Protein AF-A0A8J6IYE3-F1 (afdb_monomer_lite)

Foldseek 3Di:
DDDDDDDDDDPPPDPPCLQKWFFPQLLVLLVVLFFPQVVVDPQLQQLSQLQSQLCQAEVDRDHSVLQRACPPVPGHCPLVVSQKDPKDKDLDPLVVLLVLVVQLQLSGWKWWWWDDPVDTGIKIWGIFGLPDDSNGDDQQGTWIQGRHGRDIDRCVVTPFDADPVNIIIMIIGLHHGPGRIDNPPVVQPWAKEAEAAPQWAWPPRIDTDGAPDQQAQDTDTDHPQKDWPAWAFDDDPGDGHHSPDSRPDRDPHHTYIYTDIDGDPPPPPDPDDDDDDDDDDDDDDFDWDDKDDKDLDDDDADPFKDKDKDKDFPFAKAKKKKFKWKDAQHDTHNDQCLCVVVPSDGIDIDMDDIDRDFFDFPPDWAARPPCQQDDRNDFDADPVGGGTFTWTQDPVGDTTGDMDMDMDHTDMGMIMMMIGTDD

Sequence (423 aa):
MCSILLTSMATAFAVEQSDYVTLSVPWNYISQCGSQVSTGYKQACQAFAFTYSRIILDNTPYAWTRYRDGSSGQRACGPFVAGYNSCVNTTSQQTILRVVYDNINMGRPVMLRAKGSTSFHYIVAIGYRASCDPNRLSQSDILILDPWDGRQKSLTAVPLKTTAQGQYGYWTARSGGAAVIRPETEQVAEYTITFDARGGSVSPTSITWREGDTCGKLPTPTRPGYEFLGWKLYEGSGLLILPTDNCGADFTEDTNLFALWREIPTEVQPVEDQTQQPETIAPAEPIYEPWSGWSTTPVSASATRQVETRTVKVSEAYTQYRYGRYVANGHDCWCSLYLEGLGYGRASLDVTGWSSTKYGTSGRDWSCGYCRGSHAGYDHFSSDGRPWWKEYKSPSGQSYYWEESRTVPAVYETQYRYRDRIN

pLDDT: mean 70.91, std 17.04, range [23.83, 95.25]

Secondary structure (DSSP, 8-state):
-PPP----S-------GGGEEE----HHHHHHH--HHHH--TT-HHHHHHHHHHHHHH-----GGGGS-TTSSS----GGGGTBPPPEEES-HHHHHHHHHHHHHTT--EEEEEE-SSSEEEEEEEEEETT--TTS--GGGEEEEETTTTEEEEGGGS-B---TTS-EEEEEBSS--S-----S-S---EEEEEEE-TTSB-SSSEEEEETTS-B-PPP--BBTTEEEEEEEESSSS--EE-TTS-B-----S-EEEEEEEEEPP------------PPP-PPPPPPBPPPPPPBSS----BTTEEEEEEEEEEE--EEEEEEEEEEETTEEES-HHHHHHTTS-S-EEEEPPPBSSPPEEEEEEE--TTTTT--TT--EEPTTS-EEEEEEE-TT--EE-EEEEEEEPPEEEEEEEEEEBP-

Organism: NCBI:txid2763047

Radius of gyration: 33.25 Å; chains: 1; bounding box: 96×63×94 Å

InterPro domains:
  IPR013378 Internalin B-like, B-repeat [PF09479] (191-234)
  IPR039564 Peptidase C39-like [PF13529] (82-172)
  IPR042229 Listeria-Bacteroides repeat domain superfamily [G3DSA:2.60.40.4270] (188-263)

Structure (mmCIF, N/CA/C/O backbone):
data_AF-A0A8J6IYE3-F1
#
_entry.id   AF-A0A8J6IYE3-F1
#
loop_
_atom_site.group_PDB
_atom_site.id
_atom_site.type_symbol
_atom_site.label_atom_id
_atom_site.label_alt_id
_atom_site.label_comp_id
_atom_site.label_asym_id
_atom_site.label_entity_id
_atom_site.label_seq_id
_atom_site.pdbx_PDB_ins_code
_atom_site.Cartn_x
_atom_site.Cartn_y
_atom_site.Cartn_z
_atom_site.occupancy
_atom_site.B_iso_or_equiv
_atom_site.auth_seq_id
_atom_site.auth_comp_id
_atom_site.auth_asym_id
_atom_site.auth_atom_id
_atom_site.pdbx_PDB_model_num
ATOM 1 N N . MET A 1 1 ? -29.081 -30.189 -36.656 1.00 34.09 1 MET A N 1
ATOM 2 C CA . MET A 1 1 ? -29.062 -28.715 -36.755 1.00 34.09 1 MET A CA 1
ATOM 3 C C . MET A 1 1 ? -28.833 -28.191 -35.350 1.00 34.09 1 MET A C 1
ATOM 5 O O . MET A 1 1 ? -29.758 -28.187 -34.554 1.00 34.09 1 MET A O 1
ATOM 9 N N . CYS A 1 2 ? -27.570 -27.942 -35.005 1.00 23.83 2 CYS A N 1
ATOM 10 C CA . CYS A 1 2 ? -27.152 -27.549 -33.662 1.00 23.83 2 CYS A CA 1
ATOM 11 C C . CYS A 1 2 ? -26.928 -26.037 -33.679 1.00 23.83 2 CYS A C 1
ATOM 13 O O . CYS A 1 2 ? -26.090 -25.559 -34.444 1.00 23.83 2 CYS A O 1
ATOM 15 N N . SER A 1 3 ? -27.729 -25.304 -32.907 1.00 27.23 3 SER A N 1
ATOM 16 C CA . SER A 1 3 ? -27.632 -23.852 -32.804 1.00 27.23 3 SER A CA 1
ATOM 17 C C . SER A 1 3 ? -26.362 -23.445 -32.065 1.00 27.23 3 SER A C 1
ATOM 19 O O . SER A 1 3 ? -25.978 -24.022 -31.050 1.00 27.23 3 SER A O 1
ATOM 21 N N . ILE A 1 4 ? -25.719 -22.453 -32.663 1.00 35.12 4 ILE A N 1
ATOM 22 C CA . ILE A 1 4 ? -24.434 -21.845 -32.345 1.00 35.12 4 ILE A CA 1
ATOM 23 C C . ILE A 1 4 ? -24.678 -20.660 -31.389 1.00 35.12 4 ILE A C 1
ATOM 25 O O . ILE A 1 4 ? -25.733 -20.034 -31.458 1.00 35.12 4 ILE A O 1
ATOM 29 N N . LEU A 1 5 ? -23.648 -20.338 -30.593 1.00 31.61 5 LEU A N 1
ATOM 30 C CA . LEU A 1 5 ? -23.391 -19.103 -29.823 1.00 31.61 5 LEU A CA 1
ATOM 31 C C . LEU A 1 5 ? -23.826 -19.098 -28.357 1.00 31.61 5 LEU A C 1
ATOM 33 O O . LEU A 1 5 ? -24.895 -18.619 -28.007 1.00 31.61 5 LEU A O 1
ATOM 37 N N . LEU A 1 6 ? -22.899 -19.510 -27.490 1.00 29.11 6 LEU A N 1
ATOM 38 C CA . LEU A 1 6 ? -22.183 -18.604 -26.576 1.00 29.11 6 LEU A CA 1
ATOM 39 C C . LEU A 1 6 ? -21.307 -19.464 -25.668 1.00 29.11 6 LEU A C 1
ATOM 41 O O . LEU A 1 6 ? -21.760 -19.990 -24.656 1.00 29.11 6 LEU A O 1
ATOM 45 N N . THR A 1 7 ? -20.042 -19.656 -26.033 1.00 29.81 7 THR A N 1
ATOM 46 C CA . THR A 1 7 ? -19.068 -20.179 -25.073 1.00 29.81 7 THR A CA 1
ATOM 47 C C . THR A 1 7 ? -17.647 -19.789 -25.448 1.00 29.81 7 THR A C 1
ATOM 49 O O . THR A 1 7 ? -17.253 -19.817 -26.609 1.00 29.81 7 THR A O 1
ATOM 52 N N . SER A 1 8 ? -16.910 -19.456 -24.392 1.00 33.84 8 SER A N 1
ATOM 53 C CA . SER A 1 8 ? -15.458 -19.363 -24.262 1.00 33.84 8 SER A CA 1
ATOM 54 C C . SER A 1 8 ? -14.741 -18.159 -24.882 1.00 33.84 8 SER A C 1
ATOM 56 O O . SER A 1 8 ? -14.149 -18.248 -25.952 1.00 33.84 8 SER A O 1
ATOM 58 N N . MET A 1 9 ? -14.630 -17.090 -24.090 1.00 31.61 9 MET A N 1
ATOM 59 C CA . MET A 1 9 ? -13.336 -16.437 -23.850 1.00 31.61 9 MET A CA 1
ATOM 60 C C . MET A 1 9 ? -13.281 -15.925 -22.406 1.00 31.61 9 MET A C 1
ATOM 62 O O . MET A 1 9 ? -13.542 -14.757 -22.160 1.00 31.61 9 MET A O 1
ATOM 66 N N . ALA A 1 10 ? -12.969 -16.806 -21.453 1.00 30.86 10 ALA A N 1
ATOM 67 C CA . ALA A 1 10 ? -12.439 -16.435 -20.135 1.00 30.86 10 ALA A CA 1
ATOM 68 C C . ALA A 1 10 ? -11.995 -17.689 -19.365 1.00 30.86 10 ALA A C 1
ATOM 70 O O . ALA A 1 10 ? -12.559 -18.035 -18.338 1.00 30.86 10 ALA A O 1
ATOM 71 N N . THR A 1 11 ? -10.979 -18.394 -19.855 1.00 33.97 11 THR A N 1
ATOM 72 C CA . THR A 1 11 ? -10.182 -19.275 -18.986 1.00 33.97 11 THR A CA 1
ATOM 73 C C . THR A 1 11 ? -8.713 -19.040 -19.297 1.00 33.97 11 THR A C 1
ATOM 75 O O . THR A 1 11 ? -8.014 -19.885 -19.852 1.00 33.97 11 THR A O 1
ATOM 78 N N . ALA A 1 12 ? -8.246 -17.832 -18.981 1.00 33.22 12 ALA A N 1
ATOM 79 C CA . ALA A 1 12 ? -6.868 -17.699 -18.542 1.00 33.22 12 ALA A CA 1
ATOM 80 C C . ALA A 1 12 ? -6.829 -18.327 -17.146 1.00 33.22 12 ALA A C 1
ATOM 82 O O . ALA A 1 12 ? -7.642 -17.954 -16.305 1.00 33.22 12 ALA A O 1
ATOM 83 N N . PHE A 1 13 ? -5.953 -19.307 -16.932 1.00 31.88 13 PHE A N 1
ATOM 84 C CA . PHE A 1 13 ? -5.655 -19.835 -15.604 1.00 31.88 13 PHE A CA 1
ATOM 85 C C . PHE A 1 13 ? -5.287 -18.659 -14.691 1.00 31.88 13 PHE A C 1
ATOM 87 O O . PHE A 1 13 ? -4.163 -18.156 -14.734 1.00 31.88 13 PHE A O 1
ATOM 94 N N . ALA A 1 14 ? -6.252 -18.189 -13.906 1.00 36.22 14 ALA A N 1
ATOM 95 C CA . ALA A 1 14 ? -5.972 -17.398 -12.733 1.00 36.22 14 ALA A CA 1
ATOM 96 C C . ALA A 1 14 ? -5.283 -18.360 -11.766 1.00 36.22 14 ALA A C 1
ATOM 98 O O . ALA A 1 14 ? -5.863 -19.367 -11.368 1.00 36.22 14 ALA A O 1
ATOM 99 N N . VAL A 1 15 ? -4.019 -18.094 -11.440 1.00 42.84 15 VAL A N 1
ATOM 100 C CA . VAL A 1 15 ? -3.476 -18.553 -10.157 1.00 42.84 15 VAL A CA 1
ATOM 101 C C . VAL A 1 15 ? -4.507 -18.130 -9.110 1.00 42.84 15 VAL A C 1
ATOM 103 O O . VAL A 1 15 ? -4.925 -16.971 -9.169 1.00 42.84 15 VAL A O 1
ATOM 106 N N . GLU A 1 16 ? -4.965 -19.038 -8.242 1.00 43.59 16 GLU A N 1
ATOM 107 C CA . GLU A 1 16 ? -5.897 -18.691 -7.162 1.00 43.59 16 GLU A CA 1
ATOM 108 C C . GLU A 1 16 ? -5.327 -17.473 -6.420 1.00 43.59 16 GLU A C 1
ATOM 110 O O . GLU A 1 16 ? -4.284 -17.539 -5.771 1.00 43.59 16 GLU A O 1
ATOM 115 N N . GLN A 1 17 ? -5.946 -16.308 -6.636 1.00 49.09 17 GLN A N 1
ATOM 116 C CA . GLN A 1 17 ? -5.440 -15.017 -6.161 1.00 49.09 17 GLN A CA 1
ATOM 117 C C . GLN A 1 17 ? -5.471 -14.921 -4.629 1.00 49.09 17 GLN A C 1
ATOM 119 O O . GLN A 1 17 ? -4.832 -14.030 -4.082 1.00 49.09 17 GLN A O 1
ATOM 124 N N . SER A 1 18 ? -6.162 -15.845 -3.953 1.00 51.06 18 SER A N 1
ATOM 125 C CA . SER A 1 18 ? -6.297 -15.918 -2.495 1.00 51.06 18 SER A CA 1
ATOM 126 C C . SER A 1 18 ? -4.968 -16.090 -1.761 1.00 51.06 18 SER A C 1
ATOM 128 O O . SER A 1 18 ? -4.833 -15.607 -0.644 1.00 51.06 18 SER A O 1
ATOM 130 N N . ASP A 1 19 ? -3.964 -16.709 -2.388 1.00 67.00 19 ASP A N 1
ATOM 131 C CA . ASP A 1 19 ? -2.660 -16.948 -1.750 1.00 67.00 19 ASP A CA 1
ATOM 132 C C . ASP A 1 19 ? -1.671 -15.792 -1.948 1.00 67.00 19 ASP A C 1
ATOM 134 O O . ASP A 1 19 ? -0.520 -15.869 -1.507 1.00 67.00 19 ASP A O 1
ATOM 138 N N . TYR A 1 20 ? -2.065 -14.734 -2.661 1.00 74.56 20 TYR A N 1
ATOM 139 C CA . TYR A 1 20 ? -1.156 -13.689 -3.108 1.00 74.56 20 TYR A CA 1
ATOM 140 C C . TYR A 1 20 ? -1.621 -12.288 -2.723 1.00 74.56 20 TYR A C 1
ATOM 142 O O . TYR A 1 20 ? -2.759 -11.879 -2.906 1.00 74.56 20 TYR A O 1
ATOM 150 N N . VAL A 1 21 ? -0.651 -11.504 -2.282 1.00 76.62 21 VAL A N 1
ATOM 151 C CA . VAL A 1 21 ? -0.738 -10.069 -2.071 1.00 76.62 21 VAL A CA 1
ATOM 152 C C . VAL A 1 21 ? -0.432 -9.383 -3.391 1.00 76.62 21 VAL A C 1
ATOM 154 O O . VAL A 1 21 ? 0.704 -9.441 -3.864 1.00 76.62 21 VAL A O 1
ATOM 157 N N . THR A 1 22 ? -1.422 -8.737 -4.007 1.00 82.69 22 THR A N 1
ATOM 158 C CA . THR A 1 22 ? -1.263 -8.106 -5.327 1.00 82.69 22 THR A CA 1
ATOM 159 C C . THR A 1 22 ? -1.676 -6.642 -5.339 1.00 82.69 22 THR A C 1
ATOM 161 O O . THR A 1 22 ? -2.603 -6.236 -4.641 1.00 82.69 22 THR A O 1
ATOM 164 N N . LEU A 1 23 ? -1.026 -5.851 -6.193 1.00 82.25 23 LEU A N 1
ATOM 165 C CA . LEU A 1 23 ? -1.502 -4.520 -6.563 1.00 82.25 23 LEU A CA 1
ATOM 166 C C . LEU A 1 23 ? -2.884 -4.610 -7.218 1.00 82.25 23 LEU A C 1
ATOM 168 O O . LEU A 1 23 ? -3.183 -5.570 -7.929 1.00 82.25 23 LEU A O 1
ATOM 172 N N . SER A 1 24 ? -3.691 -3.560 -7.061 1.00 81.94 24 SER A N 1
ATOM 173 C CA . SER A 1 24 ? -4.902 -3.383 -7.867 1.00 81.94 24 SER A CA 1
ATOM 174 C C . SER A 1 24 ? -4.500 -3.046 -9.305 1.00 81.94 24 SER A C 1
ATOM 176 O O . SER A 1 24 ? -4.187 -1.900 -9.626 1.00 81.94 24 SER A O 1
ATOM 178 N N . VAL A 1 25 ? -4.413 -4.069 -10.158 1.00 83.56 25 VAL A N 1
ATOM 179 C CA . VAL A 1 25 ? -4.010 -3.927 -11.563 1.00 83.56 25 VAL A CA 1
ATOM 180 C C . VAL A 1 25 ? -5.223 -3.518 -12.415 1.00 83.56 25 VAL A C 1
ATOM 182 O O . VAL A 1 25 ? -6.195 -4.275 -12.477 1.00 83.56 25 VAL A O 1
ATOM 185 N N . PRO A 1 26 ? -5.178 -2.380 -13.137 1.00 80.56 26 PRO A N 1
ATOM 186 C CA . PRO A 1 26 ? -6.254 -1.952 -14.038 1.00 80.56 26 PRO A CA 1
ATOM 187 C C . PRO A 1 26 ? -6.317 -2.792 -15.323 1.00 80.56 26 PRO A C 1
ATOM 189 O O . PRO A 1 26 ? -5.880 -2.376 -16.400 1.00 80.56 26 PRO A O 1
ATOM 192 N N . TRP A 1 27 ? -6.835 -4.017 -15.225 1.00 81.62 27 TRP A N 1
ATOM 193 C CA . TRP A 1 27 ? -6.793 -5.004 -16.311 1.00 81.62 27 TRP A CA 1
ATOM 194 C C . TRP A 1 27 ? -7.459 -4.543 -17.609 1.00 81.62 27 TRP A C 1
ATOM 196 O O . TRP A 1 27 ? -7.009 -4.921 -18.691 1.00 81.62 27 TRP A O 1
ATOM 206 N N . ASN A 1 28 ? -8.484 -3.694 -17.530 1.00 79.81 28 ASN A N 1
ATOM 207 C CA . ASN A 1 28 ? -9.110 -3.068 -18.693 1.00 79.81 28 ASN A CA 1
ATOM 208 C C . ASN A 1 28 ? -8.107 -2.204 -19.479 1.00 79.81 28 ASN A C 1
ATOM 210 O O . ASN A 1 28 ? -8.008 -2.340 -20.697 1.00 79.81 28 ASN A O 1
ATOM 214 N N . TYR A 1 29 ? -7.320 -1.368 -18.799 1.00 83.31 29 TYR A N 1
ATOM 215 C CA . TYR A 1 29 ? -6.316 -0.513 -19.436 1.00 83.31 29 TYR A CA 1
ATOM 216 C C . TYR A 1 29 ? -5.073 -1.294 -19.867 1.00 83.31 29 TYR A C 1
ATOM 218 O O . TYR A 1 29 ? -4.535 -1.025 -20.940 1.00 83.31 29 TYR A O 1
ATOM 226 N N . ILE A 1 30 ? -4.655 -2.304 -19.096 1.00 85.19 30 ILE A N 1
ATOM 227 C CA . ILE A 1 30 ? -3.581 -3.224 -19.506 1.00 85.19 30 ILE A CA 1
ATOM 228 C C . ILE A 1 30 ? -3.963 -3.953 -20.801 1.00 85.19 30 ILE A C 1
ATOM 230 O O . ILE A 1 30 ? -3.171 -3.999 -21.741 1.00 85.19 30 ILE A O 1
ATOM 234 N N . SER A 1 31 ? -5.198 -4.453 -20.889 1.00 83.25 31 SER A N 1
ATOM 235 C CA . SER A 1 31 ? -5.696 -5.147 -22.083 1.00 83.25 31 SER A CA 1
ATOM 236 C C . SER A 1 31 ? -5.784 -4.215 -23.293 1.00 83.25 31 SER A C 1
ATOM 238 O O . SER A 1 31 ? -5.375 -4.598 -24.386 1.00 83.25 31 SER A O 1
ATOM 240 N N . GLN A 1 32 ? -6.259 -2.978 -23.104 1.00 80.81 32 GLN A N 1
ATOM 241 C CA . GLN A 1 32 ? -6.311 -1.961 -24.165 1.00 80.81 32 GLN A CA 1
ATOM 242 C C . GLN A 1 32 ? -4.920 -1.534 -24.649 1.00 80.81 32 GLN A C 1
ATOM 244 O O . GLN A 1 32 ? -4.738 -1.278 -25.838 1.00 80.81 32 GLN A O 1
ATOM 249 N N . CYS A 1 33 ? -3.932 -1.474 -23.751 1.00 83.94 33 CYS A N 1
ATOM 250 C CA . CYS A 1 33 ? -2.545 -1.182 -24.109 1.00 83.94 33 CYS A CA 1
ATOM 251 C C . CYS A 1 33 ? -1.958 -2.252 -25.049 1.00 83.94 33 CYS A C 1
ATOM 253 O O . CYS A 1 33 ? -1.089 -1.937 -25.867 1.00 83.94 33 CYS A O 1
ATOM 255 N N . GLY A 1 34 ? -2.423 -3.501 -24.943 1.00 86.88 34 GLY A N 1
ATOM 256 C CA . GLY A 1 34 ? -1.904 -4.644 -25.692 1.00 86.88 34 GLY A CA 1
ATOM 257 C C . GLY A 1 34 ? -0.594 -5.177 -25.114 1.00 86.88 34 GLY A C 1
ATOM 258 O O . GLY A 1 34 ? -0.211 -4.832 -23.999 1.00 86.88 34 GLY A O 1
ATOM 259 N N . SER A 1 35 ? 0.104 -6.021 -25.871 1.00 90.38 35 SER A N 1
ATOM 260 C CA . SER A 1 35 ? 1.357 -6.682 -25.463 1.00 90.38 35 SER A CA 1
ATOM 261 C C . SER A 1 35 ? 2.367 -6.763 -26.604 1.00 90.38 35 SER A C 1
ATOM 263 O O . SER A 1 35 ? 2.027 -6.522 -27.765 1.00 90.38 35 SER A O 1
ATOM 265 N N . GLN A 1 36 ? 3.614 -7.141 -26.318 1.00 87.88 36 GLN A N 1
ATOM 266 C CA . GLN A 1 36 ? 4.664 -7.205 -27.333 1.00 87.88 36 GLN A CA 1
ATOM 267 C C . GLN A 1 36 ? 4.262 -8.082 -28.528 1.00 87.88 36 GLN A C 1
ATOM 269 O O . GLN A 1 36 ? 4.397 -7.638 -29.672 1.00 87.88 36 GLN A O 1
ATOM 274 N N . VAL A 1 37 ? 3.725 -9.285 -28.285 1.00 85.62 37 VAL A N 1
ATOM 275 C CA . VAL A 1 37 ? 3.308 -10.205 -29.361 1.00 85.62 37 VAL A CA 1
ATOM 276 C C . VAL A 1 37 ? 2.239 -9.607 -30.273 1.00 85.62 37 VAL A C 1
ATOM 278 O O . VAL A 1 37 ? 2.268 -9.864 -31.472 1.00 85.62 37 VAL A O 1
ATOM 281 N N . SER A 1 38 ? 1.350 -8.760 -29.743 1.00 80.38 38 SER A N 1
ATOM 282 C CA . SER A 1 38 ? 0.284 -8.124 -30.531 1.00 80.38 38 SER A CA 1
ATOM 283 C C . SER A 1 38 ? 0.798 -7.089 -31.538 1.00 80.38 38 SER A C 1
ATOM 285 O O . SER A 1 38 ? 0.103 -6.754 -32.491 1.00 80.38 38 SER A O 1
ATOM 287 N N . THR A 1 39 ? 2.026 -6.595 -31.355 1.00 77.00 39 THR A N 1
ATOM 288 C CA . THR A 1 39 ? 2.587 -5.514 -32.179 1.00 77.00 39 THR A CA 1
ATOM 289 C C . THR A 1 39 ? 3.549 -5.985 -33.266 1.00 77.00 39 THR A C 1
ATOM 291 O O . THR A 1 39 ? 3.900 -5.205 -34.146 1.00 77.00 39 THR A O 1
ATOM 294 N N . GLY A 1 40 ? 4.043 -7.226 -33.184 1.00 70.88 40 GLY A N 1
ATOM 295 C CA . GLY A 1 40 ? 5.091 -7.747 -34.071 1.00 70.88 40 GLY A CA 1
ATOM 296 C C . GLY A 1 40 ? 6.505 -7.185 -33.827 1.00 70.88 40 GLY A C 1
ATOM 297 O O . GLY A 1 40 ? 7.459 -7.658 -34.449 1.00 70.88 40 GLY A O 1
ATOM 298 N N . TYR A 1 41 ? 6.692 -6.227 -32.908 1.00 72.25 41 TYR A N 1
ATOM 299 C CA . TYR A 1 41 ? 8.002 -5.637 -32.603 1.00 72.25 41 TYR A CA 1
ATOM 300 C C . TYR A 1 41 ? 8.772 -6.447 -31.549 1.00 72.25 41 TYR A C 1
ATOM 302 O O . TYR A 1 41 ? 8.363 -6.553 -30.397 1.00 72.25 41 TYR A O 1
ATOM 310 N N . LYS A 1 42 ? 9.953 -6.965 -31.911 1.00 66.81 42 LYS A N 1
ATOM 311 C CA . LYS A 1 42 ? 10.749 -7.869 -31.053 1.00 66.81 42 LYS A CA 1
ATOM 312 C C . LYS A 1 42 ? 11.445 -7.210 -29.844 1.00 66.81 42 LYS A C 1
ATOM 314 O O . LYS A 1 42 ? 11.959 -7.938 -29.002 1.00 66.81 42 LYS A O 1
ATOM 319 N N . GLN A 1 43 ? 11.492 -5.876 -29.756 1.00 69.88 43 GLN A N 1
ATOM 320 C CA . GLN A 1 43 ? 12.238 -5.132 -28.717 1.00 69.88 43 GLN A CA 1
ATOM 321 C C . GLN A 1 43 ? 11.362 -4.172 -27.889 1.00 69.88 43 GLN A C 1
ATOM 323 O O . GLN A 1 43 ? 11.874 -3.324 -27.167 1.00 69.88 43 GLN A O 1
ATOM 328 N N . ALA A 1 44 ? 10.035 -4.299 -27.965 1.00 78.25 44 ALA A N 1
ATOM 329 C CA . ALA A 1 44 ? 9.114 -3.371 -27.308 1.00 78.25 44 ALA A CA 1
ATOM 330 C C . ALA A 1 44 ? 8.876 -3.654 -25.808 1.00 78.25 44 ALA A C 1
ATOM 332 O O . ALA A 1 44 ? 8.217 -2.857 -25.143 1.00 78.25 44 ALA A O 1
ATOM 333 N N . CYS A 1 45 ? 9.386 -4.762 -25.256 1.00 83.94 45 CYS A N 1
ATOM 334 C CA . CYS A 1 45 ? 9.071 -5.222 -23.896 1.00 83.94 45 CYS A CA 1
ATOM 335 C C . CYS A 1 45 ? 9.346 -4.172 -22.820 1.00 83.94 45 CYS A C 1
ATOM 337 O O . CYS A 1 45 ? 8.534 -4.011 -21.916 1.00 83.94 45 CYS A O 1
ATOM 339 N N . GLN A 1 46 ? 10.440 -3.416 -22.940 1.00 85.88 46 GLN A N 1
ATOM 340 C CA . GLN A 1 46 ? 10.761 -2.326 -22.018 1.00 85.88 46 GLN A CA 1
ATOM 341 C C . GLN A 1 46 ? 9.691 -1.226 -22.044 1.00 85.88 46 GLN A C 1
ATOM 343 O O . GLN A 1 46 ? 9.267 -0.742 -20.997 1.00 85.88 46 GLN A O 1
ATOM 348 N N . ALA A 1 47 ? 9.232 -0.847 -23.234 1.00 84.81 47 ALA A N 1
ATOM 349 C CA . ALA A 1 47 ? 8.224 0.190 -23.405 1.00 84.81 47 ALA A CA 1
ATOM 350 C C . ALA A 1 47 ? 6.872 -0.242 -22.824 1.00 84.81 47 ALA A C 1
ATOM 352 O O . ALA A 1 47 ? 6.239 0.511 -22.084 1.00 84.81 47 ALA A O 1
ATOM 353 N N . PHE A 1 48 ? 6.465 -1.485 -23.086 1.00 90.12 48 PHE A N 1
ATOM 354 C CA . PHE A 1 48 ? 5.272 -2.068 -22.480 1.00 90.12 48 PHE A CA 1
ATOM 355 C C . PHE A 1 48 ? 5.385 -2.176 -20.959 1.00 90.12 48 PHE A C 1
ATOM 357 O O . PHE A 1 48 ? 4.452 -1.776 -20.272 1.00 90.12 48 PHE A O 1
ATOM 364 N N . ALA A 1 49 ? 6.526 -2.623 -20.425 1.00 91.38 49 ALA A N 1
ATOM 365 C CA . ALA A 1 49 ? 6.754 -2.695 -18.983 1.00 91.38 49 ALA A CA 1
ATOM 366 C C . ALA A 1 49 ? 6.561 -1.325 -18.316 1.00 91.38 49 ALA A C 1
ATOM 368 O O . ALA A 1 49 ? 5.799 -1.204 -17.362 1.00 91.38 49 ALA A O 1
ATOM 369 N N . PHE A 1 50 ? 7.169 -0.271 -18.870 1.00 87.38 50 PHE A N 1
ATOM 370 C CA . PHE A 1 50 ? 6.980 1.092 -18.368 1.00 87.38 50 PHE A CA 1
ATOM 371 C C . PHE A 1 50 ? 5.533 1.571 -18.456 1.00 87.38 50 PHE A C 1
ATOM 373 O O . PHE A 1 50 ? 5.050 2.243 -17.546 1.00 87.38 50 PHE A O 1
ATOM 380 N N . THR A 1 51 ? 4.837 1.212 -19.530 1.00 88.00 51 THR A N 1
ATOM 381 C CA . THR A 1 51 ? 3.441 1.609 -19.740 1.00 88.00 51 THR A CA 1
ATOM 382 C C . THR A 1 51 ? 2.518 0.924 -18.749 1.00 88.00 51 THR A C 1
ATOM 384 O O . THR A 1 51 ? 1.723 1.597 -18.102 1.00 88.00 51 THR A O 1
ATOM 387 N N . TYR A 1 52 ? 2.662 -0.390 -18.573 1.00 90.38 52 TYR A N 1
ATOM 388 C CA . TYR A 1 52 ? 1.907 -1.158 -17.588 1.00 90.38 52 TYR A CA 1
ATOM 389 C C . TYR A 1 52 ? 2.133 -0.619 -16.187 1.00 90.38 52 TYR A C 1
ATOM 391 O O . TYR A 1 52 ? 1.178 -0.351 -15.465 1.00 90.38 52 TYR A O 1
ATOM 399 N N . SER A 1 53 ? 3.394 -0.396 -15.823 1.00 88.62 53 SER A N 1
ATOM 400 C CA . SER A 1 53 ? 3.726 0.193 -14.540 1.00 88.62 53 SER A CA 1
ATOM 401 C C . SER A 1 53 ? 3.085 1.564 -14.349 1.00 88.62 53 SER A C 1
ATOM 403 O O . SER A 1 53 ? 2.584 1.847 -13.266 1.00 88.62 53 SER A O 1
ATOM 405 N N . ARG A 1 54 ? 3.064 2.416 -15.382 1.00 85.31 54 ARG A N 1
ATOM 406 C CA . ARG A 1 54 ? 2.434 3.735 -15.293 1.00 85.31 54 ARG A CA 1
ATOM 407 C C . ARG A 1 54 ? 0.918 3.632 -15.122 1.00 85.31 54 ARG A C 1
ATOM 409 O O . ARG A 1 54 ? 0.397 4.267 -14.217 1.00 85.31 54 ARG A O 1
ATOM 416 N N . ILE A 1 55 ? 0.259 2.779 -15.909 1.00 84.12 55 ILE A N 1
ATOM 417 C CA . ILE A 1 55 ? -1.173 2.468 -15.778 1.00 84.12 55 ILE A CA 1
ATOM 418 C C . ILE A 1 55 ? -1.495 2.009 -14.349 1.00 84.12 55 ILE A C 1
ATOM 420 O O . ILE A 1 55 ? -2.460 2.473 -13.758 1.00 84.12 55 ILE A O 1
ATOM 424 N N . ILE A 1 56 ? -0.680 1.125 -13.764 1.00 86.19 56 ILE A N 1
ATOM 425 C CA . ILE A 1 56 ? -0.866 0.661 -12.379 1.00 86.19 56 ILE A CA 1
ATOM 426 C C . ILE A 1 56 ? -0.660 1.811 -11.372 1.00 86.19 56 ILE A C 1
ATOM 428 O O . ILE A 1 56 ? -1.332 1.872 -10.345 1.00 86.19 56 ILE A O 1
ATOM 432 N N . LEU A 1 57 ? 0.255 2.743 -11.651 1.00 82.44 57 LEU A N 1
ATOM 433 C CA . LEU A 1 57 ? 0.562 3.860 -10.756 1.00 82.44 57 LEU A CA 1
ATOM 434 C C . LEU A 1 57 ? -0.500 4.970 -10.736 1.00 82.44 57 LEU A C 1
ATOM 436 O O . LEU A 1 57 ? -0.587 5.686 -9.749 1.00 82.44 57 LEU A O 1
ATOM 440 N N . ASP A 1 58 ? -1.289 5.176 -11.781 1.00 80.00 58 ASP A N 1
ATOM 441 C CA . ASP A 1 58 ? -2.255 6.289 -11.801 1.00 80.00 58 ASP A CA 1
ATOM 442 C C . ASP A 1 58 ? -3.630 5.918 -12.360 1.00 80.00 58 ASP A C 1
ATOM 444 O O . ASP A 1 58 ? -4.479 6.792 -12.530 1.00 80.00 58 ASP A O 1
ATOM 448 N N . ASN A 1 59 ? -3.859 4.630 -12.631 1.00 79.25 59 ASN A N 1
ATOM 449 C CA . ASN A 1 59 ? -5.097 4.102 -13.190 1.00 79.25 59 ASN A CA 1
ATOM 450 C C . ASN A 1 59 ? -5.552 4.873 -14.444 1.00 79.25 59 ASN A C 1
ATOM 452 O O . ASN A 1 59 ? -6.741 5.114 -14.646 1.00 79.25 59 ASN A O 1
ATOM 456 N N . THR A 1 60 ? -4.597 5.300 -15.275 1.00 79.62 60 THR A N 1
ATOM 457 C CA . THR A 1 60 ? -4.847 6.065 -16.502 1.00 79.62 60 THR A CA 1
ATOM 458 C C . THR A 1 60 ? -4.388 5.265 -17.723 1.00 79.62 60 THR A C 1
ATOM 460 O O . THR A 1 60 ? -3.302 4.684 -17.695 1.00 79.62 60 THR A O 1
ATOM 463 N N . PRO A 1 61 ? -5.163 5.218 -18.824 1.00 79.25 61 PRO A N 1
ATOM 464 C CA . PRO A 1 61 ? -4.749 4.522 -20.038 1.00 79.25 61 PRO A CA 1
ATOM 465 C C . PRO A 1 61 ? -3.582 5.239 -20.733 1.00 79.25 61 PRO A C 1
ATOM 467 O O . PRO A 1 61 ? -3.635 6.442 -20.997 1.00 79.25 61 PRO A O 1
ATOM 470 N N . TYR A 1 62 ? -2.548 4.480 -21.104 1.00 81.62 62 TYR A N 1
ATOM 471 C CA . TYR A 1 62 ? -1.389 4.979 -21.847 1.00 81.62 62 TYR A CA 1
ATOM 472 C C . TYR A 1 62 ? -1.043 4.085 -23.036 1.00 81.62 62 TYR A C 1
ATOM 474 O O . TYR A 1 62 ? -1.189 2.867 -22.984 1.00 81.62 62 TYR A O 1
ATOM 482 N N . ALA A 1 63 ? -0.526 4.701 -24.102 1.00 83.19 63 ALA A N 1
ATOM 483 C CA . ALA A 1 63 ? 0.000 3.991 -25.260 1.00 83.19 63 ALA A CA 1
ATOM 484 C C . ALA A 1 63 ? 1.484 3.651 -25.071 1.00 83.19 63 ALA A C 1
ATOM 486 O O . ALA A 1 63 ? 2.298 4.524 -24.756 1.00 83.19 63 ALA A O 1
ATOM 487 N N . TRP A 1 64 ? 1.854 2.401 -25.356 1.00 82.31 64 TRP A N 1
ATOM 488 C CA . TRP A 1 64 ? 3.229 1.923 -25.185 1.00 82.31 64 TRP A CA 1
ATOM 489 C C . TRP A 1 64 ? 4.254 2.615 -26.083 1.00 82.31 64 TRP A C 1
ATOM 491 O O . TRP A 1 64 ? 5.423 2.747 -25.722 1.00 82.31 64 TRP A O 1
ATOM 501 N N . THR A 1 65 ? 3.814 3.120 -27.237 1.00 79.75 65 THR A N 1
ATOM 502 C CA . THR A 1 65 ? 4.654 3.852 -28.192 1.00 79.75 65 THR A CA 1
ATOM 503 C C . THR A 1 65 ? 5.278 5.107 -27.589 1.00 79.75 65 THR A C 1
ATOM 505 O O . THR A 1 65 ? 6.347 5.517 -28.038 1.00 79.75 65 THR A O 1
ATOM 508 N N . ARG A 1 66 ? 4.680 5.663 -26.526 1.00 76.19 66 ARG A N 1
ATOM 509 C CA . ARG A 1 66 ? 5.248 6.770 -25.746 1.00 76.19 66 ARG A CA 1
ATOM 510 C C . ARG A 1 66 ? 6.619 6.431 -25.158 1.00 76.19 66 ARG A C 1
ATOM 512 O O . ARG A 1 66 ? 7.427 7.330 -24.978 1.00 76.19 66 ARG A O 1
ATOM 519 N N . TYR A 1 67 ? 6.894 5.157 -24.883 1.00 76.12 67 TYR A N 1
ATOM 520 C CA . TYR A 1 67 ? 8.107 4.693 -24.201 1.00 76.12 67 TYR A CA 1
ATOM 521 C C . TYR A 1 67 ? 9.034 3.875 -25.109 1.00 76.12 67 TYR A C 1
ATOM 523 O O . TYR A 1 67 ? 9.969 3.247 -24.616 1.00 76.12 67 TYR A O 1
ATOM 531 N N . ARG A 1 68 ? 8.756 3.845 -26.421 1.00 69.25 68 ARG A N 1
ATOM 532 C CA . ARG A 1 68 ? 9.398 2.935 -27.374 1.00 69.25 68 ARG A CA 1
ATOM 533 C C . ARG A 1 68 ? 10.850 3.292 -27.641 1.00 69.25 68 ARG A C 1
ATOM 535 O O . ARG A 1 68 ? 11.715 2.484 -27.364 1.00 69.25 68 ARG A O 1
ATOM 542 N N . ASP A 1 69 ? 11.102 4.500 -28.120 1.00 57.00 69 ASP A N 1
ATOM 543 C CA . ASP A 1 69 ? 12.422 4.967 -28.527 1.00 57.00 69 ASP A CA 1
ATOM 544 C C . ASP A 1 69 ? 12.399 6.494 -28.419 1.00 57.00 69 ASP A C 1
ATOM 546 O O . ASP A 1 69 ? 11.400 7.114 -28.782 1.00 57.00 69 ASP A O 1
ATOM 550 N N . GLY A 1 70 ? 13.475 7.143 -27.975 1.00 48.84 70 GLY A N 1
ATOM 551 C CA . GLY A 1 70 ? 13.596 8.611 -28.007 1.00 48.84 70 GLY A CA 1
ATOM 552 C C . GLY A 1 70 ? 13.626 9.228 -29.419 1.00 48.84 70 GLY A C 1
ATOM 553 O O . GLY A 1 70 ? 14.284 10.242 -29.620 1.00 48.84 70 GLY A O 1
ATOM 554 N N . SER A 1 71 ? 12.973 8.615 -30.408 1.00 38.00 71 SER A N 1
ATOM 555 C CA . SER A 1 71 ? 13.038 8.929 -31.835 1.00 38.00 71 SER A CA 1
ATOM 556 C C . SER A 1 71 ? 11.898 9.822 -32.345 1.00 38.00 71 SER A C 1
ATOM 558 O O . SER A 1 71 ? 11.825 10.065 -33.544 1.00 38.00 71 SER A O 1
ATOM 560 N N . SER A 1 72 ? 11.007 10.332 -31.486 1.00 41.28 72 SER A N 1
ATOM 561 C CA . SER A 1 72 ? 9.947 11.283 -31.883 1.00 41.28 72 SER A CA 1
ATOM 562 C C . SER A 1 72 ? 10.362 12.759 -31.785 1.00 41.28 72 SER A C 1
ATOM 564 O O . SER A 1 72 ? 9.512 13.644 -31.819 1.00 41.28 72 SER A O 1
ATOM 566 N N . GLY A 1 73 ? 11.654 13.062 -31.608 1.00 43.31 73 GLY A N 1
ATOM 567 C CA . GLY A 1 73 ? 12.118 14.436 -31.368 1.00 43.31 73 GLY A CA 1
ATOM 568 C C . GLY A 1 73 ? 11.687 15.012 -30.010 1.00 43.31 73 GLY A C 1
ATOM 569 O O . GLY A 1 73 ? 12.077 16.123 -29.659 1.00 43.31 73 GLY A O 1
ATOM 570 N N . GLN A 1 74 ? 10.945 14.249 -29.204 1.00 40.81 74 GLN A N 1
ATOM 571 C CA . GLN A 1 74 ? 10.708 14.524 -27.794 1.00 40.81 74 GLN A CA 1
ATOM 572 C C . GLN A 1 74 ? 11.629 13.639 -26.951 1.00 40.81 74 GLN A C 1
ATOM 574 O O . GLN A 1 74 ? 11.801 12.451 -27.219 1.00 40.81 74 GLN A O 1
ATOM 579 N N . ARG A 1 75 ? 12.273 14.270 -25.962 1.00 42.41 75 ARG A N 1
ATOM 580 C CA . ARG A 1 75 ? 13.284 13.701 -25.058 1.00 42.41 75 ARG A CA 1
ATOM 581 C C . ARG A 1 75 ? 12.932 12.264 -24.665 1.00 42.41 75 ARG A C 1
ATOM 583 O O . ARG A 1 75 ? 11.823 12.014 -24.204 1.00 42.41 75 ARG A O 1
ATOM 590 N N . ALA A 1 76 ? 13.888 11.353 -24.850 1.00 42.75 76 ALA A N 1
ATOM 591 C CA . ALA A 1 76 ? 13.776 9.931 -24.544 1.00 42.75 76 ALA A CA 1
ATOM 592 C C . ALA A 1 76 ? 12.923 9.666 -23.294 1.00 42.75 76 ALA A C 1
ATOM 594 O O . ALA A 1 76 ? 13.275 10.077 -22.186 1.00 42.75 76 ALA A O 1
ATOM 595 N N . CYS A 1 77 ? 11.801 8.972 -23.477 1.00 48.34 77 CYS A N 1
ATOM 596 C CA . CYS A 1 77 ? 10.920 8.579 -22.387 1.00 48.34 77 CYS A CA 1
ATOM 597 C C . CYS A 1 77 ? 11.523 7.377 -21.650 1.00 48.34 77 CYS A C 1
ATOM 599 O O . CYS A 1 77 ? 11.055 6.250 -21.763 1.00 48.34 77 CYS A O 1
ATOM 601 N N . GLY A 1 78 ? 12.632 7.622 -20.950 1.00 61.50 78 GLY A N 1
ATOM 602 C CA . GLY A 1 78 ? 13.281 6.660 -20.067 1.00 61.50 78 GLY A CA 1
ATOM 603 C C . GLY A 1 78 ? 12.475 6.423 -18.783 1.00 61.50 78 GLY A C 1
ATOM 604 O O . GLY A 1 78 ? 11.380 6.972 -18.632 1.00 61.50 78 GLY A O 1
ATOM 605 N N . PRO A 1 79 ? 13.027 5.672 -17.811 1.00 61.06 79 PRO A N 1
ATOM 606 C CA . PRO A 1 79 ? 12.344 5.364 -16.552 1.00 61.06 79 PRO A CA 1
ATOM 607 C C . PRO A 1 79 ? 11.759 6.607 -15.872 1.00 61.06 79 PRO A C 1
ATOM 609 O O . PRO A 1 79 ? 10.631 6.573 -15.400 1.00 61.06 79 PRO A O 1
ATOM 612 N N . PHE A 1 80 ? 12.461 7.740 -15.942 1.00 64.31 80 PHE A N 1
ATOM 613 C CA . PHE A 1 80 ? 12.018 9.040 -15.432 1.00 64.31 80 PHE A CA 1
ATOM 614 C C . PHE A 1 80 ? 10.620 9.451 -15.927 1.00 64.31 80 PHE A C 1
ATOM 616 O O . PHE A 1 80 ? 9.784 9.847 -15.121 1.00 64.31 80 PHE A O 1
ATOM 623 N N . VAL A 1 81 ? 10.340 9.311 -17.228 1.00 64.31 81 VAL A N 1
ATOM 624 C CA . VAL A 1 81 ? 9.055 9.717 -17.835 1.00 64.31 81 VAL A CA 1
ATOM 625 C C . VAL A 1 81 ? 7.928 8.742 -17.489 1.00 64.31 81 VAL A C 1
ATOM 627 O O . VAL A 1 81 ? 6.759 9.118 -17.471 1.00 64.31 81 VAL A O 1
ATOM 630 N N . ALA A 1 82 ? 8.269 7.495 -17.169 1.00 64.31 82 ALA A N 1
ATOM 631 C CA . ALA A 1 82 ? 7.328 6.511 -16.642 1.00 64.31 82 ALA A CA 1
ATOM 632 C C . ALA A 1 82 ? 7.103 6.648 -15.122 1.00 64.31 82 ALA A C 1
ATOM 634 O O . ALA A 1 82 ? 6.339 5.879 -14.544 1.00 64.31 82 ALA A O 1
ATOM 635 N N . GLY A 1 83 ? 7.755 7.613 -14.461 1.00 70.69 83 GLY A N 1
ATOM 636 C CA . GLY A 1 83 ? 7.679 7.790 -13.011 1.00 70.69 83 GLY A CA 1
ATOM 637 C C . GLY A 1 83 ? 8.607 6.865 -12.217 1.00 70.69 83 GLY A C 1
ATOM 638 O O . GLY A 1 83 ? 8.360 6.637 -11.040 1.00 70.69 83 GLY A O 1
ATOM 639 N N . TYR A 1 84 ? 9.677 6.346 -12.823 1.00 77.81 84 TYR A N 1
ATOM 640 C CA . TYR A 1 84 ? 10.667 5.450 -12.213 1.00 77.81 84 TYR A CA 1
ATOM 641 C C . TYR A 1 84 ? 12.022 6.119 -11.958 1.00 77.81 84 TYR A C 1
ATOM 643 O O . TYR A 1 84 ? 12.438 7.057 -12.646 1.00 77.81 84 TYR A O 1
ATOM 651 N N . ASN A 1 85 ? 12.726 5.617 -10.946 1.00 78.50 85 ASN A N 1
ATOM 652 C CA . ASN A 1 85 ? 14.125 5.947 -10.685 1.00 78.50 85 ASN A CA 1
ATOM 653 C C . ASN A 1 85 ? 15.054 5.312 -11.732 1.00 78.50 85 ASN A C 1
ATOM 655 O O . ASN A 1 85 ? 14.642 4.460 -12.521 1.00 78.50 85 ASN A O 1
ATOM 659 N N . SER A 1 86 ? 16.327 5.713 -11.737 1.00 80.00 86 SER A N 1
ATOM 660 C CA . SER A 1 86 ? 17.366 5.013 -12.503 1.00 80.00 86 SER A CA 1
ATOM 661 C C . SER A 1 86 ? 17.457 3.534 -12.108 1.00 80.00 86 SER A C 1
ATOM 663 O O . SER A 1 86 ? 17.121 3.165 -10.984 1.00 80.00 86 SER A O 1
ATOM 665 N N . CYS A 1 87 ? 17.943 2.695 -13.030 1.00 83.75 87 CYS A N 1
ATOM 666 C CA . CYS A 1 87 ? 18.194 1.279 -12.750 1.00 83.75 87 CYS A CA 1
ATOM 667 C C . CYS A 1 87 ? 19.139 1.144 -11.556 1.00 83.75 87 CYS A C 1
ATOM 669 O O . CYS A 1 87 ? 20.216 1.744 -11.557 1.00 83.75 87 CYS A O 1
ATOM 671 N N . VAL A 1 88 ? 18.776 0.298 -10.600 1.00 86.62 88 VAL A N 1
ATOM 672 C CA . VAL A 1 88 ? 19.670 -0.134 -9.527 1.00 86.62 88 VAL A CA 1
ATOM 673 C C . VAL A 1 88 ? 20.161 -1.540 -9.850 1.00 86.62 88 VAL A C 1
ATOM 675 O O . VAL A 1 88 ? 19.398 -2.364 -10.358 1.00 86.62 88 VAL A O 1
ATOM 678 N N . ASN A 1 89 ? 21.446 -1.797 -9.595 1.00 89.44 89 ASN A N 1
ATOM 679 C CA . ASN A 1 89 ? 22.069 -3.102 -9.794 1.00 89.44 89 ASN A CA 1
ATOM 680 C C . ASN A 1 89 ? 22.484 -3.698 -8.446 1.00 89.44 89 ASN A C 1
ATOM 682 O O . ASN A 1 89 ? 23.024 -2.994 -7.597 1.00 89.44 89 ASN A O 1
ATOM 686 N N . THR A 1 90 ? 22.276 -4.999 -8.269 1.00 86.88 90 THR A N 1
ATOM 687 C CA . THR A 1 90 ? 22.706 -5.751 -7.082 1.00 86.88 90 THR A CA 1
ATOM 688 C C . THR A 1 90 ? 23.189 -7.140 -7.482 1.00 86.88 90 THR A C 1
ATOM 690 O O . THR A 1 90 ? 22.724 -7.699 -8.470 1.00 86.88 90 THR A O 1
ATOM 693 N N . THR A 1 91 ? 24.119 -7.718 -6.730 1.00 90.88 91 THR A N 1
ATOM 694 C CA . THR A 1 91 ? 24.561 -9.112 -6.911 1.00 90.88 91 THR A CA 1
ATOM 695 C C . THR A 1 91 ? 23.688 -10.107 -6.141 1.00 90.88 91 THR A C 1
ATOM 697 O O . THR A 1 91 ? 23.795 -11.312 -6.350 1.00 90.88 91 THR A O 1
ATOM 700 N N . SER A 1 92 ? 22.795 -9.623 -5.270 1.00 85.31 92 SER A N 1
ATOM 701 C CA . SER A 1 92 ? 21.924 -10.457 -4.443 1.00 85.31 92 SER A CA 1
ATOM 702 C C . SER A 1 92 ? 20.525 -10.561 -5.039 1.00 85.31 92 SER A C 1
ATOM 704 O O . SER A 1 92 ? 19.792 -9.573 -5.129 1.00 85.31 92 SER A O 1
ATOM 706 N N . GLN A 1 93 ? 20.123 -11.786 -5.385 1.00 85.56 93 GLN A N 1
ATOM 707 C CA . GLN A 1 93 ? 18.746 -12.074 -5.786 1.00 85.56 93 GLN A CA 1
ATOM 708 C C . GLN A 1 93 ? 17.765 -11.738 -4.653 1.00 85.56 93 GLN A C 1
ATOM 710 O O . GLN A 1 93 ? 16.710 -11.160 -4.905 1.00 85.56 93 GLN A O 1
ATOM 715 N N . GLN A 1 94 ? 18.140 -12.034 -3.405 1.00 81.50 94 GLN A N 1
ATOM 716 C CA . GLN A 1 94 ? 17.280 -11.815 -2.243 1.00 81.50 94 GLN A CA 1
ATOM 717 C C . GLN A 1 94 ? 16.968 -10.337 -2.020 1.00 81.50 94 GLN A C 1
ATOM 719 O O . GLN A 1 94 ? 15.846 -9.988 -1.667 1.00 81.50 94 GLN A O 1
ATOM 724 N N . THR A 1 95 ? 17.928 -9.453 -2.306 1.00 83.94 95 THR A N 1
ATOM 725 C CA . THR A 1 95 ? 17.701 -8.004 -2.255 1.00 83.94 95 THR A CA 1
ATOM 726 C C . THR A 1 95 ? 16.605 -7.577 -3.225 1.00 83.94 95 THR A C 1
ATOM 728 O O . THR A 1 95 ? 15.767 -6.763 -2.860 1.00 83.94 95 THR A O 1
ATOM 731 N N . ILE A 1 96 ? 16.560 -8.137 -4.437 1.00 87.94 96 ILE A N 1
ATOM 732 C CA . ILE A 1 96 ? 15.494 -7.811 -5.394 1.00 87.94 96 ILE A CA 1
ATOM 733 C C . ILE A 1 96 ? 14.141 -8.305 -4.915 1.00 87.94 96 ILE A C 1
ATOM 735 O O . ILE A 1 96 ? 13.173 -7.556 -4.989 1.00 87.94 96 ILE A O 1
ATOM 739 N N . LEU A 1 97 ? 14.065 -9.540 -4.423 1.00 86.19 97 LEU A N 1
ATOM 740 C CA . LEU A 1 97 ? 12.805 -10.093 -3.931 1.00 86.19 97 LEU A CA 1
ATOM 741 C C . LEU A 1 97 ? 12.275 -9.273 -2.747 1.00 86.19 97 LEU A C 1
ATOM 743 O O . LEU A 1 97 ? 11.084 -8.970 -2.697 1.00 86.19 97 LEU A O 1
ATOM 747 N N . ARG A 1 98 ? 13.168 -8.810 -1.862 1.00 81.88 98 ARG A N 1
ATOM 748 C CA . ARG A 1 98 ? 12.803 -7.902 -0.772 1.00 81.88 98 ARG A CA 1
ATOM 749 C C . ARG A 1 98 ? 12.348 -6.530 -1.271 1.00 81.88 98 ARG A C 1
ATOM 751 O O . ARG A 1 98 ? 11.334 -6.025 -0.809 1.00 81.88 98 ARG A O 1
ATOM 758 N N . VAL A 1 99 ? 13.038 -5.960 -2.260 1.00 84.25 99 VAL A N 1
ATOM 759 C CA . VAL A 1 99 ? 12.609 -4.709 -2.905 1.00 84.25 99 VAL A CA 1
ATOM 760 C C . VAL A 1 99 ? 11.213 -4.855 -3.502 1.00 84.25 99 VAL A C 1
ATOM 762 O O . VAL A 1 99 ? 10.412 -3.934 -3.363 1.00 84.25 99 VAL A O 1
ATOM 765 N N . VAL A 1 100 ? 10.912 -5.986 -4.147 1.00 88.50 100 VAL A N 1
ATOM 766 C CA . VAL A 1 100 ? 9.564 -6.278 -4.645 1.00 88.50 100 VAL A CA 1
ATOM 767 C C . VAL A 1 100 ? 8.576 -6.254 -3.486 1.00 88.50 100 VAL A C 1
ATOM 769 O O . VAL A 1 100 ? 7.666 -5.438 -3.522 1.00 88.50 100 VAL A O 1
ATOM 772 N N . TYR A 1 101 ? 8.785 -7.051 -2.439 1.00 81.75 101 TYR A N 1
ATOM 773 C CA . TYR A 1 101 ? 7.906 -7.083 -1.265 1.00 81.75 101 TYR A CA 1
ATOM 774 C C . TYR A 1 101 ? 7.630 -5.687 -0.681 1.00 81.75 101 TYR A C 1
ATOM 776 O O . TYR A 1 101 ? 6.473 -5.286 -0.549 1.00 81.75 101 TYR A O 1
ATOM 784 N N . ASP A 1 102 ? 8.683 -4.916 -0.391 1.00 78.56 102 ASP A N 1
ATOM 785 C CA . ASP A 1 102 ? 8.553 -3.601 0.242 1.00 78.56 102 ASP A CA 1
ATOM 786 C C . ASP A 1 102 ? 7.808 -2.607 -0.670 1.00 78.56 102 ASP A C 1
ATOM 788 O O . ASP A 1 102 ? 6.964 -1.845 -0.204 1.00 78.56 102 ASP A O 1
ATOM 792 N N . ASN A 1 103 ? 8.079 -2.616 -1.982 1.00 83.81 103 ASN A N 1
ATOM 793 C CA . ASN A 1 103 ? 7.438 -1.689 -2.925 1.00 83.81 103 ASN A CA 1
ATOM 794 C C . ASN A 1 103 ? 5.990 -2.067 -3.216 1.00 83.81 103 ASN A C 1
ATOM 796 O O . ASN A 1 103 ? 5.144 -1.178 -3.301 1.00 83.81 103 ASN A O 1
ATOM 800 N N . ILE A 1 104 ? 5.702 -3.363 -3.329 1.00 84.12 104 ILE A N 1
ATOM 801 C CA . ILE A 1 104 ? 4.341 -3.875 -3.457 1.00 84.12 104 ILE A CA 1
ATOM 802 C C . ILE A 1 104 ? 3.531 -3.355 -2.260 1.00 84.12 104 ILE A C 1
ATOM 804 O O . ILE A 1 104 ? 2.578 -2.614 -2.481 1.00 84.12 104 ILE A O 1
ATOM 808 N N . ASN A 1 105 ? 3.991 -3.526 -1.017 1.00 75.06 105 ASN A N 1
ATOM 809 C CA . ASN A 1 105 ? 3.315 -2.978 0.175 1.00 75.06 105 ASN A CA 1
ATOM 810 C C . ASN A 1 105 ? 3.146 -1.444 0.194 1.00 75.06 105 ASN A C 1
ATOM 812 O O . ASN A 1 105 ? 2.263 -0.927 0.872 1.00 75.06 105 ASN A O 1
ATOM 816 N N . MET A 1 106 ? 3.937 -0.701 -0.582 1.00 71.69 106 MET A N 1
ATOM 817 C CA . MET A 1 106 ? 3.783 0.750 -0.773 1.00 71.69 106 MET A CA 1
ATOM 818 C C . MET A 1 106 ? 2.860 1.124 -1.948 1.00 71.69 106 MET A C 1
ATOM 820 O O . MET A 1 106 ? 2.820 2.293 -2.346 1.00 71.69 106 MET A O 1
ATOM 824 N N . GLY A 1 107 ? 2.168 0.155 -2.550 1.00 78.44 107 GLY A N 1
ATOM 825 C CA . GLY A 1 107 ? 1.320 0.363 -3.723 1.00 78.44 107 GLY A CA 1
ATOM 826 C C . GLY A 1 107 ? 2.113 0.617 -5.007 1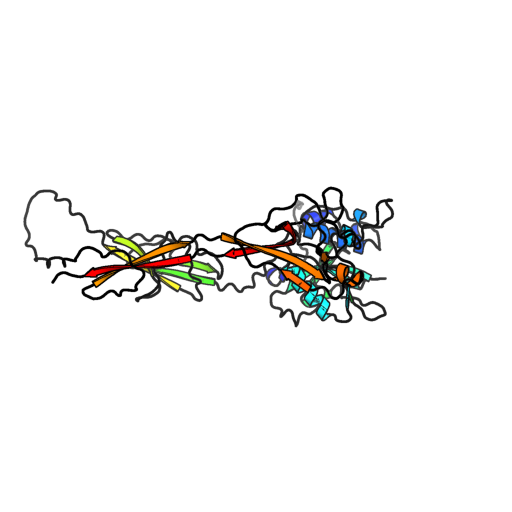.00 78.44 107 GLY A C 1
ATOM 827 O O . GLY A 1 107 ? 1.654 1.356 -5.880 1.00 78.44 107 GLY A O 1
ATOM 828 N N . ARG A 1 108 ? 3.340 0.083 -5.120 1.00 85.06 108 ARG A N 1
ATOM 829 C CA . ARG A 1 108 ? 4.268 0.384 -6.223 1.00 85.06 108 ARG A CA 1
ATOM 830 C C . ARG A 1 108 ? 4.690 -0.876 -6.985 1.00 85.06 108 ARG A C 1
ATOM 832 O O . ARG A 1 108 ? 5.325 -1.754 -6.401 1.00 85.06 108 ARG A O 1
ATOM 839 N N . PRO A 1 109 ? 4.446 -0.948 -8.305 1.00 91.50 109 PRO A N 1
ATOM 840 C CA . PRO A 1 109 ? 5.002 -2.013 -9.130 1.00 91.50 109 PRO A CA 1
ATOM 841 C C . PRO A 1 109 ? 6.522 -1.872 -9.257 1.00 91.50 109 PRO A C 1
ATOM 843 O O . PRO A 1 109 ? 7.062 -0.761 -9.319 1.00 91.50 109 PRO A O 1
ATOM 846 N N . VAL A 1 110 ? 7.227 -2.997 -9.373 1.00 92.81 110 VAL A N 1
ATOM 847 C CA . VAL A 1 110 ? 8.689 -3.014 -9.554 1.00 92.81 110 VAL A CA 1
ATOM 848 C C . VAL A 1 110 ? 9.024 -3.593 -10.913 1.00 92.81 110 VAL A C 1
ATOM 850 O O . VAL A 1 110 ? 8.627 -4.707 -11.231 1.00 92.81 110 VAL A O 1
ATOM 853 N N . MET A 1 111 ? 9.786 -2.861 -11.721 1.00 93.75 111 MET A N 1
ATOM 854 C CA . MET A 1 111 ? 10.239 -3.388 -13.003 1.00 93.75 111 MET A CA 1
ATOM 855 C C . MET A 1 111 ? 11.526 -4.184 -12.799 1.00 93.75 111 MET A C 1
ATOM 857 O O . MET A 1 111 ? 12.447 -3.718 -12.125 1.00 93.75 111 MET A O 1
ATOM 861 N N . LEU A 1 112 ? 11.603 -5.371 -13.392 1.00 95.00 112 LEU A N 1
ATOM 862 C CA . LEU A 1 112 ? 12.704 -6.311 -13.208 1.00 95.00 112 LEU A CA 1
ATOM 863 C C . LEU A 1 112 ? 13.321 -6.697 -14.547 1.00 95.00 112 LEU A C 1
ATOM 865 O O . LEU A 1 112 ? 12.639 -6.805 -15.569 1.00 95.00 112 LEU A O 1
ATOM 869 N N . ARG A 1 113 ? 14.629 -6.953 -14.516 1.00 93.44 113 ARG A N 1
ATOM 870 C CA . ARG A 1 113 ? 15.365 -7.524 -15.638 1.00 93.44 113 ARG A CA 1
ATOM 871 C C . ARG A 1 113 ? 15.338 -9.051 -15.572 1.00 93.44 113 ARG A C 1
ATOM 873 O O . ARG A 1 113 ? 15.843 -9.655 -14.626 1.00 93.44 113 ARG A O 1
ATOM 880 N N . ALA A 1 114 ? 14.801 -9.668 -16.613 1.00 93.81 114 ALA A N 1
ATOM 881 C CA . ALA A 1 114 ? 14.577 -11.102 -16.694 1.00 93.81 114 ALA A CA 1
ATOM 882 C C . ALA A 1 114 ? 15.175 -11.727 -17.959 1.00 93.81 114 ALA A C 1
ATOM 884 O O . ALA A 1 114 ? 15.735 -11.050 -18.834 1.00 93.81 114 ALA A O 1
ATOM 885 N N . LYS A 1 115 ? 15.109 -13.055 -18.038 1.00 92.00 115 LYS A N 1
ATOM 886 C CA . LYS A 1 115 ? 15.639 -13.829 -19.158 1.00 92.00 115 LYS A CA 1
ATOM 887 C C . LYS A 1 115 ? 14.737 -13.692 -20.384 1.00 92.00 115 LYS A C 1
ATOM 889 O O . LYS A 1 115 ? 13.622 -14.194 -20.396 1.00 92.00 115 LYS A O 1
ATOM 894 N N . GLY A 1 116 ? 15.250 -13.041 -21.429 1.00 85.75 116 GLY A N 1
ATOM 895 C CA . GLY A 1 116 ? 14.646 -13.029 -22.761 1.00 85.75 116 GLY A CA 1
ATOM 896 C C . GLY A 1 116 ? 15.227 -14.110 -23.674 1.00 85.75 116 GLY A C 1
ATOM 897 O O . GLY A 1 116 ? 16.297 -14.660 -23.401 1.00 85.75 116 GLY A O 1
ATOM 898 N N . SER A 1 117 ? 14.534 -14.381 -24.782 1.00 78.81 117 SER A N 1
ATOM 899 C CA . SER A 1 117 ? 14.923 -15.389 -25.782 1.00 78.81 117 SER A CA 1
ATOM 900 C C . SER A 1 117 ? 16.268 -15.090 -26.450 1.00 78.81 117 SER A C 1
ATOM 902 O O . SER A 1 117 ? 17.056 -16.002 -26.676 1.00 78.81 117 SER A O 1
ATOM 904 N N . THR A 1 118 ? 16.556 -13.816 -26.725 1.00 72.88 118 THR A N 1
ATOM 905 C CA . THR A 1 118 ? 17.800 -13.373 -27.382 1.00 72.88 118 THR A CA 1
ATOM 906 C C . THR A 1 118 ? 18.535 -12.258 -26.630 1.00 72.88 118 THR A C 1
ATOM 908 O O . THR A 1 118 ? 19.662 -11.925 -26.979 1.00 72.88 118 THR A O 1
ATOM 911 N N . SER A 1 119 ? 17.931 -11.680 -25.583 1.00 83.62 119 SER A N 1
ATOM 912 C CA . SER A 1 119 ? 18.490 -10.562 -24.806 1.00 83.62 119 SER A CA 1
ATOM 913 C C . SER A 1 119 ? 17.945 -10.555 -23.367 1.00 83.62 119 SER A C 1
ATOM 915 O O . SER A 1 119 ? 17.572 -11.602 -22.827 1.00 83.62 119 SER A O 1
ATOM 917 N N . PHE A 1 120 ? 17.975 -9.409 -22.694 1.00 86.00 120 PHE A N 1
ATOM 918 C CA . PHE A 1 120 ? 17.155 -9.154 -21.519 1.00 86.00 120 PHE A CA 1
ATOM 919 C C . PHE A 1 120 ? 15.697 -8.960 -21.913 1.00 86.00 120 PHE A C 1
ATOM 921 O O . PHE A 1 120 ? 15.392 -8.408 -22.968 1.00 86.00 120 PHE A O 1
ATOM 928 N N . HIS A 1 121 ? 14.819 -9.415 -21.034 1.00 91.69 121 HIS A N 1
ATOM 929 C CA . HIS A 1 121 ? 13.398 -9.120 -21.062 1.00 91.69 121 HIS A CA 1
ATOM 930 C C . HIS A 1 121 ? 13.048 -8.255 -19.853 1.00 91.69 121 HIS A C 1
ATOM 932 O O . HIS A 1 121 ? 13.730 -8.320 -18.828 1.00 91.69 121 HIS A O 1
ATOM 938 N N . TYR A 1 122 ? 12.013 -7.437 -19.980 1.00 92.06 122 TYR A N 1
ATOM 939 C CA . TYR A 1 122 ? 11.572 -6.525 -18.929 1.00 92.06 122 TYR A CA 1
ATOM 940 C C . TYR A 1 122 ? 10.184 -6.955 -18.493 1.00 92.06 122 TYR A C 1
ATOM 942 O O . TYR A 1 122 ? 9.301 -7.111 -19.330 1.00 92.06 122 TYR A O 1
ATOM 950 N N . ILE A 1 123 ? 10.014 -7.163 -17.194 1.00 95.06 123 ILE A N 1
ATOM 951 C CA . ILE A 1 123 ? 8.767 -7.624 -16.579 1.00 95.06 123 ILE A CA 1
ATOM 952 C C . ILE A 1 123 ? 8.409 -6.717 -15.409 1.00 95.06 123 ILE A C 1
ATOM 954 O O . ILE A 1 123 ? 9.272 -6.011 -14.883 1.00 95.06 123 ILE A O 1
ATOM 958 N N . VAL A 1 124 ? 7.149 -6.746 -14.990 1.00 95.25 124 VAL A N 1
ATOM 959 C CA . VAL A 1 124 ? 6.662 -5.925 -13.880 1.00 95.25 124 VAL A CA 1
ATOM 960 C C . VAL A 1 124 ? 6.220 -6.844 -12.753 1.00 95.25 124 VAL A C 1
ATOM 962 O O . VAL A 1 124 ? 5.275 -7.599 -12.923 1.00 95.25 124 VAL A O 1
ATOM 965 N N . ALA A 1 125 ? 6.886 -6.805 -11.605 1.00 95.00 125 ALA A N 1
ATOM 966 C CA . ALA A 1 125 ? 6.387 -7.453 -10.402 1.00 95.00 125 ALA A CA 1
ATOM 967 C C . ALA A 1 125 ? 5.182 -6.680 -9.863 1.00 95.00 125 ALA A C 1
ATOM 969 O O . ALA A 1 125 ? 5.232 -5.453 -9.722 1.00 95.00 125 ALA A O 1
ATOM 970 N N . ILE A 1 126 ? 4.112 -7.421 -9.586 1.00 92.38 126 ILE A N 1
ATOM 971 C CA . ILE A 1 126 ? 2.803 -6.889 -9.191 1.00 92.38 126 ILE A CA 1
ATOM 972 C C . ILE A 1 126 ? 2.258 -7.529 -7.913 1.00 92.38 126 ILE A C 1
ATOM 974 O O . ILE A 1 126 ? 1.204 -7.117 -7.439 1.00 92.38 126 ILE A O 1
ATOM 978 N N . GLY A 1 127 ? 2.959 -8.510 -7.346 1.00 88.81 127 GLY A N 1
ATOM 979 C CA . GLY A 1 127 ? 2.547 -9.145 -6.103 1.00 88.81 127 GLY A CA 1
ATOM 980 C C . GLY A 1 127 ? 3.537 -10.173 -5.572 1.00 88.81 127 GLY A C 1
ATOM 981 O O . GLY A 1 127 ? 4.525 -10.500 -6.235 1.00 88.81 127 GLY A O 1
ATOM 982 N N . TYR A 1 128 ? 3.248 -10.695 -4.384 1.00 86.62 128 TYR A N 1
ATOM 983 C CA . TYR A 1 128 ? 3.993 -11.777 -3.742 1.00 86.62 128 TYR A CA 1
ATOM 984 C C . TYR A 1 128 ? 3.056 -12.727 -2.973 1.00 86.62 128 TYR A C 1
ATOM 986 O O . TYR A 1 128 ? 1.913 -12.375 -2.709 1.00 86.62 128 TYR A O 1
ATOM 994 N N . ARG A 1 129 ? 3.499 -13.941 -2.635 1.00 81.31 129 ARG A N 1
ATOM 995 C CA . ARG A 1 129 ? 2.701 -14.948 -1.915 1.00 81.31 129 ARG A CA 1
ATOM 996 C C . ARG A 1 129 ? 2.531 -14.562 -0.443 1.00 81.31 129 ARG A C 1
ATOM 998 O O . ARG A 1 129 ? 3.520 -14.380 0.247 1.00 81.31 129 ARG A O 1
ATOM 1005 N N . ALA A 1 130 ? 1.307 -14.478 0.059 1.00 67.62 130 ALA A N 1
ATOM 1006 C CA . ALA A 1 130 ? 0.984 -13.884 1.357 1.00 67.62 130 ALA A CA 1
ATOM 1007 C C . ALA A 1 130 ? 1.654 -14.566 2.566 1.00 67.62 130 ALA A C 1
ATOM 1009 O O . ALA A 1 130 ? 2.096 -13.892 3.491 1.00 67.62 130 ALA A O 1
ATOM 1010 N N . SER A 1 131 ? 1.821 -15.889 2.532 1.00 61.88 131 SER A N 1
ATOM 1011 C CA . SER A 1 131 ? 2.367 -16.680 3.644 1.00 61.88 131 SER A CA 1
ATOM 1012 C C . SER A 1 131 ? 3.897 -16.631 3.794 1.00 61.88 131 SER A C 1
ATOM 1014 O O . SER A 1 131 ? 4.462 -17.414 4.561 1.00 61.88 131 SER A O 1
ATOM 1016 N N . CYS A 1 132 ? 4.609 -15.814 3.012 1.00 60.81 132 CYS A N 1
ATOM 1017 C CA . CYS A 1 132 ? 6.070 -15.834 2.992 1.00 60.81 132 CYS A CA 1
ATOM 1018 C C . CYS A 1 132 ? 6.697 -14.875 4.018 1.00 60.81 132 CYS A C 1
ATOM 1020 O O . CYS A 1 132 ? 6.321 -13.709 4.124 1.00 60.81 132 CYS A O 1
ATOM 1022 N N . ASP A 1 133 ? 7.747 -15.333 4.701 1.00 63.75 133 ASP A N 1
ATOM 1023 C CA . ASP A 1 133 ? 8.668 -14.438 5.406 1.00 63.75 133 ASP A CA 1
ATOM 1024 C C . ASP A 1 133 ? 9.420 -13.580 4.364 1.00 63.75 133 ASP A C 1
ATOM 1026 O O . ASP A 1 133 ? 10.074 -14.145 3.474 1.00 63.75 133 ASP A O 1
ATOM 1030 N N . PRO A 1 134 ? 9.390 -12.235 4.454 1.00 65.25 134 PRO A N 1
ATOM 1031 C CA . PRO A 1 134 ? 10.053 -11.353 3.493 1.00 65.25 134 PRO A CA 1
ATOM 1032 C C . PRO A 1 134 ? 11.575 -11.542 3.426 1.00 65.25 134 PRO A C 1
ATOM 1034 O O . PRO A 1 134 ? 12.212 -11.109 2.464 1.00 65.25 134 PRO A O 1
ATOM 1037 N N . ASN A 1 135 ? 12.189 -12.190 4.418 1.00 68.12 135 ASN A N 1
ATOM 1038 C CA . ASN A 1 135 ? 13.605 -12.553 4.393 1.00 68.12 135 ASN A CA 1
ATOM 1039 C C . ASN A 1 135 ? 13.872 -13.890 3.688 1.00 68.12 135 ASN A C 1
ATOM 1041 O O . ASN A 1 135 ? 15.015 -14.163 3.321 1.00 68.12 135 ASN A O 1
ATOM 1045 N N . ARG A 1 136 ? 12.842 -14.709 3.449 1.00 70.31 136 ARG A N 1
ATOM 1046 C CA . ARG A 1 136 ? 12.938 -16.060 2.864 1.00 70.31 136 ARG A CA 1
ATOM 1047 C C . ARG A 1 136 ? 12.201 -16.217 1.533 1.00 70.31 136 ARG A C 1
ATOM 1049 O O . ARG A 1 136 ? 12.052 -17.337 1.054 1.00 70.31 136 ARG A O 1
ATOM 1056 N N . LEU A 1 137 ? 11.791 -15.106 0.927 1.00 78.06 137 LEU A N 1
ATOM 1057 C CA . LEU A 1 137 ? 11.210 -15.057 -0.411 1.00 78.06 137 LEU A CA 1
ATOM 1058 C C . LEU A 1 137 ? 12.059 -15.791 -1.451 1.00 78.06 137 LEU A C 1
ATOM 1060 O O . LEU A 1 137 ? 13.286 -15.700 -1.452 1.00 78.06 137 LEU A O 1
ATOM 1064 N N . SER A 1 138 ? 11.384 -16.438 -2.391 1.00 86.06 138 SER A N 1
ATOM 1065 C CA . SER A 1 138 ? 11.962 -17.070 -3.571 1.00 86.06 138 SER A CA 1
ATOM 1066 C C . SER A 1 138 ? 11.279 -16.566 -4.849 1.00 86.06 138 SER A C 1
ATOM 1068 O O . SER A 1 138 ? 10.280 -15.849 -4.806 1.00 86.06 138 SER A O 1
ATOM 1070 N N . GLN A 1 139 ? 11.793 -16.936 -6.027 1.00 90.00 139 GLN A N 1
ATOM 1071 C CA . GLN A 1 139 ? 11.156 -16.532 -7.289 1.00 90.00 139 GLN A CA 1
ATOM 1072 C C . GLN A 1 139 ? 9.751 -17.142 -7.469 1.00 90.00 139 GLN A C 1
ATOM 1074 O O . GLN A 1 139 ? 8.931 -16.555 -8.165 1.00 90.00 139 GLN A O 1
ATOM 1079 N N . SER A 1 140 ? 9.426 -18.288 -6.856 1.00 87.88 140 SER A N 1
ATOM 1080 C CA . SER A 1 140 ? 8.065 -18.852 -6.945 1.00 87.88 140 SER A CA 1
ATOM 1081 C C . SER A 1 140 ? 7.029 -18.028 -6.189 1.00 87.88 140 SER A C 1
ATOM 1083 O O . SER A 1 140 ? 5.842 -18.085 -6.516 1.00 87.88 140 SER A O 1
ATOM 1085 N N . ASP A 1 141 ? 7.487 -17.225 -5.233 1.00 87.75 141 ASP A N 1
ATOM 1086 C CA . ASP A 1 141 ? 6.624 -16.404 -4.396 1.00 87.75 141 ASP A CA 1
ATOM 1087 C C . ASP A 1 141 ? 6.262 -15.082 -5.066 1.00 87.75 141 ASP A C 1
ATOM 1089 O O . ASP A 1 141 ? 5.380 -14.401 -4.573 1.00 87.75 141 ASP A O 1
ATOM 1093 N N . ILE A 1 142 ? 6.888 -14.704 -6.186 1.00 92.19 142 ILE A N 1
ATOM 1094 C CA . ILE A 1 142 ? 6.625 -13.422 -6.853 1.00 92.19 142 ILE A CA 1
ATOM 1095 C C . ILE A 1 142 ? 5.672 -13.596 -8.035 1.00 92.19 142 ILE A C 1
ATOM 1097 O O . ILE A 1 142 ? 5.896 -14.434 -8.917 1.00 92.19 142 ILE A O 1
ATOM 1101 N N . LEU A 1 143 ? 4.647 -12.742 -8.084 1.00 91.75 143 LEU A N 1
ATOM 1102 C CA . LEU A 1 143 ? 3.776 -12.568 -9.243 1.00 91.75 143 LEU A CA 1
ATOM 1103 C C . LEU A 1 143 ? 4.242 -11.406 -10.107 1.00 91.75 143 LEU A C 1
ATOM 1105 O O . LEU A 1 143 ? 4.564 -10.314 -9.630 1.00 91.75 143 LEU A O 1
ATOM 1109 N N . ILE A 1 144 ? 4.224 -11.651 -11.410 1.00 95.25 144 ILE A N 1
ATOM 1110 C CA . ILE A 1 144 ? 4.630 -10.701 -12.432 1.00 95.25 144 ILE A CA 1
ATOM 1111 C C . ILE A 1 144 ? 3.519 -10.509 -13.456 1.00 95.25 144 ILE A C 1
ATOM 1113 O O . ILE A 1 144 ? 2.721 -11.409 -13.700 1.00 95.25 144 ILE A O 1
ATOM 1117 N N . LEU A 1 145 ? 3.524 -9.353 -14.101 1.00 94.44 145 LEU A N 1
ATOM 1118 C CA . LEU A 1 145 ? 2.876 -9.085 -15.368 1.00 94.44 145 LEU A CA 1
ATOM 1119 C C . LEU A 1 145 ? 3.955 -9.099 -16.452 1.00 94.44 145 LEU A C 1
ATOM 1121 O O . LEU A 1 145 ? 4.937 -8.354 -16.369 1.00 94.44 145 LEU A O 1
ATOM 1125 N N . ASP A 1 146 ? 3.786 -9.970 -17.442 1.00 94.69 146 ASP A N 1
ATOM 1126 C CA . ASP A 1 146 ? 4.750 -10.190 -18.513 1.00 94.69 146 ASP A CA 1
ATOM 1127 C C . ASP A 1 146 ? 4.352 -9.422 -19.789 1.00 94.69 146 ASP A C 1
ATOM 1129 O O . ASP A 1 146 ? 3.376 -9.785 -20.445 1.00 94.69 146 ASP A O 1
ATOM 1133 N N . PRO A 1 147 ? 5.119 -8.399 -20.208 1.00 92.50 147 PRO A N 1
ATOM 1134 C CA . PRO A 1 147 ? 4.906 -7.670 -21.458 1.00 92.50 147 PRO A CA 1
ATOM 1135 C C . PRO A 1 147 ? 4.956 -8.492 -22.737 1.00 92.50 147 PRO A C 1
ATOM 1137 O O . PRO A 1 147 ? 4.518 -7.993 -23.774 1.00 92.50 147 PRO A O 1
ATOM 1140 N N . TRP A 1 148 ? 5.504 -9.711 -22.711 1.00 91.25 148 TRP A N 1
ATOM 1141 C CA . TRP A 1 148 ? 5.520 -10.575 -23.886 1.00 91.25 148 TRP A CA 1
ATOM 1142 C C . TRP A 1 148 ? 4.098 -10.821 -24.391 1.00 91.25 148 TRP A C 1
ATOM 1144 O O . TRP A 1 148 ? 3.807 -10.523 -25.545 1.00 91.25 148 TRP A O 1
ATOM 1154 N N . ASP A 1 149 ? 3.209 -11.289 -23.517 1.00 89.06 149 ASP A N 1
ATOM 1155 C CA . ASP A 1 149 ? 1.820 -11.635 -23.835 1.00 89.06 149 ASP A CA 1
ATOM 1156 C C . ASP A 1 149 ? 0.776 -10.824 -23.055 1.00 89.06 149 ASP A C 1
ATOM 1158 O O . ASP A 1 149 ? -0.416 -10.963 -23.323 1.00 89.06 149 ASP A O 1
ATOM 1162 N N . GLY A 1 150 ? 1.205 -9.941 -22.151 1.00 86.81 150 GLY A N 1
ATOM 1163 C CA . GLY A 1 150 ? 0.334 -9.113 -21.319 1.00 86.81 150 GLY A CA 1
ATOM 1164 C C . GLY A 1 150 ? -0.345 -9.897 -20.198 1.00 86.81 150 GLY A C 1
ATOM 1165 O O . GLY A 1 150 ? -1.400 -9.483 -19.725 1.00 86.81 150 GLY A O 1
ATOM 1166 N N . ARG A 1 151 ? 0.208 -11.052 -19.799 1.00 88.12 151 ARG A N 1
ATOM 1167 C CA . ARG A 1 151 ? -0.424 -11.958 -18.829 1.00 88.12 151 ARG A CA 1
ATOM 1168 C C . ARG A 1 151 ? 0.302 -11.987 -17.493 1.00 88.12 151 ARG A C 1
ATOM 1170 O O . ARG A 1 151 ? 1.520 -11.817 -17.419 1.00 88.12 151 ARG A O 1
ATOM 1177 N N . GLN A 1 152 ? -0.463 -12.263 -16.440 1.00 90.75 152 GLN A N 1
ATOM 1178 C CA . GLN A 1 152 ? 0.079 -12.561 -15.119 1.00 90.75 152 GLN A CA 1
ATOM 1179 C C . GLN A 1 152 ? 0.755 -13.939 -15.105 1.00 90.75 152 GLN A C 1
ATOM 1181 O O . GLN A 1 152 ? 0.220 -14.896 -15.665 1.00 90.75 152 GLN A O 1
ATOM 1186 N N . LYS A 1 153 ? 1.921 -14.048 -14.456 1.00 89.81 153 LYS A N 1
ATOM 1187 C CA . LYS A 1 153 ? 2.699 -15.292 -14.313 1.00 89.81 153 LYS A CA 1
ATOM 1188 C C . LYS A 1 153 ? 3.432 -15.328 -12.970 1.00 89.81 153 LYS A C 1
ATOM 1190 O O . LYS A 1 153 ? 3.642 -14.292 -12.345 1.00 89.81 153 LYS A O 1
ATOM 1195 N N . SER A 1 154 ? 3.883 -16.512 -12.554 1.00 90.12 154 SER A N 1
ATOM 1196 C CA . SER A 1 154 ? 4.939 -16.620 -11.537 1.00 90.12 154 SER A CA 1
ATOM 1197 C C . SER A 1 154 ? 6.271 -16.163 -12.134 1.00 90.12 154 SER A C 1
ATOM 1199 O O . SER A 1 154 ? 6.562 -16.455 -13.297 1.00 90.12 154 SER A O 1
ATOM 1201 N N . LEU A 1 155 ? 7.115 -15.507 -11.335 1.00 92.94 155 LEU A N 1
ATOM 1202 C CA . LEU A 1 155 ? 8.459 -15.108 -11.759 1.00 92.94 155 LEU A CA 1
ATOM 1203 C C . LEU A 1 155 ? 9.328 -16.314 -12.172 1.00 92.94 155 LEU A C 1
ATOM 1205 O O . LEU A 1 155 ? 10.207 -16.167 -13.013 1.00 92.94 155 LEU A O 1
ATOM 1209 N N . THR A 1 156 ? 9.037 -17.527 -11.691 1.00 92.50 156 THR A N 1
ATOM 1210 C CA . THR A 1 156 ? 9.714 -18.759 -12.154 1.00 92.50 156 THR A CA 1
ATOM 1211 C C . THR A 1 156 ? 9.544 -19.041 -13.648 1.00 92.50 156 THR A C 1
ATOM 1213 O O . THR A 1 156 ? 10.439 -19.622 -14.259 1.00 92.50 156 THR A O 1
ATOM 1216 N N . ALA A 1 157 ? 8.436 -18.606 -14.257 1.00 91.50 157 ALA A N 1
ATOM 1217 C CA . ALA A 1 157 ? 8.198 -18.771 -15.690 1.00 91.50 157 ALA A CA 1
ATOM 1218 C C . ALA A 1 157 ? 9.091 -17.851 -16.539 1.00 91.50 157 ALA A C 1
ATOM 1220 O O . ALA A 1 157 ? 9.358 -18.144 -17.705 1.00 91.50 157 ALA A O 1
ATOM 1221 N N . VAL A 1 158 ? 9.552 -16.739 -15.960 1.00 91.81 158 VAL A N 1
ATOM 1222 C CA . VAL A 1 158 ? 10.385 -15.731 -16.623 1.00 91.81 158 VAL A CA 1
ATOM 1223 C C . VAL A 1 158 ? 11.491 -15.295 -15.654 1.00 91.81 158 VAL A C 1
ATOM 1225 O O . VAL A 1 158 ? 11.468 -14.174 -15.142 1.00 91.81 158 VAL A O 1
ATOM 1228 N N . PRO A 1 159 ? 12.451 -16.190 -15.351 1.00 89.25 159 PRO A N 1
ATOM 1229 C CA . PRO A 1 159 ? 13.363 -16.000 -14.235 1.00 89.25 159 PRO A CA 1
ATOM 1230 C C . PRO A 1 159 ? 14.289 -14.805 -14.448 1.00 89.25 159 PRO A C 1
ATOM 1232 O O . PRO A 1 159 ? 14.594 -14.402 -15.579 1.00 89.25 159 PRO A O 1
ATOM 1235 N N . LEU A 1 160 ? 14.780 -14.260 -13.337 1.00 93.81 160 LEU A N 1
ATOM 1236 C CA . LEU A 1 160 ? 15.730 -13.151 -13.343 1.00 93.81 160 LEU A CA 1
ATOM 1237 C C . LEU A 1 160 ? 17.001 -13.502 -14.132 1.00 93.81 160 LEU A C 1
ATOM 1239 O O . LEU A 1 160 ? 17.482 -14.635 -14.106 1.00 93.81 160 LEU A O 1
ATOM 1243 N N . LYS A 1 161 ? 17.565 -12.511 -14.831 1.00 92.81 161 LYS A N 1
ATOM 1244 C CA . LYS A 1 161 ? 18.807 -12.667 -15.604 1.00 92.81 161 LYS A CA 1
ATOM 1245 C C . LYS A 1 161 ? 19.837 -11.647 -15.148 1.00 92.81 161 LYS A C 1
ATOM 1247 O O . LYS A 1 161 ? 19.541 -10.454 -15.077 1.00 92.81 161 LYS A O 1
ATOM 1252 N N . THR A 1 162 ? 21.055 -12.110 -14.897 1.00 93.62 162 THR A N 1
ATOM 1253 C CA . THR A 1 162 ? 22.180 -11.250 -14.533 1.00 93.62 162 THR A CA 1
ATOM 1254 C C . THR A 1 162 ? 22.857 -10.634 -15.757 1.00 93.62 162 THR A C 1
ATOM 1256 O O . THR A 1 162 ? 22.778 -11.148 -16.876 1.00 93.62 162 THR A O 1
ATOM 1259 N N . THR A 1 163 ? 23.564 -9.527 -15.545 1.00 91.44 163 THR A N 1
ATOM 1260 C CA . THR A 1 163 ? 24.602 -9.034 -16.457 1.00 91.44 163 THR A CA 1
ATOM 1261 C C . THR A 1 163 ? 25.781 -10.004 -16.530 1.00 91.44 163 THR A C 1
ATOM 1263 O O . THR A 1 163 ? 25.872 -10.955 -15.750 1.00 91.44 163 THR A O 1
ATOM 1266 N N . ALA A 1 164 ? 26.712 -9.746 -17.452 1.00 90.69 164 ALA A N 1
ATOM 1267 C CA . ALA A 1 164 ? 27.974 -10.482 -17.530 1.00 90.69 164 ALA A CA 1
ATOM 1268 C C . ALA A 1 164 ? 28.779 -10.399 -16.216 1.00 90.69 164 ALA A C 1
ATOM 1270 O O . ALA A 1 164 ? 29.515 -11.318 -15.883 1.00 90.69 164 ALA A O 1
ATOM 1271 N N . GLN A 1 165 ? 28.588 -9.325 -15.446 1.00 91.44 165 GLN A N 1
ATOM 1272 C CA . GLN A 1 165 ? 29.189 -9.090 -14.133 1.00 91.44 165 GLN A CA 1
ATOM 1273 C C . GLN A 1 165 ? 28.403 -9.737 -12.976 1.00 91.44 165 GLN A C 1
ATOM 1275 O O . GLN A 1 165 ? 28.674 -9.442 -11.816 1.00 91.44 165 GLN A O 1
ATOM 1280 N N . GLY A 1 166 ? 27.396 -10.571 -13.259 1.00 92.75 166 GLY A N 1
ATOM 1281 C CA . GLY A 1 166 ? 26.609 -11.247 -12.224 1.00 92.75 166 GLY A CA 1
ATOM 1282 C C . GLY A 1 166 ? 25.616 -10.340 -11.488 1.00 92.75 166 GLY A C 1
ATOM 1283 O O . GLY A 1 166 ? 25.188 -10.675 -10.388 1.00 92.75 166 GLY A O 1
ATOM 1284 N N . GLN A 1 167 ? 25.243 -9.192 -12.063 1.00 92.81 167 GLN A N 1
ATOM 1285 C CA . GLN A 1 167 ? 24.342 -8.237 -11.413 1.00 92.81 167 GLN A CA 1
ATOM 1286 C C . GLN A 1 167 ? 22.914 -8.359 -11.935 1.00 92.81 167 GLN A C 1
ATOM 1288 O O . GLN A 1 167 ? 22.676 -8.379 -13.142 1.00 92.81 167 GLN A O 1
ATOM 1293 N N . TYR A 1 168 ? 21.953 -8.366 -11.027 1.00 91.88 168 TYR A N 1
ATOM 1294 C CA . TYR A 1 168 ? 20.545 -8.207 -11.331 1.00 91.88 168 TYR A CA 1
ATOM 1295 C C . TYR A 1 168 ? 20.162 -6.726 -11.366 1.00 91.88 168 TYR A C 1
ATOM 1297 O O . TYR A 1 168 ? 20.672 -5.938 -10.571 1.00 91.88 168 TYR A O 1
ATOM 1305 N N . GLY A 1 169 ? 19.242 -6.362 -12.263 1.00 89.75 169 GLY A N 1
ATOM 1306 C CA . GLY A 1 169 ? 18.772 -4.986 -12.431 1.00 89.75 169 GLY A CA 1
ATOM 1307 C C . GLY A 1 169 ? 17.285 -4.837 -12.128 1.00 89.75 169 GLY A C 1
ATOM 1308 O O . GLY A 1 169 ? 16.480 -5.661 -12.572 1.00 89.75 169 GLY A O 1
ATOM 1309 N N . TYR A 1 170 ? 16.925 -3.769 -11.421 1.00 91.75 170 TYR A N 1
ATOM 1310 C CA . TYR A 1 170 ? 15.538 -3.412 -11.128 1.00 91.75 170 TYR A CA 1
ATOM 1311 C C . TYR A 1 170 ? 15.320 -1.894 -11.156 1.00 91.75 170 TYR A C 1
ATOM 1313 O O . TYR A 1 170 ? 16.265 -1.107 -11.057 1.00 91.75 170 TYR A O 1
ATOM 1321 N N . TRP A 1 171 ? 14.058 -1.487 -11.275 1.00 90.06 171 TRP A N 1
ATOM 1322 C CA . TRP A 1 171 ? 13.625 -0.095 -11.202 1.00 90.06 171 TRP A CA 1
ATOM 1323 C C . TRP A 1 171 ? 12.436 0.020 -10.249 1.00 90.06 171 TRP A C 1
ATOM 1325 O O . TRP A 1 171 ? 11.500 -0.777 -10.325 1.00 90.06 171 TRP A O 1
ATOM 1335 N N . THR A 1 172 ? 12.448 1.043 -9.395 1.00 87.19 172 THR A N 1
ATOM 1336 C CA . THR A 1 172 ? 11.350 1.367 -8.470 1.00 87.19 172 THR A CA 1
ATOM 1337 C C . THR A 1 172 ? 10.652 2.662 -8.866 1.00 87.19 172 THR A C 1
ATOM 1339 O O . THR A 1 172 ? 11.276 3.574 -9.426 1.00 87.19 172 THR A O 1
ATOM 1342 N N . ALA A 1 173 ? 9.355 2.745 -8.574 1.00 78.81 173 ALA A N 1
ATOM 1343 C CA . ALA A 1 173 ? 8.581 3.957 -8.799 1.00 78.81 173 ALA A CA 1
ATOM 1344 C C . ALA A 1 173 ? 9.017 5.088 -7.847 1.00 78.81 173 ALA A C 1
ATOM 1346 O O . ALA A 1 173 ? 9.361 4.855 -6.684 1.00 78.81 173 ALA A O 1
ATOM 1347 N N . ARG A 1 174 ? 8.986 6.327 -8.345 1.00 73.56 174 ARG A N 1
ATOM 1348 C CA . ARG A 1 174 ? 9.382 7.553 -7.625 1.00 73.56 174 ARG A CA 1
ATOM 1349 C C . ARG A 1 174 ? 8.346 7.970 -6.584 1.00 73.56 174 ARG A C 1
ATOM 1351 O O . ARG A 1 174 ? 8.707 8.538 -5.563 1.00 73.56 174 ARG A O 1
ATOM 1358 N N . SER A 1 175 ? 7.078 7.661 -6.832 1.00 65.94 175 SER A N 1
ATOM 1359 C CA . SER A 1 175 ? 5.936 7.998 -5.983 1.00 65.94 175 SER A CA 1
ATOM 1360 C C . SER A 1 175 ? 4.940 6.836 -5.952 1.00 65.94 175 SER A C 1
ATOM 1362 O O . SER A 1 175 ? 5.031 5.921 -6.771 1.00 65.94 175 SER A O 1
ATOM 1364 N N . GLY A 1 176 ? 4.016 6.865 -4.986 1.00 60.62 176 GLY A N 1
ATOM 1365 C CA . GLY A 1 176 ? 2.956 5.861 -4.838 1.00 60.62 176 GLY A CA 1
ATOM 1366 C C . GLY A 1 176 ? 2.028 5.766 -6.053 1.00 60.62 176 GLY A C 1
ATOM 1367 O O . GLY A 1 176 ? 1.984 6.688 -6.871 1.00 60.62 176 GLY A O 1
ATOM 1368 N N . GLY A 1 177 ? 1.347 4.621 -6.160 1.00 58.75 177 GLY A N 1
ATOM 1369 C CA . GLY A 1 177 ? 0.470 4.255 -7.268 1.00 58.75 177 GLY A CA 1
ATOM 1370 C C . GLY A 1 177 ? -1.033 4.357 -6.977 1.00 58.75 177 GLY A C 1
ATOM 1371 O O . GLY A 1 177 ? -1.429 4.722 -5.873 1.00 58.75 177 GLY A O 1
ATOM 1372 N N . ALA A 1 178 ? -1.878 3.956 -7.933 1.00 57.09 178 ALA A N 1
ATOM 1373 C CA . ALA A 1 178 ? -3.338 3.990 -7.833 1.00 57.09 178 ALA A CA 1
ATOM 1374 C C . ALA A 1 178 ? -3.930 2.826 -7.016 1.00 57.09 178 ALA A C 1
ATOM 1376 O O . ALA A 1 178 ? -5.126 2.557 -7.106 1.00 57.09 178 ALA A O 1
ATOM 1377 N N . ALA A 1 179 ? -3.122 2.129 -6.214 1.00 56.34 179 ALA A N 1
ATOM 1378 C CA . ALA A 1 179 ? -3.569 0.961 -5.472 1.00 56.34 179 ALA A CA 1
ATOM 1379 C C . ALA A 1 179 ? -3.072 0.934 -4.026 1.00 56.34 179 ALA A C 1
ATOM 1381 O O . ALA A 1 179 ? -1.872 0.983 -3.756 1.00 56.34 179 ALA A O 1
ATOM 1382 N N . VAL A 1 180 ? -4.037 0.743 -3.127 1.00 52.56 180 VAL A N 1
ATOM 1383 C CA . VAL A 1 180 ? -3.870 0.100 -1.822 1.00 52.56 180 VAL A CA 1
ATOM 1384 C C . VAL A 1 180 ? -3.713 -1.403 -2.063 1.00 52.56 180 VAL A C 1
ATOM 1386 O O . VAL A 1 180 ? -4.479 -1.989 -2.826 1.00 52.56 180 VAL A O 1
ATOM 1389 N N . ILE A 1 181 ? -2.726 -2.016 -1.416 1.00 50.16 181 ILE A N 1
ATOM 1390 C CA . ILE A 1 181 ? -2.599 -3.467 -1.297 1.00 50.16 181 ILE A CA 1
ATOM 1391 C C . ILE A 1 181 ? -3.253 -3.901 0.006 1.00 50.16 181 ILE A C 1
ATOM 1393 O O . ILE A 1 181 ? -3.012 -3.289 1.043 1.00 50.16 181 ILE A O 1
ATOM 1397 N N . ARG A 1 182 ? -4.010 -4.996 -0.033 1.00 42.09 182 ARG A N 1
ATOM 1398 C CA . ARG A 1 182 ? -4.249 -5.822 1.149 1.00 42.09 182 ARG A CA 1
ATOM 1399 C C . ARG A 1 182 ? -3.767 -7.241 0.839 1.00 42.09 182 ARG A C 1
ATOM 1401 O O . ARG A 1 182 ? -4.248 -7.818 -0.133 1.00 42.09 182 ARG A O 1
ATOM 1408 N N . PRO A 1 183 ? -2.852 -7.827 1.624 1.00 39.31 183 PRO A N 1
ATOM 1409 C CA . PRO A 1 183 ? -3.038 -9.212 2.017 1.00 39.31 183 PRO A CA 1
ATOM 1410 C C . PRO A 1 183 ? -4.340 -9.267 2.825 1.00 39.31 183 PRO A C 1
ATOM 1412 O O . PRO A 1 183 ? -4.445 -8.564 3.828 1.00 39.31 183 PRO A O 1
ATOM 1415 N N . GLU A 1 184 ? -5.300 -10.122 2.481 1.00 39.25 184 GLU A N 1
ATOM 1416 C CA . GLU A 1 184 ? -6.150 -10.716 3.528 1.00 39.25 184 GLU A CA 1
ATOM 1417 C C . GLU A 1 184 ? -5.302 -11.780 4.249 1.00 39.25 184 GLU A C 1
ATOM 1419 O O . GLU A 1 184 ? -5.551 -12.972 4.168 1.00 39.25 184 GLU A O 1
ATOM 1424 N N . THR A 1 185 ? -4.189 -11.332 4.842 1.00 37.78 185 THR A N 1
ATOM 1425 C CA . THR A 1 185 ? -3.349 -12.064 5.798 1.00 37.78 185 THR A CA 1
ATOM 1426 C C . THR A 1 185 ? -2.666 -11.078 6.764 1.00 37.78 185 THR A C 1
ATOM 1428 O O . THR A 1 185 ? -1.491 -11.218 7.092 1.00 37.78 185 THR A O 1
ATOM 1431 N N . GLU A 1 186 ? -3.389 -10.093 7.288 1.00 39.09 186 GLU A N 1
ATOM 1432 C CA . GLU A 1 186 ? -3.696 -10.347 8.690 1.00 39.09 186 GLU A CA 1
ATOM 1433 C C . GLU A 1 186 ? -4.692 -11.492 8.601 1.00 39.09 186 GLU A C 1
ATOM 1435 O O . GLU A 1 186 ? -5.712 -11.373 7.919 1.00 39.09 186 GLU A O 1
ATOM 1440 N N . GLN A 1 187 ? -4.366 -12.643 9.182 1.00 39.66 187 GLN A N 1
ATOM 1441 C CA . GLN A 1 187 ? -5.443 -13.490 9.652 1.00 39.66 187 GLN A CA 1
ATOM 1442 C C . GLN A 1 187 ? -6.091 -12.638 10.740 1.00 39.66 187 GLN A C 1
ATOM 1444 O O . GLN A 1 187 ? -5.701 -12.700 11.897 1.00 39.66 187 GLN A O 1
ATOM 1449 N N . VAL A 1 188 ? -6.939 -11.713 10.297 1.00 43.44 188 VAL A N 1
ATOM 1450 C CA . VAL A 1 188 ? -7.766 -10.885 11.135 1.00 43.44 188 VAL A CA 1
ATOM 1451 C C . VAL A 1 188 ? -8.626 -11.916 11.810 1.00 43.44 188 VAL A C 1
ATOM 1453 O O . VAL A 1 188 ? -9.444 -12.558 11.148 1.00 43.44 188 VAL A O 1
ATOM 1456 N N . ALA A 1 189 ? -8.310 -12.213 13.061 1.00 47.38 189 ALA A N 1
ATOM 1457 C CA . ALA A 1 189 ? -9.001 -13.276 13.735 1.00 47.38 189 ALA A CA 1
ATOM 1458 C C . ALA A 1 189 ? -10.488 -12.895 13.754 1.00 47.38 189 ALA A C 1
ATOM 1460 O O . ALA A 1 189 ? -10.869 -11.802 14.184 1.00 47.38 189 ALA A O 1
ATOM 1461 N N . GLU A 1 190 ? -11.303 -13.749 13.132 1.00 51.56 190 GLU A N 1
ATOM 1462 C CA . GLU A 1 190 ? -12.745 -13.586 13.136 1.00 51.56 190 GLU A CA 1
ATOM 1463 C C . GLU A 1 190 ? -13.254 -14.164 14.442 1.00 51.56 190 GLU A C 1
ATOM 1465 O O . GLU A 1 190 ? -13.071 -15.349 14.724 1.00 51.56 190 GLU A O 1
ATOM 1470 N N . TYR A 1 191 ? -13.894 -13.313 15.225 1.00 65.06 191 TYR A N 1
ATOM 1471 C CA . TYR A 1 191 ? -14.512 -13.697 16.473 1.00 65.06 191 TYR A CA 1
ATOM 1472 C C . TYR A 1 191 ? -16.019 -13.592 16.328 1.00 65.06 191 TYR A C 1
ATOM 1474 O O . TYR A 1 191 ? -16.569 -12.604 15.829 1.00 65.06 191 TYR A O 1
ATOM 1482 N N . THR A 1 192 ? -16.707 -14.632 16.767 1.00 74.69 192 THR A N 1
ATOM 1483 C CA . THR A 1 192 ? -18.157 -14.632 16.858 1.00 74.69 192 THR A CA 1
ATOM 1484 C C . THR A 1 192 ? -18.553 -13.908 18.132 1.00 74.69 192 THR A C 1
ATOM 1486 O O . THR A 1 192 ? -18.280 -14.370 19.241 1.00 74.69 192 THR A O 1
ATOM 1489 N N . ILE A 1 193 ? -19.232 -12.775 17.975 1.00 77.81 193 ILE A N 1
ATOM 1490 C CA . ILE A 1 193 ? -19.848 -12.060 19.088 1.00 77.81 193 ILE A CA 1
ATOM 1491 C C . ILE A 1 193 ? -21.290 -12.534 19.192 1.00 77.81 193 ILE A C 1
ATOM 1493 O O . ILE A 1 193 ? -22.103 -12.266 18.306 1.00 77.81 193 ILE A O 1
ATOM 1497 N N . THR A 1 194 ? -21.608 -13.253 20.261 1.00 78.81 194 THR A N 1
ATOM 1498 C CA . THR A 1 194 ? -22.953 -13.782 20.507 1.00 78.81 194 THR A CA 1
ATOM 1499 C C . THR A 1 194 ? -23.689 -12.895 21.502 1.00 78.81 194 THR A C 1
ATOM 1501 O O . THR A 1 194 ? -23.148 -12.527 22.544 1.00 78.81 194 THR A O 1
ATOM 1504 N N . PHE A 1 195 ? -24.940 -12.565 21.188 1.00 80.44 195 PHE A N 1
ATOM 1505 C CA . PHE A 1 195 ? -25.801 -11.711 21.999 1.00 80.44 195 PHE A CA 1
ATOM 1506 C C . PHE A 1 195 ? -26.799 -12.550 22.796 1.00 80.44 195 PHE A C 1
ATOM 1508 O O . PHE A 1 195 ? -27.777 -13.065 22.251 1.00 80.44 195 PHE A O 1
ATOM 1515 N N . ASP A 1 196 ? -26.592 -12.639 24.106 1.00 83.06 196 ASP A N 1
ATOM 1516 C CA . ASP A 1 196 ? -27.552 -13.223 25.039 1.00 83.06 196 ASP A CA 1
ATOM 1517 C C . ASP A 1 196 ? -28.443 -12.120 25.626 1.00 83.06 196 ASP A C 1
ATOM 1519 O O . ASP A 1 196 ? -28.046 -11.347 26.505 1.00 83.06 196 ASP A O 1
ATOM 1523 N N . ALA A 1 197 ? -29.685 -12.057 25.143 1.00 78.50 197 ALA A N 1
ATOM 1524 C CA . ALA A 1 197 ? -30.668 -11.063 25.560 1.00 78.50 197 ALA A CA 1
ATOM 1525 C C . ALA A 1 197 ? -31.224 -11.271 26.986 1.00 78.50 197 ALA A C 1
ATOM 1527 O O . ALA A 1 197 ? -32.056 -10.471 27.413 1.00 78.50 197 ALA A O 1
ATOM 1528 N N . ARG A 1 198 ? -30.814 -12.313 27.732 1.00 81.25 198 ARG A N 1
ATOM 1529 C CA . ARG A 1 198 ? -31.193 -12.573 29.140 1.00 81.25 198 ARG A CA 1
ATOM 1530 C C . ARG A 1 198 ? -32.689 -12.368 29.427 1.00 81.25 198 ARG A C 1
ATOM 1532 O O . ARG A 1 198 ? -33.087 -11.538 30.247 1.00 81.25 198 ARG A O 1
ATOM 1539 N N . GLY A 1 199 ? -33.524 -13.128 28.717 1.00 73.31 199 GLY A N 1
ATOM 1540 C CA . GLY A 1 199 ? -34.989 -13.091 28.833 1.00 73.31 199 GLY A CA 1
ATOM 1541 C C . GLY A 1 199 ? -35.690 -12.075 27.921 1.00 73.31 199 GLY A C 1
ATOM 1542 O O . GLY A 1 199 ? -36.915 -12.001 27.940 1.00 73.31 199 GLY A O 1
ATOM 1543 N N . GLY A 1 200 ? -34.939 -11.302 27.131 1.00 76.69 200 GLY A N 1
ATOM 1544 C CA . GLY A 1 200 ? -35.452 -10.515 26.005 1.00 76.69 200 GLY A CA 1
ATOM 1545 C C . GLY A 1 200 ? -35.316 -11.224 24.650 1.00 76.69 200 GLY A C 1
ATOM 1546 O O . GLY A 1 200 ? -34.911 -12.382 24.570 1.00 76.69 200 GLY A O 1
ATOM 1547 N N . SER A 1 201 ? -35.610 -10.498 23.573 1.00 70.50 201 SER A N 1
ATOM 1548 C CA . SER A 1 201 ? -35.397 -10.891 22.175 1.00 70.50 201 SER A CA 1
ATOM 1549 C C . SER A 1 201 ? -34.387 -9.971 21.487 1.00 70.50 201 SER A C 1
ATOM 1551 O O . SER A 1 201 ? -34.410 -8.762 21.703 1.00 70.50 201 SER A O 1
ATOM 1553 N N . VAL A 1 202 ? -33.519 -10.524 20.634 1.00 84.19 202 VAL A N 1
ATOM 1554 C CA . VAL A 1 202 ? -32.493 -9.778 19.885 1.00 84.19 202 VAL A CA 1
ATOM 1555 C C . VAL A 1 202 ? -32.349 -10.336 18.468 1.00 84.19 202 VAL A C 1
ATOM 1557 O O . VAL A 1 202 ? -32.461 -11.543 18.266 1.00 84.19 202 VAL A O 1
ATOM 1560 N N . SER A 1 203 ? -32.120 -9.462 17.486 1.00 72.81 203 SER A N 1
ATOM 1561 C CA . SER A 1 203 ? -31.824 -9.846 16.103 1.00 72.81 203 SER A CA 1
ATOM 1562 C C . SER A 1 203 ? -30.830 -8.853 15.482 1.00 72.81 203 SER A C 1
ATOM 1564 O O . SER A 1 203 ? -31.118 -7.654 15.487 1.00 72.81 203 SER A O 1
ATOM 1566 N N . PRO A 1 204 ? -29.703 -9.315 14.910 1.00 71.38 204 PRO A N 1
ATOM 1567 C CA . PRO A 1 204 ? -29.245 -10.709 14.882 1.00 71.38 204 PRO A CA 1
ATOM 1568 C C . PRO A 1 204 ? -28.794 -11.210 16.271 1.00 71.38 204 PRO A C 1
ATOM 1570 O O . PRO A 1 204 ? -28.466 -10.414 17.147 1.00 71.38 204 PRO A O 1
ATOM 1573 N N . THR A 1 205 ? -28.786 -12.530 16.482 1.00 74.25 205 THR A N 1
ATOM 1574 C CA . THR A 1 205 ? -28.322 -13.166 17.737 1.00 74.25 205 THR A CA 1
ATOM 1575 C C . THR A 1 205 ? -26.804 -13.306 17.818 1.00 74.25 205 THR A C 1
ATOM 1577 O O . THR A 1 205 ? -26.268 -13.583 18.886 1.00 74.25 205 THR A O 1
ATOM 1580 N N . SER A 1 206 ? -26.101 -13.100 16.708 1.00 78.31 206 SER A N 1
ATOM 1581 C CA . SER A 1 206 ? -24.648 -13.005 16.661 1.00 78.31 206 SER A CA 1
ATOM 1582 C C . SER A 1 206 ? -24.200 -12.113 15.507 1.00 78.31 206 SER A C 1
ATOM 1584 O O . SER A 1 206 ? -24.942 -11.894 14.546 1.00 78.31 206 SER A O 1
ATOM 1586 N N . ILE A 1 207 ? -22.982 -11.591 15.610 1.00 74.69 207 ILE A N 1
ATOM 1587 C CA . ILE A 1 207 ? -22.265 -10.949 14.507 1.00 74.69 207 ILE A CA 1
ATOM 1588 C C . ILE A 1 207 ? -20.858 -11.529 14.417 1.00 74.69 207 ILE A C 1
ATOM 1590 O O . ILE A 1 207 ? -20.271 -11.926 15.424 1.00 74.69 207 ILE A O 1
ATOM 1594 N N . THR A 1 208 ? -20.313 -11.545 13.209 1.00 68.88 208 THR A N 1
ATOM 1595 C CA . THR A 1 208 ? -18.889 -11.792 12.993 1.00 68.88 208 THR A CA 1
ATOM 1596 C C . THR A 1 208 ? -18.148 -10.473 13.171 1.00 68.88 208 THR A C 1
ATOM 1598 O O . THR A 1 208 ? -18.495 -9.482 12.525 1.00 68.88 208 THR A O 1
ATOM 1601 N N . TRP A 1 209 ? -17.152 -10.453 14.052 1.00 62.16 209 TRP A N 1
ATOM 1602 C CA . TRP A 1 209 ? -16.246 -9.327 14.239 1.00 62.16 209 TRP A CA 1
ATOM 1603 C C . TRP A 1 209 ? -14.846 -9.703 13.764 1.00 62.16 209 TRP A C 1
ATOM 1605 O O . TRP A 1 209 ? -14.416 -10.842 13.917 1.00 62.16 209 TRP A O 1
ATOM 1615 N N . ARG A 1 210 ? -14.152 -8.736 13.175 1.00 56.88 210 ARG A N 1
ATOM 1616 C CA . ARG A 1 210 ? -12.837 -8.876 12.556 1.00 56.88 210 ARG A CA 1
ATOM 1617 C C . ARG A 1 210 ? -11.867 -7.942 13.289 1.00 56.88 210 ARG A C 1
ATOM 1619 O O . ARG A 1 210 ? -12.148 -6.756 13.404 1.00 56.88 210 ARG A O 1
ATOM 1626 N N . GLU A 1 211 ? -10.751 -8.461 13.792 1.00 48.34 211 GLU A N 1
ATOM 1627 C CA . GLU A 1 211 ? -9.649 -7.665 14.366 1.00 48.34 211 GLU A CA 1
ATOM 1628 C C . GLU A 1 211 ? -9.270 -6.434 13.512 1.00 48.34 211 GLU A C 1
ATOM 1630 O O . GLU A 1 211 ? -9.025 -6.523 12.312 1.00 48.34 211 GLU A O 1
ATOM 1635 N N . GLY A 1 212 ? -9.284 -5.245 14.122 1.00 48.53 212 GLY A N 1
ATOM 1636 C CA . GLY A 1 212 ? -9.052 -3.976 13.421 1.00 48.53 212 GLY A CA 1
ATOM 1637 C C . GLY A 1 212 ? -10.277 -3.373 12.714 1.00 48.53 212 GLY A C 1
ATOM 1638 O O . GLY A 1 212 ? -10.204 -2.217 12.281 1.00 48.53 212 GLY A O 1
ATOM 1639 N N . ASP A 1 213 ? -11.413 -4.078 12.639 1.00 49.72 213 ASP A N 1
ATOM 1640 C CA . ASP A 1 213 ? -12.680 -3.470 12.234 1.00 49.72 213 ASP A CA 1
ATOM 1641 C C . ASP A 1 213 ? -13.248 -2.626 13.377 1.00 49.72 213 ASP A C 1
ATOM 1643 O O . ASP A 1 213 ? -13.315 -3.029 14.542 1.00 49.72 213 ASP A O 1
ATOM 1647 N N . THR A 1 214 ? -13.771 -1.450 13.030 1.00 50.78 214 THR A N 1
ATOM 1648 C CA . THR A 1 214 ? -14.646 -0.732 13.951 1.00 50.78 214 THR A CA 1
ATOM 1649 C C . THR A 1 214 ? -15.922 -1.542 14.106 1.00 50.78 214 THR A C 1
ATOM 1651 O O . THR A 1 214 ? -16.728 -1.626 13.178 1.00 50.78 214 THR A O 1
ATOM 1654 N N . CYS A 1 215 ? -16.110 -2.114 15.288 1.00 50.12 215 CYS A N 1
ATOM 1655 C CA . CYS A 1 215 ? -17.369 -2.689 15.714 1.00 50.12 215 CYS A CA 1
ATOM 1656 C C . CYS A 1 215 ? -18.474 -1.640 15.530 1.00 50.12 215 CYS A C 1
ATOM 1658 O O . CYS A 1 215 ? -18.505 -0.616 16.221 1.00 50.12 215 CYS A O 1
ATOM 1660 N N . GLY A 1 216 ? -19.321 -1.851 14.520 1.00 53.47 216 GLY A N 1
ATOM 1661 C CA . GLY A 1 216 ? -20.470 -0.994 14.247 1.00 53.47 216 GLY A CA 1
ATOM 1662 C C . GLY A 1 216 ? -21.475 -1.016 15.403 1.00 53.47 216 GLY A C 1
ATOM 1663 O O . GLY A 1 216 ? -21.229 -1.581 16.466 1.00 53.47 216 GLY A O 1
ATOM 1664 N N . LYS A 1 217 ? -22.653 -0.421 15.201 1.00 62.03 217 LYS A N 1
ATOM 1665 C CA . LYS A 1 217 ? -23.695 -0.423 16.238 1.00 62.03 217 LYS A CA 1
ATOM 1666 C C . LYS A 1 217 ? -24.121 -1.854 16.572 1.00 62.03 217 LYS A C 1
ATOM 1668 O O . LYS A 1 217 ? -24.596 -2.575 15.695 1.00 62.03 217 LYS A O 1
ATOM 1673 N N . LEU A 1 218 ? -23.986 -2.234 17.841 1.00 73.69 218 LEU A N 1
ATOM 1674 C CA . LEU A 1 218 ? -24.501 -3.501 18.357 1.00 73.69 218 LEU A CA 1
ATOM 1675 C C . LEU A 1 218 ? -26.041 -3.518 18.298 1.00 73.69 218 LEU A C 1
ATOM 1677 O O . LEU A 1 218 ? -26.665 -2.458 18.413 1.00 73.69 218 LEU A O 1
ATOM 1681 N N . PRO A 1 219 ? -26.679 -4.693 18.140 1.00 74.00 219 PRO A N 1
ATOM 1682 C CA . PRO A 1 219 ? -28.130 -4.785 18.150 1.00 74.00 219 PRO A CA 1
ATOM 1683 C C . PRO A 1 219 ? -28.694 -4.343 19.503 1.00 74.00 219 PRO A C 1
ATOM 1685 O O . PRO A 1 219 ? -28.124 -4.619 20.561 1.00 74.00 219 PRO A O 1
ATOM 1688 N N . THR A 1 220 ? -29.846 -3.680 19.461 1.00 79.31 220 THR A N 1
ATOM 1689 C CA . THR A 1 220 ? -30.611 -3.315 20.655 1.00 79.31 220 THR A CA 1
ATOM 1690 C C . THR A 1 220 ? -31.658 -4.401 20.909 1.00 79.31 220 THR A C 1
ATOM 1692 O O . THR A 1 220 ? -32.575 -4.546 20.095 1.00 79.31 220 THR A O 1
ATOM 1695 N N . PRO A 1 221 ? -31.549 -5.187 21.992 1.00 79.06 221 PRO A N 1
ATOM 1696 C CA . PRO A 1 221 ? -32.550 -6.182 22.338 1.00 79.06 221 PRO A CA 1
ATOM 1697 C C . PRO A 1 221 ? -33.808 -5.509 22.905 1.00 79.06 221 PRO A C 1
ATOM 1699 O O . PRO A 1 221 ? -33.771 -4.377 23.388 1.00 79.06 221 PRO A O 1
ATOM 1702 N N . THR A 1 222 ? -34.922 -6.234 22.915 1.00 70.06 222 THR A N 1
ATOM 1703 C CA . THR A 1 222 ? -36.181 -5.810 23.543 1.00 70.06 222 THR A CA 1
ATOM 1704 C C . THR A 1 222 ? -36.625 -6.811 24.603 1.00 70.06 222 THR A C 1
ATOM 1706 O O . THR A 1 222 ? -36.555 -8.020 24.401 1.00 70.06 222 THR A O 1
ATOM 1709 N N . ARG A 1 223 ? -37.104 -6.317 25.747 1.00 72.19 223 ARG A N 1
ATOM 1710 C CA . ARG A 1 223 ? -37.703 -7.133 26.809 1.00 72.19 223 ARG A CA 1
ATOM 1711 C C . ARG A 1 223 ? -38.894 -6.370 27.403 1.00 72.19 223 ARG A C 1
ATOM 1713 O O . ARG A 1 223 ? -38.681 -5.297 27.962 1.00 72.19 223 ARG A O 1
ATOM 1720 N N . PRO A 1 224 ? -40.141 -6.862 27.273 1.00 71.81 224 PRO A N 1
ATOM 1721 C CA . PRO A 1 224 ? -41.315 -6.169 27.807 1.00 71.81 224 PRO A CA 1
ATOM 1722 C C . PRO A 1 224 ? -41.180 -5.880 29.307 1.00 71.81 224 PRO A C 1
ATOM 1724 O O . PRO A 1 224 ? -40.855 -6.788 30.067 1.00 71.81 224 PRO A O 1
ATOM 1727 N N . GLY A 1 225 ? -41.423 -4.632 29.720 1.00 65.94 225 GLY A N 1
ATOM 1728 C CA . GLY A 1 225 ? -41.295 -4.186 31.116 1.00 65.94 225 GLY A CA 1
ATOM 1729 C C . GLY A 1 225 ? -39.868 -3.844 31.564 1.00 65.94 225 GLY A C 1
ATOM 1730 O O . GLY A 1 225 ? -39.657 -3.541 32.733 1.00 65.94 225 GLY A O 1
ATOM 1731 N N . TYR A 1 226 ? -38.882 -3.881 30.664 1.00 68.12 226 TYR A N 1
ATOM 1732 C CA . TYR A 1 226 ? -37.481 -3.606 30.982 1.00 68.12 226 TYR A CA 1
ATOM 1733 C C . TYR A 1 226 ? -36.854 -2.656 29.953 1.00 68.12 226 TYR A C 1
ATOM 1735 O O . TYR A 1 226 ? -37.144 -2.703 28.759 1.00 68.12 226 TYR A O 1
ATOM 1743 N N . GLU A 1 227 ? -35.954 -1.806 30.424 1.00 75.06 227 GLU A N 1
ATOM 1744 C CA . GLU A 1 227 ? -35.132 -0.898 29.641 1.00 75.06 227 GLU A CA 1
ATOM 1745 C C . GLU A 1 227 ? -33.741 -1.503 29.467 1.00 75.06 227 GLU A C 1
ATOM 1747 O O . GLU A 1 227 ? -33.102 -1.940 30.430 1.00 75.06 227 GLU A O 1
ATOM 1752 N N . PHE A 1 228 ? -33.272 -1.543 28.224 1.00 74.62 228 PHE A N 1
ATOM 1753 C CA . PHE A 1 228 ? -31.943 -2.038 27.900 1.00 74.62 228 PHE A CA 1
ATOM 1754 C C . PHE A 1 228 ? -30.878 -1.005 28.283 1.00 74.62 228 PHE A C 1
ATOM 1756 O O . PHE A 1 228 ? -30.890 0.115 27.778 1.00 74.62 228 PHE A O 1
ATOM 1763 N N . LEU A 1 229 ? -29.940 -1.387 29.151 1.00 71.25 229 LEU A N 1
ATOM 1764 C CA . LEU A 1 229 ? -28.871 -0.510 29.638 1.00 71.25 229 LEU A CA 1
ATOM 1765 C C . LEU A 1 229 ? -27.539 -0.681 28.891 1.00 71.25 229 LEU A C 1
ATOM 1767 O O . LEU A 1 229 ? -26.670 0.176 29.018 1.00 71.25 229 LEU A O 1
ATOM 1771 N N . GLY A 1 230 ? -27.349 -1.775 28.147 1.00 73.44 230 GLY A N 1
ATOM 1772 C CA . GLY A 1 230 ? -26.114 -2.063 27.408 1.00 73.44 230 GLY A CA 1
ATOM 1773 C C . GLY A 1 230 ? -25.679 -3.528 27.480 1.00 73.44 230 GLY A C 1
ATOM 1774 O O . GLY A 1 230 ? -26.300 -4.351 28.154 1.00 73.44 230 GLY A O 1
ATOM 1775 N N . TRP A 1 231 ? -24.596 -3.849 26.779 1.00 74.62 231 TRP A N 1
ATOM 1776 C CA . TRP A 1 231 ? -24.000 -5.185 26.712 1.00 74.62 231 TRP A CA 1
ATOM 1777 C C . TRP A 1 231 ? -22.818 -5.319 27.688 1.00 74.62 231 TRP A C 1
ATOM 1779 O O . TRP A 1 231 ? -22.026 -4.386 27.823 1.00 74.62 231 TRP A O 1
ATOM 1789 N N . LYS A 1 232 ? -22.677 -6.470 28.362 1.00 70.44 232 LYS A N 1
ATOM 1790 C CA . LYS A 1 232 ? -21.577 -6.771 29.302 1.00 70.44 232 LYS A CA 1
ATOM 1791 C C . LYS A 1 232 ? -20.757 -8.001 28.900 1.00 70.44 232 LYS A C 1
ATOM 1793 O O . LYS A 1 232 ? -21.326 -9.008 28.486 1.00 70.44 232 LYS A O 1
ATOM 1798 N N . LEU A 1 233 ? -19.442 -7.923 29.128 1.00 59.81 233 LEU A N 1
ATOM 1799 C CA . LEU A 1 233 ? -18.473 -9.027 29.074 1.00 59.81 233 LEU A CA 1
ATOM 1800 C C . LEU A 1 233 ? -18.421 -9.735 30.446 1.00 59.81 233 LEU A C 1
ATOM 1802 O O . LEU A 1 233 ? -17.867 -9.183 31.394 1.00 59.81 233 LEU A O 1
ATOM 1806 N N . TYR A 1 234 ? -18.994 -10.941 30.544 1.00 57.31 234 TYR A N 1
ATOM 1807 C CA . TYR A 1 234 ? -19.073 -11.796 31.750 1.00 57.31 234 TYR A CA 1
ATOM 1808 C C . TYR A 1 234 ? -19.879 -11.265 32.960 1.00 57.31 234 TYR A C 1
ATOM 1810 O O . TYR A 1 234 ? -20.127 -10.072 33.135 1.00 57.31 234 TYR A O 1
ATOM 1818 N N . GLU A 1 235 ? -20.312 -12.196 33.823 1.00 45.09 235 GLU A N 1
ATOM 1819 C CA . GLU A 1 235 ? -21.001 -11.915 35.093 1.00 45.09 235 GLU A CA 1
ATOM 1820 C C . GLU A 1 235 ? -20.010 -11.356 36.133 1.00 45.09 235 GLU A C 1
ATOM 1822 O O . GLU A 1 235 ? -19.500 -12.067 36.994 1.00 45.09 235 GLU A O 1
ATOM 1827 N N . GLY A 1 236 ? -19.680 -10.068 36.024 1.00 47.25 236 GLY A N 1
ATOM 1828 C CA . GLY A 1 236 ? -18.744 -9.384 36.919 1.00 47.25 236 GLY A CA 1
ATOM 1829 C C . GLY A 1 236 ? -18.483 -7.928 36.523 1.00 47.25 236 GLY A C 1
ATOM 1830 O O . GLY A 1 236 ? -19.215 -7.353 35.716 1.00 47.25 236 GLY A O 1
ATOM 1831 N N . SER A 1 237 ? -17.449 -7.309 37.107 1.00 43.47 237 SER A N 1
ATOM 1832 C CA . SER A 1 237 ? -17.016 -5.919 36.862 1.00 43.47 237 SER A CA 1
ATOM 1833 C C . SER A 1 237 ? -16.348 -5.733 35.487 1.00 43.47 237 SER A C 1
ATOM 1835 O O . SER A 1 237 ? -15.192 -5.320 35.400 1.00 43.47 237 SER A O 1
ATOM 1837 N N . GLY A 1 238 ? -17.061 -6.088 34.419 1.00 43.28 238 GLY A N 1
ATOM 1838 C CA . GLY A 1 238 ? -16.648 -5.929 33.028 1.00 43.28 238 GLY A CA 1
ATOM 1839 C C . GLY A 1 238 ? -17.196 -4.650 32.388 1.00 43.28 238 GLY A C 1
ATOM 1840 O O . GLY A 1 238 ? -18.234 -4.122 32.793 1.00 43.28 238 GLY A O 1
ATOM 1841 N N . LEU A 1 239 ? -16.465 -4.168 31.382 1.00 47.62 239 LEU A N 1
ATOM 1842 C CA . LEU A 1 239 ? -16.771 -3.035 30.503 1.00 47.62 239 LEU A CA 1
ATOM 1843 C C . LEU A 1 239 ? -18.237 -3.071 30.007 1.00 47.62 239 LEU A C 1
ATOM 1845 O O . LEU A 1 239 ? -18.701 -4.107 29.528 1.00 47.62 239 LEU A O 1
ATOM 1849 N N . LEU A 1 240 ? -18.959 -1.948 30.125 1.00 55.50 240 LEU A N 1
ATOM 1850 C CA . LEU A 1 240 ? -20.305 -1.765 29.564 1.00 55.50 240 LEU A CA 1
ATOM 1851 C C . LEU A 1 240 ? -20.173 -1.210 28.140 1.00 55.50 240 LEU A C 1
ATOM 1853 O O . LEU A 1 240 ? -19.586 -0.146 27.961 1.00 55.50 240 LEU A O 1
ATOM 1857 N N . ILE A 1 241 ? -20.727 -1.907 27.148 1.00 57.75 241 ILE A N 1
ATOM 1858 C CA . ILE A 1 241 ? -20.748 -1.460 25.751 1.00 57.75 241 ILE A CA 1
ATOM 1859 C C . ILE A 1 241 ? -22.158 -0.950 25.428 1.00 57.75 241 ILE A C 1
ATOM 1861 O O . ILE A 1 241 ? -23.122 -1.723 25.455 1.00 57.75 241 ILE A O 1
ATOM 1865 N N . LEU A 1 242 ? -22.298 0.349 25.143 1.00 55.59 242 LEU A N 1
ATOM 1866 C CA . LEU A 1 242 ? -23.587 0.948 24.789 1.00 55.59 242 LEU A CA 1
ATOM 1867 C C . LEU A 1 242 ? -23.873 0.785 23.283 1.00 55.59 242 LEU A C 1
ATOM 1869 O O . LEU A 1 242 ? -22.957 0.879 22.470 1.00 55.59 242 LEU A O 1
ATOM 1873 N N . PRO A 1 243 ? -25.142 0.614 22.869 1.00 46.41 243 PRO A N 1
ATOM 1874 C CA . PRO A 1 243 ? -25.518 0.464 21.454 1.00 46.41 243 PRO A CA 1
ATOM 1875 C C . PRO A 1 243 ? -25.261 1.718 20.587 1.00 46.41 243 PRO A C 1
ATOM 1877 O O . PRO A 1 243 ? -25.351 1.658 19.360 1.00 46.41 243 PRO A O 1
ATOM 1880 N N . THR A 1 244 ? -24.951 2.864 21.203 1.00 45.53 244 THR A N 1
ATOM 1881 C CA . THR A 1 244 ? -24.563 4.112 20.523 1.00 45.53 244 THR A CA 1
ATOM 1882 C C . THR A 1 244 ? -23.058 4.289 20.343 1.00 45.53 244 THR A C 1
ATOM 1884 O O . THR A 1 244 ? -22.661 5.179 19.590 1.00 45.53 244 THR A O 1
ATOM 1887 N N . ASP A 1 245 ? -22.238 3.464 20.988 1.00 48.06 245 ASP A N 1
ATOM 1888 C CA . ASP A 1 245 ? -20.786 3.530 20.874 1.00 48.06 245 ASP A CA 1
ATOM 1889 C C . ASP A 1 245 ? -20.332 2.693 19.671 1.00 48.06 245 ASP A C 1
ATOM 1891 O O . ASP A 1 245 ? -20.793 1.567 19.476 1.00 48.06 245 ASP A O 1
ATOM 1895 N N . ASN A 1 246 ? -19.398 3.215 18.866 1.00 49.25 246 ASN A N 1
ATOM 1896 C CA . ASN A 1 246 ? -18.525 2.321 18.103 1.00 49.25 246 ASN A CA 1
ATOM 1897 C C . ASN A 1 246 ? -17.772 1.533 19.165 1.00 49.25 246 ASN A C 1
ATOM 1899 O O . ASN A 1 246 ? -17.046 2.154 19.947 1.00 49.25 246 ASN A O 1
ATOM 1903 N N . CYS A 1 247 ? -17.996 0.224 19.274 1.00 51.62 247 CYS A N 1
ATOM 1904 C CA . CYS A 1 247 ? -17.397 -0.499 20.379 1.00 51.62 247 CYS A CA 1
ATOM 1905 C C . CYS A 1 247 ? -15.873 -0.482 20.184 1.00 51.62 247 CYS A C 1
ATOM 1907 O O . CYS A 1 247 ? -15.341 -1.105 19.275 1.00 51.62 247 CYS A O 1
ATOM 1909 N N . GLY A 1 248 ? -15.165 0.328 20.980 1.00 45.31 248 GLY A N 1
ATOM 1910 C CA . GLY A 1 248 ? -13.702 0.463 20.936 1.00 45.31 248 GLY A CA 1
ATOM 1911 C C . GLY A 1 248 ? -12.993 -0.729 21.575 1.00 45.31 248 GLY A C 1
ATOM 1912 O O . GLY A 1 248 ? -11.894 -0.577 22.097 1.00 45.31 248 GLY A O 1
ATOM 1913 N N . ALA A 1 249 ? -13.682 -1.868 21.633 1.00 46.78 249 ALA A N 1
ATOM 1914 C CA . ALA A 1 249 ? -13.169 -3.113 22.149 1.00 46.78 249 ALA A CA 1
ATOM 1915 C C . ALA A 1 249 ? -12.546 -3.870 20.980 1.00 46.78 249 ALA A C 1
ATOM 1917 O O . ALA A 1 249 ? -13.246 -4.257 20.044 1.00 46.78 249 ALA A O 1
ATOM 1918 N N . ASP A 1 250 ? -11.240 -4.080 21.065 1.00 51.16 250 ASP A N 1
ATOM 1919 C CA . ASP A 1 250 ? -10.568 -5.087 20.263 1.00 51.16 250 ASP A CA 1
ATOM 1920 C C . ASP A 1 250 ? -10.916 -6.442 20.888 1.00 51.16 250 ASP A C 1
ATOM 1922 O O . ASP A 1 250 ? -10.425 -6.784 21.968 1.00 51.16 250 ASP A O 1
ATOM 1926 N N . PHE A 1 251 ? -11.840 -7.186 20.275 1.00 60.22 251 PHE A N 1
ATOM 1927 C CA . PHE A 1 251 ? -12.065 -8.573 20.670 1.00 60.22 251 PHE A CA 1
ATOM 1928 C C . PHE A 1 251 ? -10.845 -9.395 20.243 1.00 60.22 251 PHE A C 1
ATOM 1930 O O . PHE A 1 251 ? -10.284 -9.187 19.175 1.00 60.22 251 PHE A O 1
ATOM 1937 N N . THR A 1 252 ? -10.402 -10.319 21.087 1.00 57.00 252 THR A N 1
ATOM 1938 C CA . THR A 1 252 ? -9.262 -11.204 20.786 1.00 57.00 252 THR A CA 1
ATOM 1939 C C . THR A 1 252 ? -9.642 -12.683 20.899 1.00 57.00 252 THR A C 1
ATOM 1941 O O . THR A 1 252 ? -8.765 -13.541 20.900 1.00 57.00 252 THR A O 1
ATOM 1944 N N . GLU A 1 253 ? -10.941 -12.977 21.047 1.00 59.78 253 GLU A N 1
ATOM 1945 C CA . GLU A 1 253 ? -11.548 -14.314 21.074 1.00 59.78 253 GLU A CA 1
ATOM 1946 C C . GLU A 1 253 ? -13.076 -14.244 20.858 1.00 59.78 253 GLU A C 1
ATOM 1948 O O . GLU A 1 253 ? -13.689 -13.179 21.014 1.00 59.78 253 GLU A O 1
ATOM 1953 N N . ASP A 1 254 ? -13.703 -15.384 20.535 1.00 68.38 254 ASP A N 1
ATOM 1954 C CA . ASP A 1 254 ? -15.166 -15.533 20.528 1.00 68.38 254 ASP A CA 1
ATOM 1955 C C . ASP A 1 254 ? -15.751 -15.051 21.858 1.00 68.38 254 ASP A C 1
ATOM 1957 O O . ASP A 1 254 ? -15.313 -15.450 22.938 1.00 68.38 254 ASP A O 1
ATOM 1961 N N . THR A 1 255 ? -16.760 -14.187 21.790 1.00 70.25 255 THR A N 1
ATOM 1962 C CA . THR A 1 255 ? -17.215 -13.430 22.955 1.00 70.25 255 THR A CA 1
ATOM 1963 C C . THR A 1 255 ? -18.726 -13.506 23.114 1.00 70.25 255 THR A C 1
ATOM 1965 O O . THR A 1 255 ? -19.487 -13.229 22.189 1.00 70.25 255 THR A O 1
ATOM 1968 N N . ASN A 1 256 ? -19.174 -13.794 24.335 1.00 73.06 256 ASN A N 1
ATOM 1969 C CA . ASN A 1 256 ? -20.578 -13.687 24.716 1.00 73.06 256 ASN A CA 1
ATOM 1970 C C . ASN A 1 256 ? -20.837 -12.345 25.402 1.00 73.06 256 ASN A C 1
ATOM 1972 O O . ASN A 1 256 ? -20.245 -12.037 26.440 1.00 73.06 256 ASN A O 1
ATOM 1976 N N . LEU A 1 257 ? -21.758 -11.572 24.836 1.00 77.44 257 LEU A N 1
ATOM 1977 C CA . LEU A 1 257 ? -22.262 -10.340 25.417 1.00 77.44 257 LEU A CA 1
ATOM 1978 C C . LEU A 1 257 ? -23.628 -10.582 26.051 1.00 77.44 257 LEU A C 1
ATOM 1980 O O . LEU A 1 257 ? -24.547 -11.094 25.412 1.00 77.44 257 LEU A O 1
ATOM 1984 N N . PHE A 1 258 ? -23.772 -10.161 27.304 1.00 75.06 258 PHE A N 1
ATOM 1985 C CA . PHE A 1 258 ? -24.998 -10.334 28.080 1.00 75.06 258 PHE A CA 1
ATOM 1986 C C . PHE A 1 258 ? -25.738 -9.008 28.224 1.00 75.06 258 PHE A C 1
ATOM 1988 O O . PHE A 1 258 ? -25.140 -7.999 28.612 1.00 75.06 258 PHE A O 1
ATOM 1995 N N . ALA A 1 259 ? -27.035 -9.002 27.920 1.00 75.25 259 ALA A N 1
ATOM 1996 C CA . ALA A 1 259 ? -27.855 -7.806 28.039 1.00 75.25 259 ALA A CA 1
ATOM 1997 C C . ALA A 1 259 ? -28.053 -7.416 29.511 1.00 75.25 259 ALA A C 1
ATOM 1999 O O . ALA A 1 259 ? -28.556 -8.205 30.316 1.00 75.25 259 ALA A O 1
ATOM 2000 N N . LEU A 1 260 ? -27.688 -6.179 29.855 1.00 77.94 260 LEU A N 1
ATOM 2001 C CA . LEU A 1 260 ? -28.035 -5.571 31.131 1.00 77.94 260 LEU A CA 1
ATOM 2002 C C . LEU A 1 260 ? -29.386 -4.871 31.005 1.00 77.94 260 LEU A C 1
ATOM 2004 O O . LEU A 1 260 ? -29.583 -4.021 30.137 1.00 77.94 260 LEU A O 1
ATOM 2008 N N . TRP A 1 261 ? -30.290 -5.197 31.919 1.00 71.38 261 TRP A N 1
ATOM 2009 C CA . TRP A 1 261 ? -31.639 -4.655 31.958 1.00 71.38 261 TRP A CA 1
ATOM 2010 C C . TRP A 1 261 ? -31.876 -3.868 33.242 1.00 71.38 261 TRP A C 1
ATOM 2012 O O . TRP A 1 261 ? -31.387 -4.243 34.308 1.00 71.38 261 TRP A O 1
ATOM 2022 N N . ARG A 1 262 ? -32.681 -2.814 33.140 1.00 78.69 262 ARG A N 1
ATOM 2023 C CA . ARG A 1 262 ? -33.352 -2.157 34.263 1.00 78.69 262 ARG A CA 1
ATOM 2024 C C . ARG A 1 262 ? -34.841 -2.420 34.136 1.00 78.69 262 ARG A C 1
ATOM 2026 O O . ARG A 1 262 ? -35.382 -2.255 33.053 1.00 78.69 262 ARG A O 1
ATOM 2033 N N . GLU A 1 263 ? -35.508 -2.826 35.207 1.00 68.19 263 GLU A N 1
ATOM 2034 C CA . GLU A 1 263 ? -36.975 -2.864 35.212 1.00 68.19 263 GLU A CA 1
ATOM 2035 C C . GLU A 1 263 ? -37.501 -1.454 34.981 1.00 68.19 263 GLU A C 1
ATOM 2037 O O . GLU A 1 263 ? -37.097 -0.521 35.676 1.00 68.19 263 GLU A O 1
ATOM 2042 N N . ILE A 1 264 ? -38.362 -1.295 33.976 1.00 65.62 264 ILE A N 1
ATOM 2043 C CA . ILE A 1 264 ? -39.142 -0.073 33.834 1.00 65.62 264 ILE A CA 1
ATOM 2044 C C . ILE A 1 264 ? -40.186 -0.178 34.936 1.00 65.62 264 ILE A C 1
ATOM 2046 O O . ILE A 1 264 ? -40.984 -1.119 34.899 1.00 65.62 264 ILE A O 1
ATOM 2050 N N . PRO A 1 265 ? -40.181 0.730 35.925 1.00 57.31 265 PRO A N 1
ATOM 2051 C CA . PRO A 1 265 ? -41.211 0.730 36.944 1.00 57.31 265 PRO A CA 1
ATOM 2052 C C . PRO A 1 265 ? -42.551 0.801 36.224 1.00 57.31 265 PRO A C 1
ATOM 2054 O O . PRO A 1 265 ? -42.794 1.732 35.454 1.00 57.31 265 PRO A O 1
ATOM 2057 N N . THR A 1 266 ? -43.385 -0.221 36.404 1.00 45.72 266 THR A N 1
ATOM 2058 C CA . THR A 1 266 ? -44.736 -0.197 35.857 1.00 45.72 266 THR A CA 1
ATOM 2059 C C . THR A 1 266 ? -45.430 0.967 36.542 1.00 45.72 266 THR A C 1
ATOM 2061 O O . THR A 1 266 ? -45.718 0.893 37.736 1.00 45.72 266 THR A O 1
ATOM 2064 N N . GLU A 1 267 ? -45.641 2.068 35.827 1.00 49.53 267 GLU A N 1
ATOM 2065 C CA . GLU A 1 267 ? -46.506 3.128 36.316 1.00 49.53 267 GLU A CA 1
ATOM 2066 C C . GLU A 1 267 ? -47.918 2.545 36.311 1.00 49.53 267 GLU A C 1
ATOM 2068 O O . GLU A 1 267 ? -48.605 2.509 35.289 1.00 49.53 267 GLU A O 1
ATOM 2073 N N . VAL A 1 268 ? -48.312 1.980 37.452 1.00 39.22 268 VAL A N 1
ATOM 2074 C CA . VAL A 1 268 ? -49.692 1.601 37.717 1.00 39.22 268 VAL A CA 1
ATOM 2075 C C . VAL A 1 268 ? -50.462 2.913 37.797 1.00 39.22 268 VAL A C 1
ATOM 2077 O O . VAL A 1 268 ? -50.588 3.517 38.857 1.00 39.22 268 VAL A O 1
ATOM 2080 N N . GLN A 1 269 ? -50.926 3.395 36.646 1.00 36.59 269 GLN A N 1
ATOM 2081 C CA . GLN A 1 269 ? -51.978 4.398 36.592 1.00 36.59 269 GLN A CA 1
ATOM 2082 C C . GLN A 1 269 ? -53.190 3.783 37.311 1.00 36.59 269 GLN A C 1
ATOM 2084 O O . GLN A 1 269 ? -53.651 2.716 36.885 1.00 36.59 269 GLN A O 1
ATOM 2089 N N . PRO A 1 270 ? -53.691 4.376 38.410 1.00 40.03 270 PRO A N 1
ATOM 2090 C CA . PRO A 1 270 ? -54.850 3.833 39.094 1.00 40.03 270 PRO A CA 1
ATOM 2091 C C . PRO A 1 270 ? -56.055 3.979 38.163 1.00 40.03 270 PRO A C 1
ATOM 2093 O O . PRO A 1 270 ? -56.485 5.091 37.865 1.00 40.03 270 PRO A O 1
ATOM 2096 N N . VAL A 1 271 ? -56.606 2.859 37.697 1.00 40.19 271 VAL A N 1
ATOM 2097 C CA . VAL A 1 271 ? -58.019 2.823 37.319 1.00 40.19 271 VAL A CA 1
ATOM 2098 C C . VAL A 1 271 ? -58.770 2.625 38.628 1.00 40.19 271 VAL A C 1
ATOM 2100 O O . VAL A 1 271 ? -58.608 1.598 39.286 1.00 40.19 271 VAL A O 1
ATOM 2103 N N . GLU A 1 272 ? -59.523 3.638 39.047 1.00 41.50 272 GLU A N 1
ATOM 2104 C CA . GLU A 1 272 ? -60.377 3.553 40.229 1.00 41.50 272 GLU A CA 1
ATOM 2105 C C . GLU A 1 272 ? -61.428 2.433 40.066 1.00 41.50 272 GLU A C 1
ATOM 2107 O O . GLU A 1 272 ? -62.266 2.496 39.170 1.00 41.50 272 GLU A O 1
ATOM 2112 N N . ASP A 1 273 ? -61.350 1.457 40.986 1.00 37.44 273 ASP A N 1
ATOM 2113 C CA . ASP A 1 273 ? -62.442 0.771 41.714 1.00 37.44 273 ASP A CA 1
ATOM 2114 C C . ASP A 1 273 ? -63.390 -0.185 40.915 1.00 37.44 273 ASP A C 1
ATOM 2116 O O . ASP A 1 273 ? -63.891 0.148 39.850 1.00 37.44 273 ASP A O 1
ATOM 2120 N N . GLN A 1 274 ? -63.757 -1.409 41.340 1.00 38.69 274 GLN A N 1
ATOM 2121 C CA . GLN A 1 274 ? -63.746 -2.027 42.673 1.00 38.69 274 GLN A CA 1
ATOM 2122 C C . GLN A 1 274 ? -63.598 -3.572 42.652 1.00 38.69 274 GLN A C 1
ATOM 2124 O O . GLN A 1 274 ? -63.954 -4.235 41.678 1.00 38.69 274 GLN A O 1
ATOM 2129 N N . THR A 1 275 ? -63.237 -4.109 43.832 1.00 38.47 275 THR A N 1
ATOM 2130 C CA . THR A 1 275 ? -63.462 -5.464 44.421 1.00 38.47 275 THR A CA 1
ATOM 2131 C C . THR A 1 275 ? -62.243 -6.371 44.735 1.00 38.47 275 THR A C 1
ATOM 2133 O O . THR A 1 275 ? -61.877 -7.264 43.988 1.00 38.47 275 THR A O 1
ATOM 2136 N N . GLN A 1 276 ? -61.691 -6.139 45.941 1.00 45.09 276 GLN A N 1
ATOM 2137 C CA . GLN A 1 276 ? -61.167 -7.052 46.993 1.00 45.09 276 GLN A CA 1
ATOM 2138 C C . GLN A 1 276 ? -60.267 -8.279 46.667 1.00 45.09 276 GLN A C 1
ATOM 2140 O O . GLN A 1 276 ? -60.766 -9.340 46.300 1.00 45.09 276 GLN A O 1
ATOM 2145 N N . GLN A 1 277 ? -58.983 -8.213 47.076 1.00 34.41 277 GLN A N 1
ATOM 2146 C CA . GLN A 1 277 ? -58.184 -9.332 47.645 1.00 34.41 277 GLN A CA 1
ATOM 2147 C C . GLN A 1 277 ? -56.985 -8.792 48.480 1.00 34.41 277 GLN A C 1
ATOM 2149 O O . GLN A 1 277 ? -56.550 -7.677 48.211 1.00 34.41 277 GLN A O 1
ATOM 2154 N N . PRO A 1 278 ? -56.462 -9.502 49.510 1.00 44.66 278 PRO A N 1
ATOM 2155 C CA . PRO A 1 278 ? -55.613 -8.901 50.547 1.00 44.66 278 PRO A CA 1
ATOM 2156 C C . PRO A 1 278 ? -54.123 -8.820 50.161 1.00 44.66 278 PRO A C 1
ATOM 2158 O O . PRO A 1 278 ? -53.551 -9.779 49.645 1.00 44.66 278 PRO A O 1
ATOM 2161 N N . GLU A 1 279 ? -53.501 -7.677 50.468 1.00 43.19 279 GLU A N 1
ATOM 2162 C CA . GLU A 1 279 ? -52.114 -7.315 50.142 1.00 43.19 279 GLU A CA 1
ATOM 2163 C C . GLU A 1 279 ? -51.091 -7.811 51.181 1.00 43.19 279 GLU A C 1
ATOM 2165 O O . GLU A 1 279 ? -51.211 -7.577 52.385 1.00 43.19 279 GLU A O 1
ATOM 2170 N N . THR A 1 280 ? -50.020 -8.441 50.700 1.00 42.66 280 THR A N 1
ATOM 2171 C CA . THR A 1 280 ? -48.740 -8.569 51.410 1.00 42.66 280 THR A CA 1
ATOM 2172 C C . THR A 1 280 ? -47.972 -7.250 51.327 1.00 42.66 280 THR A C 1
ATOM 2174 O O . THR A 1 280 ? -47.645 -6.797 50.233 1.00 42.66 280 THR A O 1
ATOM 2177 N N . ILE A 1 281 ? -47.657 -6.653 52.479 1.00 48.88 281 ILE A N 1
ATOM 2178 C CA . ILE A 1 281 ? -46.926 -5.383 52.595 1.00 48.88 281 ILE A CA 1
ATOM 2179 C C . ILE A 1 281 ? -45.502 -5.554 52.039 1.00 48.88 281 ILE A C 1
ATOM 2181 O O . ILE A 1 281 ? -44.691 -6.283 52.614 1.00 48.88 281 ILE A O 1
ATOM 2185 N N . ALA A 1 282 ? -45.198 -4.883 50.926 1.00 47.38 282 ALA A N 1
ATOM 2186 C CA . ALA A 1 282 ? -43.844 -4.787 50.388 1.00 47.38 282 ALA A CA 1
ATOM 2187 C C . ALA A 1 282 ? -42.961 -3.918 51.313 1.00 47.38 282 ALA A C 1
ATOM 2189 O O . ALA A 1 282 ? -43.444 -2.921 51.858 1.00 47.38 282 ALA A O 1
ATOM 2190 N N . PRO A 1 283 ? -41.681 -4.273 51.530 1.00 51.19 283 PRO A N 1
ATOM 2191 C CA . PRO A 1 283 ? -40.786 -3.483 52.369 1.00 51.19 283 PRO A CA 1
ATOM 2192 C C . PRO A 1 283 ? -40.547 -2.097 51.751 1.00 51.19 283 PRO A C 1
ATOM 2194 O O . PRO A 1 283 ? -40.382 -1.976 50.540 1.00 51.19 283 PRO A O 1
ATOM 2197 N N . ALA A 1 284 ? -40.523 -1.060 52.594 1.00 56.91 284 ALA A N 1
ATOM 2198 C CA . ALA A 1 284 ? -40.294 0.322 52.177 1.00 56.91 284 ALA A CA 1
ATOM 2199 C C . ALA A 1 284 ? -38.970 0.467 51.404 1.00 56.91 284 ALA A C 1
ATOM 2201 O O . ALA A 1 284 ? -37.946 -0.099 51.803 1.00 56.91 284 ALA A O 1
ATOM 2202 N N . GLU A 1 285 ? -38.992 1.226 50.305 1.00 62.59 285 GLU A N 1
ATOM 2203 C CA . GLU A 1 285 ? -37.810 1.424 49.469 1.00 62.59 285 GLU A CA 1
ATOM 2204 C C . GLU A 1 285 ? -36.664 2.091 50.253 1.00 62.59 285 GLU A C 1
ATOM 2206 O O . GLU A 1 285 ? -36.896 3.001 51.055 1.00 62.59 285 GLU A O 1
ATOM 2211 N N . PRO A 1 286 ? -35.407 1.660 50.035 1.00 66.94 286 PRO A N 1
ATOM 2212 C CA . PRO A 1 286 ? -34.251 2.274 50.670 1.00 66.94 286 PRO A CA 1
ATOM 2213 C C . PRO A 1 286 ? -34.097 3.732 50.224 1.00 66.94 286 PRO A C 1
ATOM 2215 O O . PRO A 1 286 ? -33.933 4.021 49.039 1.00 66.94 286 PRO A O 1
ATOM 2218 N N . ILE A 1 287 ? -34.107 4.651 51.188 1.00 81.94 287 ILE A N 1
ATOM 2219 C CA . ILE A 1 287 ? -33.926 6.083 50.945 1.00 81.94 287 ILE A CA 1
ATOM 2220 C C . ILE A 1 287 ? -32.426 6.363 50.794 1.00 81.94 287 ILE A C 1
ATOM 2222 O O . ILE A 1 287 ? -31.620 5.895 51.594 1.00 81.94 287 ILE A O 1
ATOM 2226 N N . TYR A 1 288 ? -32.039 7.121 49.769 1.00 83.19 288 TYR A N 1
ATOM 2227 C CA . TYR A 1 288 ? -30.653 7.531 49.527 1.00 83.19 288 TYR A CA 1
ATOM 2228 C C . TYR A 1 288 ? -30.508 9.046 49.635 1.00 83.19 288 TYR A C 1
ATOM 2230 O O . TYR A 1 288 ? -31.430 9.796 49.311 1.00 83.19 288 TYR A O 1
ATOM 2238 N N . GLU A 1 289 ? -29.320 9.490 50.028 1.00 86.75 289 GLU A N 1
ATOM 2239 C CA . GLU A 1 289 ? -28.922 10.888 49.937 1.00 86.75 289 GLU A CA 1
ATOM 2240 C C . GLU A 1 289 ? -28.899 11.370 48.470 1.00 86.75 289 GLU A C 1
ATOM 2242 O O . GLU A 1 289 ? -28.848 10.562 47.529 1.00 86.75 289 GLU A O 1
ATOM 2247 N N . PRO A 1 290 ? -28.929 12.693 48.229 1.00 89.50 290 PRO A N 1
ATOM 2248 C CA . PRO A 1 290 ? -28.677 13.240 46.903 1.00 89.50 290 PRO A CA 1
ATOM 2249 C C . PRO A 1 290 ? -27.312 12.804 46.357 1.00 89.50 290 PRO A C 1
ATOM 2251 O O . PRO A 1 290 ? -26.354 12.605 47.100 1.00 89.50 290 PRO A O 1
ATOM 2254 N N . TRP A 1 291 ? -27.207 12.699 45.032 1.00 87.81 291 TRP A N 1
ATOM 2255 C CA . TRP A 1 291 ? -25.934 12.415 44.374 1.00 87.81 291 TRP A CA 1
ATOM 2256 C C . TRP A 1 291 ? -24.879 13.470 44.692 1.00 87.81 291 TRP A C 1
ATOM 2258 O O . TRP A 1 291 ? -25.135 14.673 44.601 1.00 87.81 291 TRP A O 1
ATOM 2268 N N . SER A 1 292 ? -23.661 13.007 44.961 1.00 84.00 292 SER A N 1
ATOM 2269 C CA . SER A 1 292 ? -22.483 13.857 44.994 1.00 84.00 292 SER A CA 1
ATOM 2270 C C . SER A 1 292 ? -22.276 14.551 43.644 1.00 84.00 292 SER A C 1
ATOM 2272 O O . SER A 1 292 ? -22.748 14.107 42.589 1.00 84.00 292 SER A O 1
ATOM 2274 N N . GLY A 1 293 ? -21.478 15.620 43.658 1.00 83.50 293 GLY A N 1
ATOM 2275 C CA . GLY A 1 293 ? -20.894 16.149 42.429 1.00 83.50 293 GLY A CA 1
ATOM 2276 C C . GLY A 1 293 ? -20.022 15.103 41.727 1.00 83.50 293 GLY A C 1
ATOM 2277 O O . GLY A 1 293 ? -19.545 14.149 42.350 1.00 83.50 293 GLY A O 1
ATOM 2278 N N . TRP A 1 294 ? -19.815 15.297 40.425 1.00 79.44 294 TRP A N 1
ATOM 2279 C CA . TRP A 1 294 ? -18.866 14.504 39.647 1.00 79.44 294 TRP A CA 1
ATOM 2280 C C . TRP A 1 294 ? -17.429 14.832 40.063 1.00 79.44 294 TRP A C 1
ATOM 2282 O O . TRP A 1 294 ? -17.068 16.000 40.194 1.00 79.44 294 TRP A O 1
ATOM 2292 N N . SER A 1 295 ? -16.614 13.798 40.246 1.00 76.62 295 SER A N 1
ATOM 2293 C CA . SER A 1 295 ? -15.213 13.883 40.656 1.00 76.62 295 SER A CA 1
ATOM 2294 C C . SER A 1 295 ? -14.357 12.919 39.843 1.00 76.62 295 SER A C 1
ATOM 2296 O O . SER A 1 295 ? -14.845 11.908 39.356 1.00 76.62 295 SER A O 1
ATOM 2298 N N . THR A 1 296 ? -13.066 13.200 39.712 1.00 69.31 296 THR A N 1
ATOM 2299 C CA . THR A 1 296 ? -12.088 12.313 39.056 1.00 69.31 296 THR A CA 1
ATOM 2300 C C . THR A 1 296 ? -11.482 11.300 40.026 1.00 69.31 296 THR A C 1
ATOM 2302 O O . THR A 1 296 ? -10.780 10.379 39.618 1.00 69.31 296 THR A O 1
ATOM 2305 N N . THR A 1 297 ? -11.765 11.446 41.325 1.00 77.31 297 THR A N 1
ATOM 2306 C CA . THR A 1 297 ? -11.322 10.505 42.355 1.00 77.31 297 THR A CA 1
ATOM 2307 C C . THR A 1 297 ? -12.156 9.226 42.274 1.00 77.31 297 THR A C 1
ATOM 2309 O O . THR A 1 297 ? -13.380 9.308 42.415 1.00 77.31 297 THR A O 1
ATOM 2312 N N . PRO A 1 298 ? -11.534 8.049 42.078 1.00 71.81 298 PRO A N 1
ATOM 2313 C CA . PRO A 1 298 ? -12.267 6.794 42.013 1.00 71.81 298 PRO A CA 1
ATOM 2314 C C . PRO A 1 298 ? -13.033 6.514 43.309 1.00 71.81 298 PRO A C 1
ATOM 2316 O O . PRO A 1 298 ? -12.480 6.605 44.405 1.00 71.81 298 PRO A O 1
ATOM 2319 N N . VAL A 1 299 ? -14.301 6.127 43.174 1.00 62.00 299 VAL A N 1
ATOM 2320 C CA . VAL A 1 299 ? -15.149 5.659 44.279 1.00 62.00 299 VAL A CA 1
ATOM 2321 C C . VAL A 1 299 ? -15.790 4.329 43.902 1.00 62.00 299 VAL A C 1
ATOM 2323 O O . VAL A 1 299 ? -16.147 4.108 42.748 1.00 62.00 299 VAL A O 1
ATOM 2326 N N . SER A 1 300 ? -15.904 3.422 44.871 1.00 74.88 300 SER A N 1
ATOM 2327 C CA . SER A 1 300 ? -16.445 2.073 44.665 1.00 74.88 300 SER A CA 1
ATOM 2328 C C . SER A 1 300 ? -17.846 1.941 45.257 1.00 74.88 300 SER A C 1
ATOM 2330 O O . SER A 1 300 ? -18.131 2.506 46.315 1.00 74.88 300 SER A O 1
ATOM 2332 N N . ALA A 1 301 ? -18.711 1.196 44.568 1.00 72.94 301 ALA A N 1
ATOM 2333 C CA . ALA A 1 301 ? -20.045 0.867 45.059 1.00 72.94 301 ALA A CA 1
ATOM 2334 C C . ALA A 1 301 ? -19.977 -0.130 46.225 1.00 72.94 301 ALA A C 1
ATOM 2336 O O . ALA A 1 301 ? -19.035 -0.915 46.342 1.00 72.94 301 ALA A O 1
ATOM 2337 N N . SER A 1 302 ? -20.993 -0.110 47.081 1.00 74.56 302 SER A N 1
ATOM 2338 C CA . SER A 1 302 ? -21.153 -1.045 48.195 1.00 74.56 302 SER A CA 1
ATOM 2339 C C . SER A 1 302 ? -22.638 -1.328 48.441 1.00 74.56 302 SER A C 1
ATOM 2341 O O . SER A 1 302 ? -23.505 -0.736 47.801 1.00 74.56 302 SER A O 1
ATOM 2343 N N . ALA A 1 303 ? -22.955 -2.196 49.407 1.00 75.69 303 ALA A N 1
ATOM 2344 C CA . ALA A 1 303 ? -24.340 -2.473 49.804 1.00 75.69 303 ALA A CA 1
ATOM 2345 C C . ALA A 1 303 ? -25.118 -1.217 50.254 1.00 75.69 303 ALA A C 1
ATOM 2347 O O . ALA A 1 303 ? -26.347 -1.196 50.205 1.00 75.69 303 ALA A O 1
ATOM 2348 N N . THR A 1 304 ? -24.411 -0.168 50.678 1.00 80.62 304 THR A N 1
ATOM 2349 C CA . THR A 1 304 ? -24.993 1.104 51.120 1.00 80.62 304 THR A CA 1
ATOM 2350 C C . THR A 1 304 ? -24.631 2.279 50.219 1.00 80.62 304 THR A C 1
ATOM 2352 O O . THR A 1 304 ? -25.160 3.360 50.435 1.00 80.62 304 THR A O 1
ATOM 2355 N N . ARG A 1 305 ? -23.790 2.097 49.193 1.00 79.06 305 ARG A N 1
ATOM 2356 C CA . ARG A 1 305 ? -23.307 3.179 48.324 1.00 79.06 305 ARG A CA 1
ATOM 2357 C C . ARG A 1 305 ? -23.551 2.868 46.860 1.00 79.06 305 ARG A C 1
ATOM 2359 O O . ARG A 1 305 ? -23.007 1.903 46.323 1.00 79.06 305 ARG A O 1
ATOM 2366 N N . GLN A 1 306 ? -24.298 3.739 46.195 1.00 78.00 306 GLN A N 1
ATOM 2367 C CA . GLN A 1 306 ? -24.430 3.716 44.742 1.00 78.00 306 GLN A CA 1
ATOM 2368 C C . GLN A 1 306 ? -23.354 4.593 44.115 1.00 78.00 306 GLN A C 1
ATOM 2370 O O . GLN A 1 306 ? -23.026 5.649 44.653 1.00 78.00 306 GLN A O 1
ATOM 2375 N N . VAL A 1 307 ? -22.814 4.157 42.978 1.00 65.75 307 VAL A N 1
ATOM 2376 C CA . VAL A 1 307 ? -21.814 4.894 42.201 1.00 65.75 307 VAL A CA 1
ATOM 2377 C C . VAL A 1 307 ? -22.248 4.932 40.746 1.00 65.75 307 VAL A C 1
ATOM 2379 O O . VAL A 1 307 ? -22.670 3.917 40.198 1.00 65.75 307 VAL A O 1
ATOM 2382 N N . GLU A 1 308 ? -22.095 6.090 40.122 1.00 73.56 308 GLU A N 1
ATOM 2383 C CA . GLU A 1 308 ? -22.174 6.252 38.677 1.00 73.56 308 GLU A CA 1
ATOM 2384 C C . GLU A 1 308 ? -20.823 6.683 38.124 1.00 73.56 308 GLU A C 1
ATOM 2386 O O . GLU A 1 308 ? -20.085 7.438 38.765 1.00 73.56 308 GLU A O 1
ATOM 2391 N N . THR A 1 309 ? -20.530 6.231 36.909 1.00 60.41 309 THR A N 1
ATOM 2392 C CA . THR A 1 309 ? -19.350 6.633 36.152 1.00 60.41 309 THR A CA 1
ATOM 2393 C C . THR A 1 309 ? -19.758 7.243 34.823 1.00 60.41 309 THR A C 1
ATOM 2395 O O . THR A 1 309 ? -20.791 6.904 34.246 1.00 60.41 309 THR A O 1
ATOM 2398 N N . ARG A 1 310 ? -18.936 8.164 34.328 1.00 59.78 310 ARG A N 1
ATOM 2399 C CA . ARG A 1 310 ? -19.038 8.677 32.963 1.00 59.78 310 ARG A CA 1
ATOM 2400 C C . ARG A 1 310 ? -17.655 8.962 32.410 1.00 59.78 310 ARG A C 1
ATOM 2402 O O . ARG A 1 310 ? -16.769 9.386 33.150 1.00 59.78 310 ARG A O 1
ATOM 2409 N N . THR A 1 311 ? -17.501 8.809 31.106 1.00 59.00 311 THR A N 1
ATOM 2410 C CA . THR A 1 311 ? -16.319 9.281 30.389 1.00 59.00 311 THR A CA 1
ATOM 2411 C C . THR A 1 311 ? -16.629 10.641 29.789 1.00 59.00 311 THR A C 1
ATOM 2413 O O . THR A 1 311 ? -17.636 10.814 29.105 1.00 59.00 311 THR A O 1
ATOM 2416 N N . VAL A 1 312 ? -15.772 11.619 30.055 1.00 60.69 312 VAL A N 1
ATOM 2417 C CA . VAL A 1 312 ? -15.899 12.972 29.515 1.00 60.69 312 VAL A CA 1
ATOM 2418 C C . VAL A 1 312 ? -14.672 13.296 28.690 1.00 60.69 312 VAL A C 1
ATOM 2420 O O . VAL A 1 312 ? -13.540 13.021 29.083 1.00 60.69 312 VAL A O 1
ATOM 2423 N N . LYS A 1 313 ? -14.901 13.887 27.522 1.00 68.00 313 LYS A N 1
ATOM 2424 C CA . LYS A 1 313 ? -13.829 14.389 26.674 1.00 68.00 313 LYS A CA 1
ATOM 2425 C C . LYS A 1 313 ? -13.244 15.644 27.311 1.00 68.00 313 LYS A C 1
ATOM 2427 O O . LYS A 1 313 ? -13.965 16.619 27.507 1.00 68.00 313 LYS A O 1
ATOM 2432 N N . VAL A 1 314 ? -11.957 15.605 27.639 1.00 70.25 314 VAL A N 1
ATOM 2433 C CA . VAL A 1 314 ? -11.249 16.720 28.290 1.00 70.25 314 VAL A CA 1
ATOM 2434 C C . VAL A 1 314 ? -10.403 17.521 27.307 1.00 70.25 314 VAL A C 1
ATOM 2436 O O . VAL A 1 314 ? -10.143 18.698 27.544 1.00 70.25 314 VAL A O 1
ATOM 2439 N N . SER A 1 315 ? -10.022 16.931 26.171 1.00 69.38 315 SER A N 1
ATOM 2440 C CA . SER A 1 315 ? -9.423 17.675 25.064 1.00 69.38 315 SER A CA 1
ATOM 2441 C C . SER A 1 315 ? -9.786 17.090 23.703 1.00 69.38 315 SER A C 1
ATOM 2443 O O . SER A 1 315 ? -10.033 15.895 23.543 1.00 69.38 315 SER A O 1
ATOM 2445 N N . GLU A 1 316 ? -9.823 17.964 22.702 1.00 71.00 316 GLU A N 1
ATOM 2446 C CA . GLU A 1 316 ? -9.991 17.589 21.302 1.00 71.00 316 GLU A CA 1
ATOM 2447 C C . GLU A 1 316 ? -8.715 16.968 20.728 1.00 71.00 316 GLU A C 1
ATOM 2449 O O . GLU A 1 316 ? -7.604 17.289 21.152 1.00 71.00 316 GLU A O 1
ATOM 2454 N N . ALA A 1 317 ? -8.874 16.102 19.726 1.00 62.69 317 ALA A N 1
ATOM 2455 C CA . ALA A 1 317 ? -7.747 15.667 18.913 1.00 62.69 317 ALA A CA 1
ATOM 2456 C C . ALA A 1 317 ? -7.274 16.842 18.049 1.00 62.69 317 ALA A C 1
ATOM 2458 O O . ALA A 1 317 ? -8.089 17.616 17.545 1.00 62.69 317 ALA A O 1
ATOM 2459 N N . TYR A 1 318 ? -5.966 16.976 17.846 1.00 65.00 318 TYR A N 1
ATOM 2460 C CA . TYR A 1 318 ? -5.420 18.057 17.026 1.00 65.00 318 TYR A CA 1
ATOM 2461 C C . TYR A 1 318 ? -4.134 17.649 16.313 1.00 65.00 318 TYR A C 1
ATOM 2463 O O . TYR A 1 318 ? -3.452 16.697 16.686 1.00 65.00 318 TYR A O 1
ATOM 2471 N N . THR A 1 319 ? -3.791 18.374 15.252 1.00 70.56 319 THR A N 1
ATOM 2472 C CA . THR A 1 319 ? -2.582 18.120 14.462 1.00 70.56 319 THR A CA 1
ATOM 2473 C C . THR A 1 319 ? -1.411 18.942 14.987 1.00 70.56 319 THR A C 1
ATOM 2475 O O . THR A 1 319 ? -1.550 20.133 15.268 1.00 70.56 319 THR A O 1
ATOM 2478 N N . GLN A 1 320 ? -0.240 18.317 15.085 1.00 80.69 320 GLN A N 1
ATOM 2479 C CA . GLN A 1 320 ? 1.032 18.997 15.302 1.00 80.69 320 GLN A CA 1
ATOM 2480 C C . GLN A 1 320 ? 1.895 18.938 14.049 1.00 80.69 320 GLN A C 1
ATOM 2482 O O . GLN A 1 320 ? 1.834 17.977 13.284 1.00 80.69 320 GLN A O 1
ATOM 2487 N N . TYR A 1 321 ? 2.745 19.947 13.897 1.00 85.75 321 TYR A N 1
ATOM 2488 C CA . TYR A 1 321 ? 3.674 20.117 12.793 1.00 85.75 321 TYR A CA 1
ATOM 2489 C C . TYR A 1 321 ? 5.098 20.268 13.322 1.00 85.75 321 TYR A C 1
ATOM 2491 O O . TYR A 1 321 ? 5.309 20.835 14.399 1.00 85.75 321 TYR A O 1
ATOM 2499 N N . ARG A 1 322 ? 6.075 19.799 12.551 1.00 83.88 322 ARG A N 1
ATOM 2500 C CA . ARG A 1 322 ? 7.486 20.161 12.714 1.00 83.88 322 ARG A CA 1
ATOM 2501 C C . ARG A 1 322 ? 8.115 20.414 11.356 1.00 83.88 322 ARG A C 1
ATOM 2503 O O . ARG A 1 322 ? 7.642 19.895 10.348 1.00 83.88 322 ARG A O 1
ATOM 2510 N N . TYR A 1 323 ? 9.186 21.190 11.349 1.00 86.50 323 TYR A N 1
ATOM 2511 C CA . TYR A 1 323 ? 9.851 21.619 10.128 1.00 86.50 323 TYR A CA 1
ATOM 2512 C C . TYR A 1 323 ? 11.330 21.320 10.214 1.00 86.50 323 TYR A C 1
ATOM 2514 O O . TYR A 1 323 ? 11.889 21.276 11.312 1.00 86.50 323 TYR A O 1
ATOM 2522 N N . GLY A 1 324 ? 11.975 21.149 9.067 1.00 84.12 324 GLY A N 1
ATOM 2523 C CA . GLY A 1 324 ? 13.409 20.936 9.068 1.00 84.12 324 GLY A CA 1
ATOM 2524 C C . GLY A 1 324 ? 14.159 21.518 7.883 1.00 84.12 324 GLY A C 1
ATOM 2525 O O . GLY A 1 324 ? 13.585 21.958 6.880 1.00 84.12 324 GLY A O 1
ATOM 2526 N N . ARG A 1 325 ? 15.475 21.576 8.076 1.00 83.69 325 ARG A N 1
ATOM 2527 C CA . ARG A 1 325 ? 16.496 21.996 7.117 1.00 83.69 325 ARG A CA 1
ATOM 2528 C C . ARG A 1 325 ? 17.811 21.270 7.410 1.00 83.69 325 ARG A C 1
ATOM 2530 O O . ARG A 1 325 ? 17.990 20.713 8.489 1.00 83.69 325 ARG A O 1
ATOM 2537 N N . TYR A 1 326 ? 18.748 21.304 6.478 1.00 84.31 326 TYR A N 1
ATOM 2538 C CA . TYR A 1 326 ? 20.146 21.002 6.766 1.00 84.31 326 TYR A CA 1
ATOM 2539 C C . TYR A 1 326 ? 20.918 22.289 6.998 1.00 84.31 326 TYR A C 1
ATOM 2541 O O . TYR A 1 326 ? 20.633 23.293 6.348 1.00 84.31 326 TYR A O 1
ATOM 2549 N N . VAL A 1 327 ? 21.904 22.246 7.891 1.00 86.06 327 VAL A N 1
ATOM 2550 C CA . VAL A 1 327 ? 22.778 23.380 8.202 1.00 86.06 327 VAL A CA 1
ATOM 2551 C C . VAL A 1 327 ? 24.249 22.972 8.154 1.00 86.06 327 VAL A C 1
ATOM 2553 O O . VAL A 1 327 ? 24.599 21.852 8.525 1.00 86.06 327 VAL A O 1
ATOM 2556 N N . ALA A 1 328 ? 25.115 23.873 7.688 1.00 88.44 328 ALA A N 1
ATOM 2557 C CA . ALA A 1 328 ? 26.569 23.710 7.701 1.00 88.44 328 ALA A CA 1
ATOM 2558 C C . ALA A 1 328 ? 27.254 25.089 7.658 1.00 88.44 328 ALA A C 1
ATOM 2560 O O . ALA A 1 328 ? 26.931 25.902 6.795 1.00 88.44 328 ALA A O 1
ATOM 2561 N N . ASN A 1 329 ? 2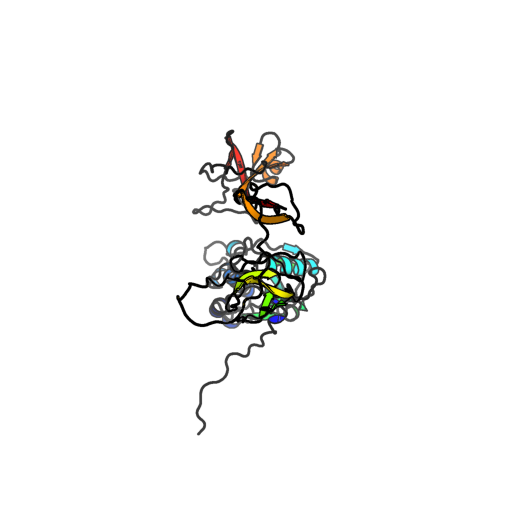8.168 25.369 8.596 1.00 87.12 329 ASN A N 1
ATOM 2562 C CA . ASN A 1 329 ? 28.989 26.593 8.669 1.00 87.12 329 ASN A CA 1
ATOM 2563 C C . ASN A 1 329 ? 28.260 27.912 8.322 1.00 87.12 329 ASN A C 1
ATOM 2565 O O . ASN A 1 329 ? 28.742 28.706 7.520 1.00 87.12 329 ASN A O 1
ATOM 2569 N N . GLY A 1 330 ? 27.092 28.152 8.929 1.00 84.81 330 GLY A N 1
ATOM 2570 C CA . GLY A 1 330 ? 26.319 29.389 8.736 1.00 84.81 330 GLY A CA 1
ATOM 2571 C C . GLY A 1 330 ? 25.412 29.408 7.500 1.00 84.81 330 GLY A C 1
ATOM 2572 O O . GLY A 1 330 ? 24.740 30.407 7.261 1.00 84.81 330 GLY A O 1
ATOM 2573 N N . HIS A 1 331 ? 25.351 28.309 6.747 1.00 85.56 331 HIS A N 1
ATOM 2574 C CA . HIS A 1 331 ? 24.444 28.119 5.619 1.00 85.56 331 HIS A CA 1
ATOM 2575 C C . HIS A 1 331 ? 23.371 27.083 5.943 1.00 85.56 331 HIS A C 1
ATOM 2577 O O . HIS A 1 331 ? 23.611 26.146 6.707 1.00 85.56 331 HIS A O 1
ATOM 2583 N N . ASP A 1 332 ? 22.201 27.229 5.322 1.00 84.25 332 ASP A N 1
ATOM 2584 C CA . ASP A 1 332 ? 21.114 26.261 5.397 1.00 84.25 332 ASP A CA 1
ATOM 2585 C C . ASP A 1 332 ? 20.549 25.916 4.014 1.00 84.25 332 ASP A C 1
ATOM 2587 O O . ASP A 1 332 ? 20.649 26.690 3.061 1.00 84.25 332 ASP A O 1
ATOM 2591 N N . CYS A 1 333 ? 20.046 24.691 3.879 1.00 77.44 333 CYS A N 1
ATOM 2592 C CA . CYS A 1 333 ? 19.576 24.137 2.614 1.00 77.44 333 CYS A CA 1
ATOM 2593 C C . CYS A 1 333 ? 18.611 22.971 2.857 1.00 77.44 333 CYS A C 1
ATOM 2595 O O . CYS A 1 333 ? 18.676 22.303 3.886 1.00 77.44 333 CYS A O 1
ATOM 2597 N N . TRP A 1 334 ? 17.765 22.645 1.878 1.00 74.75 334 TRP A N 1
ATOM 2598 C CA . TRP A 1 334 ? 17.017 21.379 1.862 1.00 74.75 334 TRP A CA 1
ATOM 2599 C C . TRP A 1 334 ? 17.933 20.140 1.792 1.00 74.75 334 TRP A C 1
ATOM 2601 O O . TRP A 1 334 ? 17.532 19.045 2.172 1.00 74.75 334 TRP A O 1
ATOM 2611 N N . CYS A 1 335 ? 19.159 20.279 1.288 1.00 72.12 335 CYS A N 1
ATOM 2612 C CA . CYS A 1 335 ? 20.017 19.157 0.926 1.00 72.12 335 CYS A CA 1
ATOM 2613 C C . CYS A 1 335 ? 21.351 19.185 1.681 1.00 72.12 335 CYS A C 1
ATOM 2615 O O . CYS A 1 335 ? 22.126 20.132 1.544 1.00 72.12 335 CYS A O 1
ATOM 2617 N N . SER A 1 336 ? 21.665 18.108 2.406 1.00 71.56 336 SER A N 1
ATOM 2618 C CA . SER A 1 336 ? 22.979 17.917 3.035 1.00 71.56 336 SER A CA 1
ATOM 2619 C C . SER A 1 336 ? 24.111 17.850 2.012 1.00 71.56 336 SER A C 1
ATOM 2621 O O . SER A 1 336 ? 25.111 18.546 2.155 1.00 71.56 336 SER A O 1
ATOM 2623 N N . LEU A 1 337 ? 23.929 17.074 0.938 1.00 68.62 337 LEU A N 1
ATOM 2624 C CA . LEU A 1 337 ? 24.939 16.885 -0.111 1.00 68.62 337 LEU A CA 1
ATOM 2625 C C . LEU A 1 337 ? 25.288 18.191 -0.834 1.00 68.62 337 LEU A C 1
ATOM 2627 O O . LEU A 1 337 ? 26.401 18.338 -1.324 1.00 68.62 337 LEU A O 1
ATOM 2631 N N . TYR A 1 338 ? 24.353 19.143 -0.897 1.00 73.44 338 TYR A N 1
ATOM 2632 C CA . TYR A 1 338 ? 24.617 20.482 -1.421 1.00 73.44 338 TYR A CA 1
ATOM 2633 C C . TYR A 1 338 ? 25.616 21.233 -0.548 1.00 73.44 338 TYR A C 1
ATOM 2635 O O . TYR A 1 338 ? 26.594 21.784 -1.049 1.00 73.44 338 TYR A O 1
ATOM 2643 N N . LEU A 1 339 ? 25.348 21.259 0.757 1.00 73.19 339 LEU A N 1
ATOM 2644 C CA . LEU A 1 339 ? 26.176 21.976 1.715 1.00 73.19 339 LEU A CA 1
ATOM 2645 C C . LEU A 1 339 ? 27.576 21.354 1.779 1.00 73.19 339 LEU A C 1
ATOM 2647 O O . LEU A 1 339 ? 28.577 22.063 1.704 1.00 73.19 339 LEU A O 1
ATOM 2651 N N . GLU A 1 340 ? 27.638 20.025 1.800 1.00 75.31 340 GLU A N 1
ATOM 2652 C CA . GLU A 1 340 ? 28.894 19.277 1.803 1.00 75.31 340 GLU A CA 1
ATOM 2653 C C . GLU A 1 340 ? 29.665 19.435 0.483 1.00 75.31 340 GLU A C 1
ATOM 2655 O O . GLU A 1 340 ? 30.867 19.697 0.496 1.00 75.31 340 GLU A O 1
ATOM 2660 N N . GLY A 1 341 ? 28.977 19.346 -0.660 1.00 72.81 341 GLY A N 1
ATOM 2661 C CA . GLY A 1 341 ? 29.580 19.423 -1.993 1.00 72.81 341 GLY A CA 1
ATOM 2662 C C . GLY A 1 341 ? 30.126 20.803 -2.373 1.00 72.81 341 GLY A C 1
ATOM 2663 O O . GLY A 1 341 ? 31.023 20.890 -3.209 1.00 72.81 341 GLY A O 1
ATOM 2664 N N . LEU A 1 342 ? 29.629 21.876 -1.750 1.00 75.69 342 LEU A N 1
ATOM 2665 C CA . LEU A 1 342 ? 30.147 23.240 -1.917 1.00 75.69 342 LEU A CA 1
ATOM 2666 C C . LEU A 1 342 ? 31.228 23.617 -0.893 1.00 75.69 342 LEU A C 1
ATOM 2668 O O . LEU A 1 342 ? 31.703 24.751 -0.893 1.00 75.69 342 LEU A O 1
ATOM 2672 N N .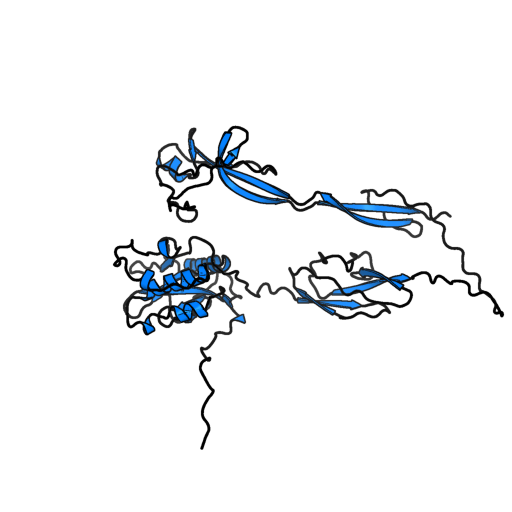 GLY A 1 343 ? 31.639 22.679 -0.036 1.00 80.06 343 GLY A N 1
ATOM 2673 C CA . GLY A 1 343 ? 32.698 22.914 0.942 1.00 80.06 343 GLY A CA 1
ATOM 2674 C C . GLY A 1 343 ? 32.249 23.685 2.185 1.00 80.06 343 GLY A C 1
ATOM 2675 O O . GLY A 1 343 ? 33.101 24.135 2.947 1.00 80.06 343 GLY A O 1
ATOM 2676 N N . TYR A 1 344 ? 30.940 23.788 2.454 1.00 81.38 344 TYR A N 1
ATOM 2677 C CA . TYR A 1 344 ? 30.424 24.371 3.702 1.00 81.38 344 TYR A CA 1
ATOM 2678 C C . TYR A 1 344 ? 30.604 23.450 4.918 1.00 81.38 344 TYR A C 1
ATOM 2680 O O . TYR A 1 344 ? 30.157 23.782 6.010 1.00 81.38 344 TYR A O 1
ATOM 2688 N N . GLY A 1 345 ? 31.288 22.316 4.765 1.00 82.06 345 GLY A N 1
ATOM 2689 C CA . GLY A 1 345 ? 31.517 21.340 5.826 1.00 82.06 345 GLY A CA 1
ATOM 2690 C C . GLY A 1 345 ? 30.395 20.310 5.937 1.00 82.06 345 GLY A C 1
ATOM 2691 O O . GLY A 1 345 ? 29.458 20.297 5.141 1.00 82.06 345 GLY A O 1
ATOM 2692 N N . ARG A 1 346 ? 30.523 19.411 6.919 1.00 80.75 346 ARG A N 1
ATOM 2693 C CA . ARG A 1 346 ? 29.565 18.324 7.148 1.00 80.75 346 ARG A CA 1
ATOM 2694 C C . ARG A 1 346 ? 28.209 18.895 7.551 1.00 80.75 346 ARG A C 1
ATOM 2696 O O . ARG A 1 346 ? 28.130 19.638 8.529 1.00 80.75 346 ARG A O 1
ATOM 2703 N N . ALA A 1 347 ? 27.163 18.525 6.825 1.00 78.81 347 ALA A N 1
ATOM 2704 C CA . ALA A 1 347 ? 25.828 19.023 7.092 1.00 78.81 347 ALA A CA 1
ATOM 2705 C C . ALA A 1 347 ? 25.180 18.257 8.248 1.00 78.81 347 ALA A C 1
ATOM 2707 O O . ALA A 1 347 ? 25.300 17.034 8.355 1.00 78.81 347 ALA A O 1
ATOM 2708 N N . SER A 1 348 ? 24.447 18.970 9.097 1.00 78.31 348 SER A N 1
ATOM 2709 C CA . SER A 1 348 ? 23.606 18.381 10.137 1.00 78.31 348 SER A CA 1
ATOM 2710 C C . SER A 1 348 ? 22.135 18.674 9.872 1.00 78.31 348 SER A C 1
ATOM 2712 O O . SER A 1 348 ? 21.781 19.682 9.261 1.00 78.31 348 SER A O 1
ATOM 2714 N N . LEU A 1 349 ? 21.276 17.752 10.304 1.00 80.31 349 LEU A N 1
ATOM 2715 C CA . LEU A 1 349 ? 19.832 17.930 10.259 1.00 80.31 349 LEU A CA 1
ATOM 2716 C C . LEU A 1 349 ? 19.407 18.846 11.414 1.00 80.31 349 LEU A C 1
ATOM 2718 O O . LEU A 1 349 ? 19.677 18.535 12.572 1.00 80.31 349 LEU A O 1
ATOM 2722 N N . ASP 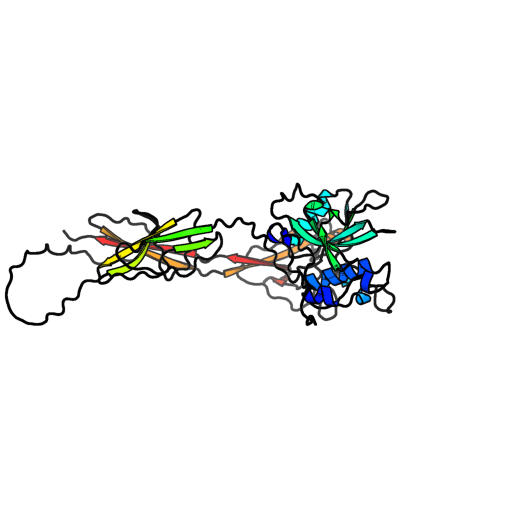A 1 350 ? 18.730 19.941 11.093 1.00 82.88 350 ASP A N 1
ATOM 2723 C CA . ASP A 1 350 ? 18.140 20.882 12.042 1.00 82.88 350 ASP A CA 1
ATOM 2724 C C . ASP A 1 350 ? 16.613 20.791 11.932 1.00 82.88 350 ASP A C 1
ATOM 2726 O O . ASP A 1 350 ? 16.042 21.055 10.870 1.00 82.88 350 ASP A O 1
ATOM 2730 N N . VAL A 1 351 ? 15.955 20.368 13.014 1.00 83.06 351 VAL A N 1
ATOM 2731 C CA . VAL A 1 351 ? 14.500 20.165 13.076 1.00 83.06 351 VAL A CA 1
ATOM 2732 C C . VAL A 1 351 ? 13.893 20.919 14.247 1.00 83.06 351 VAL A C 1
ATOM 2734 O O . VAL A 1 351 ? 14.449 20.950 15.344 1.00 83.06 351 VAL A O 1
ATOM 2737 N N . THR A 1 352 ? 12.715 21.497 14.036 1.00 86.75 352 THR A N 1
ATOM 2738 C CA . THR A 1 352 ? 11.960 22.140 15.112 1.00 86.75 352 THR A CA 1
ATOM 2739 C C . THR A 1 352 ? 11.341 21.104 16.049 1.00 86.75 352 THR A C 1
ATOM 2741 O O . THR A 1 352 ? 11.091 19.953 15.679 1.00 86.75 352 THR A O 1
ATOM 2744 N N . GLY A 1 353 ? 10.989 21.544 17.259 1.00 88.38 353 GLY A N 1
ATOM 2745 C CA . GLY A 1 353 ? 10.023 20.823 18.084 1.00 88.38 353 GLY A CA 1
ATOM 2746 C C . GLY A 1 353 ? 8.644 20.748 17.414 1.00 88.38 353 GLY A C 1
ATOM 2747 O O . GLY A 1 353 ? 8.347 21.497 16.478 1.00 88.38 353 GLY A O 1
ATOM 2748 N N . TRP A 1 354 ? 7.798 19.845 17.911 1.00 81.56 354 TRP A N 1
ATOM 2749 C CA . TRP A 1 354 ? 6.402 19.743 17.489 1.00 81.56 354 TRP A CA 1
ATOM 2750 C C . TRP A 1 354 ? 5.582 20.917 18.029 1.00 81.56 354 TRP A C 1
ATOM 2752 O O . TRP A 1 354 ? 5.658 21.235 19.214 1.00 81.56 354 TRP A O 1
ATOM 2762 N N . SER A 1 355 ? 4.760 21.522 17.175 1.00 86.94 355 SER A N 1
ATOM 2763 C CA . SER A 1 355 ? 3.882 22.642 17.528 1.00 86.94 355 SER A CA 1
ATOM 2764 C C . SER A 1 355 ? 2.497 22.469 16.910 1.00 86.94 355 SER A C 1
ATOM 2766 O O . SER A 1 355 ? 2.377 21.940 15.809 1.00 86.94 355 SER A O 1
ATOM 2768 N N . SER A 1 356 ? 1.442 22.923 17.590 1.00 82.50 356 SER A N 1
ATOM 2769 C CA . SER A 1 356 ? 0.100 23.038 16.992 1.00 82.50 356 SER A CA 1
ATOM 2770 C C . SER A 1 356 ? -0.006 24.217 16.016 1.00 82.50 356 SER A C 1
ATOM 2772 O O . SER A 1 356 ? -0.909 24.254 15.184 1.00 82.50 356 SER A O 1
ATOM 2774 N N . THR A 1 357 ? 0.931 25.167 16.078 1.00 86.44 357 THR A N 1
ATOM 2775 C CA . THR A 1 357 ? 0.982 26.314 15.169 1.00 86.44 357 THR A CA 1
ATOM 2776 C C . THR A 1 357 ? 1.702 25.937 13.884 1.00 86.44 357 THR A C 1
ATOM 2778 O O . THR A 1 357 ? 2.891 25.609 13.889 1.00 86.44 357 THR A O 1
ATOM 2781 N N . LYS A 1 358 ? 0.984 26.033 12.765 1.00 88.12 358 LYS A N 1
ATO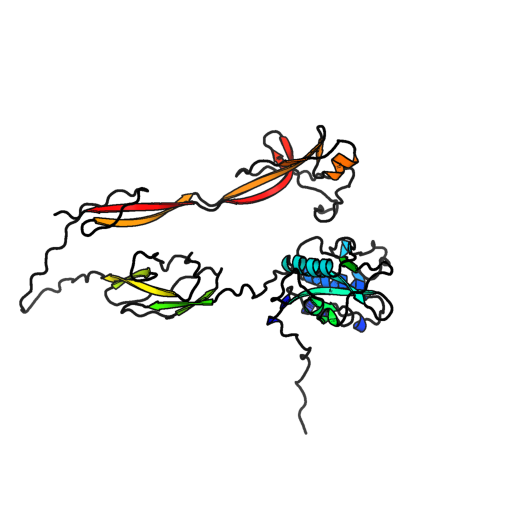M 2782 C CA . LYS A 1 358 ? 1.535 25.804 11.431 1.00 88.12 358 LYS A CA 1
ATOM 2783 C C . LYS A 1 358 ? 2.364 27.010 10.967 1.00 88.12 358 LYS A C 1
ATOM 2785 O O . LYS A 1 358 ? 1.941 28.149 11.151 1.00 88.12 358 LYS A O 1
ATOM 2790 N N . TYR A 1 359 ? 3.536 26.777 10.375 1.00 87.31 359 TYR A N 1
ATOM 2791 C CA . TYR A 1 359 ? 4.354 27.841 9.790 1.00 87.31 359 TYR A CA 1
ATOM 2792 C C . TYR A 1 359 ? 3.735 28.311 8.475 1.00 87.31 359 TYR A C 1
ATOM 2794 O O . TYR A 1 359 ? 3.183 27.523 7.706 1.00 87.31 359 TYR A O 1
ATOM 2802 N N . GLY A 1 360 ? 3.839 29.613 8.215 1.00 83.75 360 GLY A N 1
ATOM 2803 C CA . GLY A 1 360 ? 3.415 30.186 6.945 1.00 83.75 360 GLY A CA 1
ATOM 2804 C C . GLY A 1 360 ? 4.369 29.782 5.825 1.00 83.75 360 GLY A C 1
ATOM 2805 O O . GLY A 1 360 ? 5.587 29.733 6.013 1.00 83.75 360 GLY A O 1
ATOM 2806 N N . THR A 1 361 ? 3.823 29.523 4.640 1.00 79.75 361 THR A N 1
ATOM 2807 C CA . THR A 1 361 ? 4.634 29.394 3.427 1.00 79.75 361 THR A CA 1
ATOM 2808 C C . THR A 1 361 ? 5.011 30.784 2.932 1.00 79.75 361 THR A C 1
ATOM 2810 O O . THR A 1 361 ? 4.137 31.647 2.848 1.00 79.75 361 THR A O 1
ATOM 2813 N N . SER A 1 362 ? 6.264 31.006 2.531 1.00 69.44 362 SER A N 1
ATOM 2814 C CA . SER A 1 362 ? 6.687 32.305 1.977 1.00 69.44 362 SER A CA 1
ATOM 2815 C C . SER A 1 362 ? 6.061 32.619 0.608 1.00 69.44 362 SER A C 1
ATOM 2817 O O . SER A 1 362 ? 6.224 33.725 0.093 1.00 69.44 362 SER A O 1
ATOM 2819 N N . GLY A 1 363 ? 5.359 31.646 0.008 1.00 65.12 363 GLY A N 1
ATOM 2820 C CA . GLY A 1 363 ? 4.788 31.736 -1.338 1.00 65.12 363 GLY A CA 1
ATOM 2821 C C . GLY A 1 363 ? 5.849 31.754 -2.439 1.00 65.12 363 GLY A C 1
ATOM 2822 O O . GLY A 1 363 ? 5.518 31.978 -3.599 1.00 65.12 363 GLY A O 1
ATOM 2823 N N . ARG A 1 364 ? 7.123 31.556 -2.075 1.00 63.22 364 ARG A N 1
ATOM 2824 C CA . ARG A 1 364 ? 8.243 31.462 -3.001 1.00 63.22 364 ARG A CA 1
ATOM 2825 C C . ARG A 1 364 ? 8.696 30.018 -3.089 1.00 63.22 364 ARG A C 1
ATOM 2827 O O . ARG A 1 364 ? 8.963 29.364 -2.081 1.00 63.22 364 ARG A O 1
ATOM 2834 N N . ASP A 1 365 ? 8.820 29.576 -4.323 1.00 65.25 365 ASP A N 1
ATOM 2835 C CA . ASP A 1 365 ? 9.331 28.268 -4.668 1.00 65.25 365 ASP A CA 1
ATOM 2836 C C . ASP A 1 365 ? 10.857 28.335 -4.584 1.00 65.25 365 ASP A C 1
ATOM 2838 O O . ASP A 1 365 ? 11.512 29.080 -5.320 1.00 65.25 365 ASP A O 1
ATOM 2842 N N . TRP A 1 366 ? 11.433 27.614 -3.625 1.00 66.00 366 TRP A N 1
ATOM 2843 C CA . TRP A 1 366 ? 12.876 27.598 -3.423 1.00 66.00 366 TRP A CA 1
ATOM 2844 C C . TRP A 1 366 ? 13.492 26.489 -4.271 1.00 66.00 366 TRP A C 1
ATOM 2846 O O . TRP A 1 366 ? 12.978 25.377 -4.296 1.00 66.00 366 TRP A O 1
ATOM 2856 N N . SER A 1 367 ? 14.599 26.760 -4.962 1.00 65.12 367 SER A N 1
ATOM 2857 C CA . SER A 1 367 ? 15.369 25.727 -5.659 1.00 65.12 367 SER A CA 1
ATOM 2858 C C . SER A 1 367 ? 16.838 25.831 -5.274 1.00 65.12 367 SER A C 1
ATOM 2860 O O . SER A 1 367 ? 17.387 26.914 -5.073 1.00 65.12 367 SER A O 1
ATOM 2862 N N . CYS A 1 368 ? 17.486 24.682 -5.160 1.00 62.44 368 CYS A N 1
ATOM 2863 C CA . CYS A 1 368 ? 18.879 24.584 -4.782 1.00 62.44 368 CYS A CA 1
ATOM 2864 C C . CYS A 1 368 ? 19.728 24.886 -6.022 1.00 62.44 368 CYS A C 1
ATOM 2866 O O . CYS A 1 368 ? 19.624 24.192 -7.035 1.00 62.44 368 CYS A O 1
ATOM 2868 N N . GLY A 1 369 ? 20.566 25.924 -5.952 1.00 59.50 369 GLY A N 1
ATOM 2869 C CA . GLY A 1 369 ? 21.292 26.455 -7.112 1.00 59.50 369 GLY A CA 1
ATOM 2870 C C . GLY A 1 369 ? 22.258 25.472 -7.787 1.00 59.50 369 GLY A C 1
ATOM 2871 O O . GLY A 1 369 ? 22.521 25.600 -8.980 1.00 59.50 369 GLY A O 1
ATOM 2872 N N . TYR A 1 370 ? 22.749 24.464 -7.062 1.00 60.34 370 TYR A N 1
ATOM 2873 C CA . TYR A 1 370 ? 23.714 23.482 -7.579 1.00 60.34 370 TYR A CA 1
ATOM 2874 C C . TYR A 1 370 ? 23.035 22.251 -8.181 1.00 60.34 370 TYR A C 1
ATOM 2876 O O . TYR A 1 370 ? 23.408 21.821 -9.267 1.00 60.34 370 TYR A O 1
ATOM 2884 N N . CYS A 1 371 ? 22.005 21.699 -7.528 1.00 57.81 371 CYS A N 1
ATOM 2885 C CA . CYS A 1 371 ? 21.272 20.555 -8.081 1.00 57.81 371 CYS A CA 1
ATOM 2886 C C . CYS A 1 371 ? 20.136 20.979 -9.022 1.00 57.81 371 CYS A C 1
ATOM 2888 O O . CYS A 1 371 ? 19.532 20.123 -9.663 1.00 57.81 371 CYS A O 1
ATOM 2890 N N . ARG A 1 372 ? 19.822 22.284 -9.086 1.00 57.94 372 ARG A N 1
ATOM 2891 C CA . ARG A 1 372 ? 18.644 22.838 -9.768 1.00 57.94 372 ARG A CA 1
ATOM 2892 C C . ARG A 1 372 ? 17.401 22.025 -9.447 1.00 57.94 372 ARG A C 1
ATOM 2894 O O . ARG A 1 372 ? 16.717 21.632 -10.375 1.00 57.94 372 ARG A O 1
ATOM 2901 N N . GLY A 1 373 ? 17.218 21.679 -8.173 1.00 54.00 373 GLY A N 1
ATOM 2902 C CA . GLY A 1 373 ? 16.138 20.851 -7.635 1.00 54.00 373 GLY A CA 1
ATOM 2903 C C . GLY A 1 373 ? 16.110 19.359 -8.014 1.00 54.00 373 GLY A C 1
ATOM 2904 O O . GLY A 1 373 ? 15.196 18.660 -7.606 1.00 54.00 373 GLY A O 1
ATOM 2905 N N . SER A 1 374 ? 17.093 18.837 -8.749 1.00 52.38 374 SER A N 1
ATOM 2906 C CA . SER A 1 374 ? 17.114 17.435 -9.187 1.00 52.38 374 SER A CA 1
ATOM 2907 C C . SER A 1 374 ? 17.580 16.487 -8.068 1.00 52.38 374 SER A C 1
ATOM 2909 O O . SER A 1 374 ? 18.777 16.208 -7.954 1.00 52.38 374 SER A O 1
ATOM 2911 N N . HIS A 1 375 ? 16.649 15.946 -7.275 1.00 49.94 375 HIS A N 1
ATOM 2912 C CA . HIS A 1 375 ? 16.903 14.939 -6.238 1.00 49.94 375 HIS A CA 1
ATOM 2913 C C . HIS A 1 375 ? 16.006 13.707 -6.408 1.00 49.94 375 HIS A C 1
ATOM 2915 O O . HIS A 1 375 ? 14.795 13.744 -6.205 1.00 49.94 375 HIS A O 1
ATOM 2921 N N . ALA A 1 376 ? 16.624 12.557 -6.692 1.00 40.94 376 ALA A N 1
ATOM 2922 C CA . ALA A 1 376 ? 15.904 11.297 -6.851 1.00 40.94 376 ALA A CA 1
ATOM 2923 C C . ALA A 1 376 ? 15.030 10.971 -5.619 1.00 40.94 376 ALA A C 1
ATOM 2925 O O . ALA A 1 376 ? 15.544 10.799 -4.515 1.00 40.94 376 ALA A O 1
ATOM 2926 N N . GLY A 1 377 ? 13.713 10.867 -5.830 1.00 40.81 377 GLY A N 1
ATOM 2927 C CA . GLY A 1 377 ? 12.738 10.403 -4.833 1.00 40.81 377 GLY A CA 1
ATOM 2928 C C . GLY A 1 377 ? 11.983 11.483 -4.049 1.00 40.81 377 GLY A C 1
ATOM 2929 O O . GLY A 1 377 ? 11.047 11.125 -3.343 1.00 40.81 377 GLY A O 1
ATOM 2930 N N . TYR A 1 378 ? 12.329 12.770 -4.193 1.00 46.59 378 TYR A N 1
ATOM 2931 C CA . TYR A 1 378 ? 11.683 13.881 -3.464 1.00 46.59 378 TYR A CA 1
ATOM 2932 C C . TYR A 1 378 ? 11.481 15.143 -4.327 1.00 46.59 378 TYR A C 1
ATOM 2934 O O . TYR A 1 378 ? 11.346 16.247 -3.800 1.00 46.59 378 TYR A O 1
ATOM 2942 N N . ASP A 1 379 ? 11.497 14.998 -5.656 1.00 47.56 379 ASP A N 1
ATOM 2943 C CA . ASP A 1 379 ? 11.314 16.117 -6.583 1.00 47.56 379 ASP A CA 1
ATOM 2944 C C . ASP A 1 379 ? 9.871 16.667 -6.479 1.00 47.56 379 ASP A C 1
ATOM 2946 O O . ASP A 1 379 ? 8.921 15.996 -6.894 1.00 47.56 379 ASP A O 1
ATOM 2950 N N . HIS A 1 380 ? 9.681 17.893 -5.982 1.00 53.75 380 HIS A N 1
ATOM 2951 C CA . HIS A 1 380 ? 8.442 18.635 -6.231 1.00 53.75 380 HIS A CA 1
ATOM 2952 C C . HIS A 1 380 ? 8.675 19.497 -7.469 1.00 53.75 380 HIS A C 1
ATOM 2954 O O . HIS A 1 380 ? 9.603 20.293 -7.493 1.00 53.75 380 HIS A O 1
ATOM 2960 N N . PHE A 1 381 ? 7.888 19.309 -8.528 1.00 52.94 381 PHE A N 1
ATOM 2961 C CA . PHE A 1 381 ? 7.981 20.112 -9.752 1.00 52.94 381 PHE A CA 1
ATOM 2962 C C . PHE A 1 381 ? 6.857 21.140 -9.787 1.00 52.94 381 PHE A C 1
ATOM 2964 O O . PHE A 1 381 ? 5.741 20.853 -9.350 1.00 52.94 381 PHE A O 1
ATOM 2971 N N . SER A 1 382 ? 7.154 22.368 -10.200 1.00 52.59 382 SER A N 1
ATOM 2972 C CA . SER A 1 382 ? 6.177 23.454 -10.271 1.00 52.59 382 SER A CA 1
ATOM 2973 C C . SER A 1 382 ? 5.346 23.243 -11.526 1.00 52.59 382 SER A C 1
ATOM 2975 O O . SER A 1 382 ? 5.644 22.371 -12.348 1.00 52.59 382 SER A O 1
ATOM 2977 N N . SER A 1 383 ? 4.276 24.013 -11.693 1.00 54.22 383 SER A N 1
ATOM 2978 C CA . SER A 1 383 ? 3.418 23.904 -12.879 1.00 54.22 383 SER A CA 1
ATOM 2979 C C . SER A 1 383 ? 4.176 24.138 -14.197 1.00 54.22 383 SER A C 1
ATOM 2981 O O . SER A 1 383 ? 3.742 23.650 -15.237 1.00 54.22 383 SER A O 1
ATOM 2983 N N . ASP A 1 384 ? 5.329 24.816 -14.158 1.00 52.06 384 ASP A N 1
ATOM 2984 C CA . ASP A 1 384 ? 6.247 25.018 -15.287 1.00 52.06 384 ASP A CA 1
ATOM 2985 C C . ASP A 1 384 ? 7.355 23.944 -15.402 1.00 52.06 384 ASP A C 1
ATOM 2987 O O . ASP A 1 384 ? 8.244 24.051 -16.249 1.00 52.06 384 ASP A O 1
ATOM 2991 N N . GLY A 1 385 ? 7.309 22.887 -14.584 1.00 52.28 385 GLY A N 1
ATOM 2992 C CA . GLY A 1 385 ? 8.203 21.729 -14.669 1.00 52.28 385 GLY A CA 1
ATOM 2993 C C . GLY A 1 385 ? 9.601 21.940 -14.080 1.00 52.28 385 GLY A C 1
ATOM 2994 O O . GLY A 1 385 ? 10.487 21.117 -14.325 1.00 52.28 385 GLY A O 1
ATOM 2995 N N . ARG A 1 386 ? 9.828 23.013 -13.311 1.00 55.50 386 ARG A N 1
ATOM 2996 C CA . ARG A 1 386 ? 11.078 23.221 -12.564 1.00 55.50 386 ARG A CA 1
ATOM 2997 C C . ARG A 1 386 ? 10.985 22.556 -11.194 1.00 55.50 386 ARG A C 1
ATOM 2999 O O . ARG A 1 386 ? 9.936 22.618 -10.570 1.00 55.50 386 ARG A O 1
ATOM 3006 N N . PRO A 1 387 ? 12.039 21.911 -10.696 1.00 54.47 387 PRO A N 1
ATOM 3007 C CA . PRO A 1 387 ? 12.006 21.361 -9.350 1.00 54.47 387 PRO A CA 1
ATOM 3008 C C . PRO A 1 387 ? 12.206 22.457 -8.290 1.00 54.47 387 PRO A C 1
ATOM 3010 O O . PRO A 1 387 ? 13.085 23.317 -8.402 1.00 54.47 387 PRO A O 1
ATOM 3013 N N . TRP A 1 388 ? 11.370 22.416 -7.263 1.00 63.59 388 TRP A N 1
ATOM 3014 C CA . TRP A 1 388 ? 11.228 23.418 -6.217 1.00 63.59 388 TRP A CA 1
ATOM 3015 C C . TRP A 1 388 ? 10.877 22.761 -4.884 1.00 63.59 388 TRP A C 1
ATOM 3017 O O . TRP A 1 388 ? 10.490 21.601 -4.833 1.00 63.59 388 TRP A O 1
ATOM 3027 N N . TRP A 1 389 ? 10.976 23.516 -3.798 1.00 67.88 389 TRP A N 1
ATOM 3028 C CA . TRP A 1 389 ? 10.440 23.158 -2.491 1.00 67.88 389 TRP A CA 1
ATOM 3029 C C . TRP A 1 389 ? 9.670 24.336 -1.919 1.00 67.88 389 TRP A C 1
ATOM 3031 O O . TRP A 1 389 ? 10.009 25.498 -2.163 1.00 67.88 389 TRP A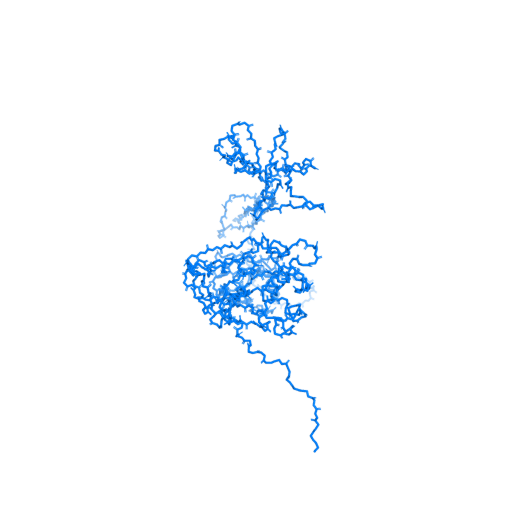 O 1
ATOM 3041 N N . LYS A 1 390 ? 8.643 24.029 -1.125 1.00 74.38 390 LYS A N 1
ATOM 3042 C CA . LYS A 1 390 ? 7.967 25.040 -0.315 1.00 74.38 390 LYS A CA 1
ATOM 3043 C C . LYS A 1 390 ? 8.916 25.508 0.780 1.00 74.38 390 LYS A C 1
ATOM 3045 O O . LYS A 1 390 ? 9.394 24.703 1.572 1.00 74.38 390 LYS A O 1
ATOM 3050 N N . GLU A 1 391 ? 9.154 26.811 0.837 1.00 84.06 391 GLU A N 1
ATOM 3051 C CA . GLU A 1 391 ? 9.852 27.427 1.958 1.00 84.06 391 GLU A CA 1
ATOM 3052 C C . GLU A 1 391 ? 8.842 27.797 3.054 1.00 84.06 391 GLU A C 1
ATOM 3054 O O . GLU A 1 391 ? 7.885 28.548 2.830 1.00 84.06 391 GLU A O 1
ATOM 3059 N N . TYR A 1 392 ? 9.080 27.276 4.254 1.00 87.06 392 TYR A N 1
ATOM 3060 C CA . TYR A 1 392 ? 8.322 27.573 5.463 1.00 87.06 392 TYR A CA 1
ATOM 3061 C C . TYR A 1 392 ? 9.106 28.561 6.318 1.00 87.06 392 TYR A C 1
ATOM 3063 O O . TYR A 1 392 ? 10.311 28.396 6.523 1.00 87.06 392 TYR A O 1
ATOM 3071 N N . LYS A 1 393 ? 8.429 29.590 6.828 1.00 89.25 393 LYS A N 1
ATOM 3072 C CA . LYS A 1 393 ? 9.050 30.619 7.667 1.00 89.25 393 LYS A CA 1
ATOM 3073 C C . LYS A 1 393 ? 8.613 30.471 9.116 1.00 89.25 393 LYS A C 1
ATOM 3075 O O . LYS A 1 393 ? 7.417 30.477 9.411 1.00 89.25 393 LYS A O 1
ATOM 3080 N N . SER A 1 394 ? 9.587 30.385 10.020 1.00 87.56 394 SER A N 1
ATOM 3081 C CA . SER A 1 394 ? 9.320 30.521 11.451 1.00 87.56 394 SER A CA 1
ATOM 3082 C C . SER A 1 394 ? 8.875 31.953 11.789 1.00 87.56 394 SER A C 1
ATOM 3084 O O . SER A 1 394 ? 9.149 32.884 11.023 1.00 87.56 394 SER A O 1
ATOM 3086 N N . PRO A 1 395 ? 8.275 32.179 12.973 1.00 84.19 395 PRO A N 1
ATOM 3087 C CA . PRO A 1 395 ? 7.958 33.527 13.452 1.00 84.19 395 PRO A CA 1
ATOM 3088 C C . PRO A 1 395 ? 9.177 34.461 13.557 1.00 84.19 395 PRO A C 1
ATOM 3090 O O . PRO A 1 395 ? 9.031 35.672 13.444 1.00 84.19 395 PRO A O 1
ATOM 3093 N N . SER A 1 396 ? 10.379 33.905 13.743 1.00 85.12 396 SER A N 1
ATOM 3094 C CA . SER A 1 396 ? 11.649 34.645 13.766 1.00 85.12 396 SER A CA 1
ATOM 3095 C C . SER A 1 396 ? 12.259 34.878 12.374 1.00 85.12 396 SER A C 1
ATOM 3097 O O . SER A 1 396 ? 13.334 35.464 12.272 1.00 85.12 396 SER A O 1
ATOM 3099 N N . GLY A 1 397 ? 11.597 34.433 11.298 1.00 85.25 397 GLY A N 1
ATOM 3100 C CA . GLY A 1 397 ? 12.031 34.623 9.908 1.00 85.25 397 GLY A CA 1
ATOM 3101 C C . GLY A 1 397 ? 12.965 33.539 9.357 1.00 85.25 397 GLY A C 1
ATOM 3102 O O . GLY A 1 397 ? 13.409 33.641 8.209 1.00 85.25 397 GLY A O 1
ATOM 3103 N N . GLN A 1 398 ? 13.240 32.492 10.136 1.00 88.12 398 GLN A N 1
ATOM 3104 C CA . GLN A 1 398 ? 14.114 31.383 9.755 1.00 88.12 398 GLN A CA 1
ATOM 3105 C C . GLN A 1 398 ? 13.437 30.469 8.726 1.00 88.12 398 GLN A C 1
ATOM 3107 O O . GLN A 1 398 ? 12.254 30.149 8.857 1.00 88.12 398 GLN A O 1
ATOM 3112 N N . SER A 1 399 ? 14.190 30.062 7.701 1.00 87.38 399 SER A N 1
ATOM 3113 C CA . SER A 1 399 ? 13.706 29.198 6.619 1.00 87.38 399 SER A CA 1
ATOM 3114 C C . SER A 1 399 ? 13.825 27.721 6.955 1.00 87.38 399 SER A C 1
ATOM 3116 O O . SER A 1 399 ? 14.859 27.276 7.452 1.00 87.38 399 SER A O 1
ATOM 3118 N N . TYR A 1 400 ? 12.787 26.974 6.594 1.00 86.06 400 TYR A N 1
ATOM 3119 C CA . TYR A 1 400 ? 12.733 25.519 6.608 1.00 86.06 400 TYR A CA 1
ATOM 3120 C C . TYR A 1 400 ? 12.174 25.012 5.286 1.00 86.06 400 TYR A C 1
ATOM 3122 O O . TYR A 1 400 ? 11.438 25.727 4.603 1.00 86.06 400 TYR A O 1
ATOM 3130 N N . TYR A 1 401 ? 12.516 23.778 4.931 1.00 80.31 401 TYR A N 1
ATOM 3131 C CA . TYR A 1 401 ? 12.275 23.289 3.581 1.00 80.31 401 TYR A CA 1
ATOM 3132 C C . TYR A 1 401 ? 11.377 22.049 3.532 1.00 80.31 401 TYR A C 1
ATOM 3134 O O . TYR A 1 401 ? 10.713 21.871 2.517 1.00 80.31 401 TYR A O 1
ATOM 3142 N N . TRP A 1 402 ? 11.249 21.257 4.611 1.00 73.19 402 TRP A N 1
ATOM 3143 C CA . TRP A 1 402 ? 10.199 20.227 4.732 1.00 73.19 402 TRP A CA 1
ATOM 3144 C C . TRP A 1 402 ? 9.300 20.432 5.948 1.00 73.19 402 TRP A C 1
ATOM 3146 O O . TRP A 1 402 ? 9.701 21.045 6.937 1.00 73.19 402 TRP A O 1
ATOM 3156 N N . GLU A 1 403 ? 8.090 19.881 5.850 1.00 81.81 403 GLU A N 1
ATOM 3157 C CA . GLU A 1 403 ? 7.075 19.822 6.900 1.00 81.81 403 GLU A CA 1
ATOM 3158 C C . GLU A 1 403 ? 6.758 18.354 7.189 1.00 81.81 403 GLU A C 1
ATOM 3160 O O . GLU A 1 403 ? 6.575 17.552 6.272 1.00 81.81 403 GLU A O 1
ATOM 3165 N N . GLU A 1 404 ? 6.644 18.015 8.465 1.00 79.94 404 GLU A N 1
ATOM 3166 C CA . GLU A 1 404 ? 6.048 16.769 8.926 1.00 79.94 404 GLU A CA 1
ATOM 3167 C C . GLU A 1 404 ? 4.835 17.086 9.794 1.00 79.94 404 GLU A C 1
ATOM 3169 O O . GLU A 1 404 ? 4.813 18.097 10.500 1.00 79.94 404 GLU A O 1
ATOM 3174 N N . SER A 1 405 ? 3.835 16.205 9.772 1.00 74.81 405 SER A N 1
ATOM 3175 C CA . SER A 1 405 ? 2.637 16.337 10.600 1.00 74.81 405 SER A CA 1
ATOM 3176 C C . SER A 1 405 ? 2.324 15.039 11.338 1.00 74.81 405 SER A C 1
ATOM 3178 O O . SER A 1 405 ? 2.652 13.950 10.865 1.00 74.81 405 SER A O 1
ATOM 3180 N N . ARG A 1 406 ? 1.709 15.158 12.517 1.00 63.03 406 ARG A N 1
ATOM 3181 C CA . ARG A 1 406 ? 1.185 14.027 13.293 1.00 63.03 406 ARG A CA 1
ATOM 3182 C C . ARG A 1 406 ? -0.110 14.401 14.000 1.00 63.03 406 ARG A C 1
ATOM 3184 O O . ARG A 1 406 ? -0.298 15.557 14.380 1.00 63.03 406 ARG A O 1
ATOM 3191 N N . THR A 1 407 ? -0.962 13.413 14.239 1.00 69.06 407 THR A N 1
ATOM 3192 C CA . THR A 1 407 ? -2.191 13.582 15.021 1.00 69.06 407 THR A CA 1
ATOM 3193 C C . THR A 1 407 ? -1.919 13.308 16.497 1.00 69.06 407 THR A C 1
ATOM 3195 O O . THR A 1 407 ? -1.356 12.273 16.845 1.00 69.06 407 THR A O 1
ATOM 3198 N N . VAL A 1 408 ? -2.330 14.234 17.362 1.00 71.12 408 VAL A N 1
ATOM 3199 C CA . VAL A 1 408 ? -2.433 14.037 18.811 1.00 71.12 408 VAL A CA 1
ATOM 3200 C C . VAL A 1 408 ? -3.878 13.626 19.112 1.00 71.12 408 VAL A C 1
ATOM 3202 O O . VAL A 1 408 ? -4.791 14.363 18.729 1.00 71.12 408 VAL A O 1
ATOM 3205 N N . PRO A 1 409 ? -4.113 12.456 19.731 1.00 57.16 409 PRO A N 1
ATOM 3206 C CA . PRO A 1 409 ? -5.463 11.977 20.007 1.00 57.16 409 PRO A CA 1
ATOM 3207 C C . PRO A 1 409 ? -6.162 12.828 21.075 1.00 57.16 409 PRO A C 1
ATOM 3209 O O . PRO A 1 409 ? -5.516 13.477 21.897 1.00 57.16 409 PRO A O 1
ATOM 3212 N N . ALA A 1 410 ? -7.495 12.799 21.059 1.00 59.75 410 ALA A N 1
ATOM 3213 C CA . ALA A 1 410 ? -8.323 13.402 22.098 1.00 59.75 410 ALA A CA 1
ATOM 3214 C C . ALA A 1 410 ? -8.068 12.716 23.447 1.00 59.75 410 ALA A C 1
ATOM 3216 O O . ALA A 1 410 ? -7.920 11.493 23.499 1.00 59.75 410 ALA A O 1
ATOM 3217 N N . VAL A 1 411 ? -8.052 13.490 24.532 1.00 68.56 411 VAL A N 1
ATOM 3218 C CA . VAL A 1 411 ? -7.934 12.944 25.887 1.00 68.56 411 VAL A CA 1
ATOM 3219 C C . VAL A 1 411 ? -9.326 12.837 26.497 1.00 68.56 411 VAL A C 1
ATOM 3221 O O . VAL A 1 411 ? -10.149 13.752 26.391 1.00 68.56 411 VAL A O 1
ATOM 3224 N N . TYR A 1 412 ? -9.573 11.712 27.155 1.00 68.31 412 TYR A N 1
ATOM 3225 C CA . TYR A 1 412 ? -10.801 11.428 27.882 1.00 68.31 412 TYR A CA 1
ATOM 3226 C C . TYR A 1 412 ? -10.470 11.154 29.346 1.00 68.31 412 TYR A C 1
ATOM 3228 O O . TYR A 1 412 ? -9.424 10.587 29.656 1.00 68.31 412 TYR A O 1
ATOM 3236 N N . GLU A 1 413 ? -11.366 11.556 30.238 1.00 67.50 413 GLU A N 1
ATOM 3237 C CA . GLU A 1 413 ? -11.237 11.363 31.678 1.00 67.50 413 GLU A CA 1
ATOM 3238 C C . GLU A 1 413 ? -12.487 10.673 32.223 1.00 67.50 413 GLU A C 1
ATOM 3240 O O . GLU A 1 413 ? -13.615 10.994 31.839 1.00 67.50 413 GLU A O 1
ATOM 3245 N N . THR A 1 414 ? -12.289 9.718 33.128 1.00 69.44 414 THR A N 1
ATOM 3246 C CA . THR A 1 414 ? -13.386 9.053 33.832 1.00 69.44 414 THR A CA 1
ATOM 3247 C C . THR A 1 414 ? -13.744 9.845 35.081 1.00 69.44 414 THR A C 1
ATOM 3249 O O . THR A 1 414 ? -12.894 10.094 35.935 1.00 69.44 414 THR A O 1
ATOM 3252 N N . GLN A 1 415 ? -15.017 10.206 35.206 1.00 70.31 415 GLN A N 1
ATOM 3253 C CA . GLN A 1 415 ? -15.576 10.839 36.392 1.00 70.31 415 GLN A CA 1
ATOM 3254 C C . GLN A 1 415 ? -16.550 9.903 37.099 1.00 70.31 415 GLN A C 1
ATOM 3256 O O . GLN A 1 415 ? -17.235 9.100 36.468 1.00 70.31 415 GLN A O 1
ATOM 3261 N N . TYR A 1 416 ? -16.630 10.062 38.412 1.00 82.81 416 TYR A N 1
ATOM 3262 C CA . TYR A 1 416 ? -17.421 9.275 39.338 1.00 82.81 416 TYR A CA 1
ATOM 3263 C C . TYR A 1 416 ? -18.313 10.200 40.164 1.00 82.81 416 TYR A C 1
ATOM 3265 O O . TYR A 1 416 ? -17.911 11.310 40.519 1.00 82.81 416 TYR A O 1
ATOM 3273 N N . ARG A 1 417 ? -19.503 9.737 40.526 1.00 79.88 417 ARG A N 1
ATOM 3274 C CA . ARG A 1 417 ? -20.305 10.323 41.606 1.00 79.88 417 ARG A CA 1
ATOM 3275 C C . ARG A 1 417 ? -20.935 9.215 42.429 1.00 79.88 417 ARG A C 1
ATOM 3277 O O . ARG A 1 417 ? -21.113 8.111 41.923 1.00 79.88 417 ARG A O 1
ATOM 3284 N N . TYR A 1 418 ? -21.268 9.497 43.680 1.00 80.81 418 TYR A N 1
ATOM 3285 C CA . TYR A 1 418 ? -21.856 8.513 44.581 1.00 80.81 418 TYR A CA 1
ATOM 3286 C C . TYR A 1 418 ? -23.023 9.089 45.377 1.00 80.81 418 TYR A C 1
ATOM 3288 O O . TYR A 1 418 ? -23.176 10.303 45.475 1.00 80.81 418 TYR A O 1
ATOM 3296 N N . ARG A 1 419 ? -23.845 8.211 45.946 1.00 84.75 419 ARG A N 1
ATOM 3297 C CA . ARG A 1 419 ? -24.793 8.547 47.012 1.00 84.75 419 ARG A CA 1
ATOM 3298 C C . ARG A 1 419 ? -24.897 7.399 47.994 1.00 84.75 419 ARG A C 1
ATOM 3300 O O . ARG A 1 419 ? -24.824 6.234 47.591 1.00 84.75 419 ARG A O 1
ATOM 3307 N N . ASP A 1 420 ? -25.089 7.740 49.256 1.00 88.38 420 ASP A N 1
ATOM 3308 C CA . ASP A 1 420 ? -25.186 6.774 50.339 1.00 88.38 420 ASP A CA 1
ATOM 3309 C C . ASP A 1 420 ? -26.630 6.559 50.767 1.00 88.38 420 ASP A C 1
ATOM 3311 O O . ASP A 1 420 ? -27.480 7.442 50.664 1.00 88.38 420 ASP A O 1
ATOM 3315 N N . ARG A 1 421 ? -26.920 5.337 51.197 1.00 86.19 421 ARG A N 1
ATOM 3316 C CA . ARG A 1 421 ? -28.207 4.957 51.758 1.00 86.19 421 ARG A CA 1
ATOM 3317 C C . ARG A 1 421 ? -28.351 5.620 53.125 1.00 86.19 421 ARG A C 1
ATOM 3319 O O . ARG A 1 421 ? -27.468 5.486 53.969 1.00 86.19 421 ARG A O 1
ATOM 3326 N N . ILE A 1 422 ? -29.477 6.288 53.336 1.00 82.31 422 ILE A N 1
ATOM 3327 C CA . ILE A 1 422 ? -29.884 6.804 54.639 1.00 82.31 422 ILE A CA 1
ATOM 3328 C C . ILE A 1 422 ? -30.420 5.614 55.436 1.00 82.31 422 ILE A C 1
ATOM 3330 O O . ILE A 1 422 ? -31.259 4.856 54.938 1.00 82.31 422 ILE A O 1
ATOM 3334 N N . ASN A 1 423 ? -29.865 5.416 56.631 1.00 67.88 423 ASN A N 1
ATOM 3335 C CA . ASN A 1 423 ? -30.278 4.342 57.534 1.00 67.88 423 ASN A CA 1
ATOM 3336 C C . ASN A 1 423 ? -31.677 4.567 58.099 1.00 67.88 423 ASN A C 1
ATOM 3338 O O . ASN A 1 423 ? -31.976 5.724 58.473 1.00 67.88 423 ASN A O 1
#